Protein AF-A0A1V5X4X7-F1 (afdb_monomer_lite)

Foldseek 3Di:
DDQAAKEFFKAWLAVQGWTKIFGSHQAKDFQQQKKKKKDFVPPDIDMDGDHGDTAGHGGMAIATEDDDDADVRYHHRNHDDDLPHKMKIFIGGNVQATGYIATEDPDPDAYGHNDHADDDHAHRHHNVQQKMKGAPSVDDCPNYNVRIDIDSHDDPDPDLPQADQAPNDGHNLQWHQCAALHHRDHADLQFTRHHRDTHGPLPFKEWFKADQEPWGWTKIWAQHQAKDWQQQKWKWKADPDIDIDRDDGAIAHHGGMAIETEDDDDDDNRYDYDYDDDRRDQWIKMWIAGNVRATSAIATGDNHPDDDPDNDDADDDHAYGADHPAQKMWGAPPSDDCPNYNVRIDIDPHDDDHDDAPPQWDQAVLWTFNLQWDQCAQLHHRPHADQLFTRHGSDTHQLPAWEFFKFDAEPKTKIKIAASGRAKDFQQQKKKWKDAPFDTDMAGDHGPQIAGHGAMAMEIDPDDDDDSRYHDRVHHDDHDAWMKMFIDDVPDTRAIAIEGPDDDDDDQADDDHAHDAPYQKMKGFPSNDRCNNYNVRIDIGRHDDPDDPEDDPQWHQAPNDIDRLQWDCCAPLHHNRHARPQFTRHGSDTHHQLGKFADDADPAPRLQKHQIWGDHPRDTASAEPFCDLLNLLQRCVSSVFPGWPDKDQAGAFDPPDPRNDFYWYWAGPNPDNGSVVTDTDGDDDGDTTMMIGGDDD

Sequence (697 aa):
MGVGSLVLSEVRAQAPSFFEIYNGGATSLNLGGYQVQWSTDGFGTGSFELPSYDLGPGEFVTLVEGTGASEPGQLRLGTSVAWISHLAVRLTNAGGYGLDFVRTGSSSVTPPTGTTWSGSNAPNPSAWTNQSLVRNITKSDTNSAEDWSLVSESSPGSFCPRASQCGGECLDVTNAQHSCGACGFTCSSSQVCLDGSCSQGYTGLWISEYRRSQRAGVEIHNPTPETITLTGYRLDVLGPTTLSYVFPTMTIEPGAFLFLYLGTGVEDNNSLFVGPSAAFGADVAVALYDDAAIPLDFVRFGNSTAAPPSGASWFGANVPTPDNGFNQSAKRKLDKFDTDGASDWVVNSPATPGYGCVDGLTSCSGSCVDISQNPAHCGGCGNGCGPHETCRGGVCRTVGAVVISELRNASYEYFELFNGTASTVDLSAWEVHWNADGGNGAFVVPSGIKLDPGKFLRLHESSGTSTSEQLMMGTAINWTDWIAVRVLKGTSEIDLVRTGSSPVYGQHWNGVPVDNPPEGQSIVRNIYAADTDSAADWTVQASDSPSRYCKTANESVCAGQCDDLSKSATNCGACGNACPFGNICNNGVCVEQGAIRMNKYGSFNGTSSGRPEMFFNGRWHVSYNSITTPVATVICRQLGFPNALSGSSSAGSCGSSSTCGYLLSITCSGNEALLEDCSFSNYTGDYTGYSVRCEVP

Secondary structure (DSSP, 8-state):
--S-SEEEEEEE-SSSPEEEEEE-SSS-EE-TT-EEEEEETTTEEEEEEPPS-EE-TT-EEEEE-SSS--BTTEEE-SS---TTS-EEEEEE-TTS-EEEEEEBTT--PPPPBTB---SSPBPPP-TTTT-EEEE-TTS---SSGGGEEEES---SS--BTTBEEETTEEE-TTT-TTSSSSTT-PPPTTEEEETTEEEEP-SS-EEEEEE-SSS-EEEEE--SSSPEE-TT-EEEEESSS-EEEEPPS-EE-TT-EEEEEES----BTTEEEE-SSSSS-SS-EEEEE-TT--EEEEEEBTT--PPPPTT---BSSPBPPPPTTTT-EEEE-TTS---SBGGGEEEESSPP------TT-EEETTEEE-TTT-TTSTTSTT-PPPTTEEEETTEEEE--SEEEEEEEESSS-EEEEEE-SSS-EE-TT-EEEEEETT--EEEEPPTT-EE-TT-EEEEESS-S---SSEEE--S----SS-EEEEEEETTEEEEEEEBTT----SS---SSPBPPPPTTEEEEE-TTSPP-SSGGGEEEESS--SS-SSSSTTEEEETTEEEETTT-TTSSSSTTEEPPTTEEEETTEEEETT-EEEEP-TT--SSSEEEEEEEETTEEE---S---HHHHHHHHHHTT-S-EEEEEEEEPPPPS-TT---EEEEE--S--SSGGGSEEEEE-----EEEEEEPP-

pLDDT: mean 73.41, std 15.08, range [30.61, 96.38]

Structure (mmCIF, N/CA/C/O backbone):
data_AF-A0A1V5X4X7-F1
#
_entry.id   AF-A0A1V5X4X7-F1
#
loop_
_atom_site.group_PDB
_atom_site.id
_atom_site.type_symbol
_atom_site.label_atom_id
_atom_site.label_alt_id
_atom_site.label_comp_id
_atom_site.label_asym_id
_atom_site.label_entity_id
_atom_site.label_seq_id
_atom_site.pdbx_PDB_ins_code
_atom_site.Cartn_x
_atom_site.Cartn_y
_atom_site.Cartn_z
_atom_site.occupancy
_atom_site.B_iso_or_equiv
_atom_site.auth_seq_id
_atom_site.auth_comp_id
_atom_site.auth_asym_id
_atom_site.auth_atom_id
_atom_site.pdbx_PDB_model_num
ATOM 1 N N . MET A 1 1 ? -6.592 14.501 -40.236 1.00 30.61 1 MET A N 1
ATOM 2 C CA . MET A 1 1 ? -6.156 13.233 -40.857 1.00 30.61 1 MET A CA 1
ATOM 3 C C . MET A 1 1 ? -5.497 12.440 -39.746 1.00 30.61 1 MET A C 1
ATOM 5 O O . MET A 1 1 ? -4.709 13.029 -39.023 1.00 30.61 1 MET A O 1
ATOM 9 N N . GLY A 1 2 ? -5.996 11.235 -39.471 1.00 33.34 2 GLY A N 1
ATOM 10 C CA . GLY A 1 2 ? -5.752 10.524 -38.211 1.00 33.34 2 GLY A CA 1
ATOM 11 C C . GLY A 1 2 ? -4.392 9.833 -38.134 1.00 33.34 2 GLY A C 1
ATOM 12 O O . GLY A 1 2 ? -3.815 9.490 -39.161 1.00 33.34 2 GLY A O 1
ATOM 13 N N . VAL A 1 3 ? -3.937 9.613 -36.898 1.00 37.59 3 VAL A N 1
ATOM 14 C CA . VAL A 1 3 ? -2.938 8.608 -36.495 1.00 37.59 3 VAL A CA 1
ATOM 15 C C . VAL A 1 3 ? -3.218 7.297 -37.239 1.00 37.59 3 VAL A C 1
ATOM 17 O O . VAL A 1 3 ? -4.257 6.675 -37.022 1.00 37.59 3 VAL A O 1
ATOM 20 N N . GLY A 1 4 ? -2.356 6.941 -38.193 1.00 45.44 4 GLY A N 1
ATOM 21 C CA . GLY A 1 4 ? -2.591 5.789 -39.065 1.00 45.44 4 GLY A CA 1
ATOM 22 C C . GLY A 1 4 ? -1.474 5.448 -40.052 1.00 45.44 4 GLY A C 1
ATOM 23 O O . GLY A 1 4 ? -1.741 4.727 -41.009 1.00 45.44 4 GLY A O 1
ATOM 24 N N . SER A 1 5 ? -0.246 5.940 -39.874 1.00 72.12 5 SER A N 1
ATOM 25 C CA . SER A 1 5 ? 0.839 5.672 -40.825 1.00 72.12 5 SER A CA 1
ATOM 26 C C . SER A 1 5 ? 2.178 5.395 -40.154 1.00 72.12 5 SER A C 1
ATOM 28 O O . SER A 1 5 ? 2.443 5.821 -39.031 1.00 72.12 5 SER A O 1
ATOM 30 N N . LEU A 1 6 ? 3.005 4.654 -40.890 1.00 87.81 6 LEU A N 1
ATOM 31 C CA . LEU A 1 6 ? 4.423 4.446 -40.633 1.00 87.81 6 LEU A CA 1
ATOM 32 C C . LEU A 1 6 ? 5.157 5.793 -40.733 1.00 87.81 6 LEU A C 1
ATOM 34 O O . LEU A 1 6 ? 4.998 6.487 -41.739 1.00 87.81 6 LEU A O 1
ATOM 38 N N . VAL A 1 7 ? 5.938 6.155 -39.717 1.00 91.25 7 VAL A N 1
ATOM 39 C CA . VAL A 1 7 ? 6.619 7.457 -39.625 1.00 91.25 7 VAL A CA 1
ATOM 40 C C . VAL A 1 7 ? 8.064 7.314 -39.161 1.00 91.25 7 VAL A C 1
ATOM 42 O O . VAL A 1 7 ? 8.419 6.331 -38.521 1.00 91.25 7 VAL A O 1
ATOM 45 N N . LEU A 1 8 ? 8.894 8.308 -39.455 1.00 92.75 8 LEU A N 1
ATOM 46 C CA . LEU A 1 8 ? 10.197 8.516 -38.838 1.00 92.75 8 LEU A CA 1
ATOM 47 C C . LEU A 1 8 ? 9.970 9.076 -37.430 1.00 92.75 8 LEU A C 1
ATOM 49 O O . LEU A 1 8 ? 9.334 10.117 -37.272 1.00 92.75 8 LEU A O 1
ATOM 53 N N . SER A 1 9 ? 10.472 8.394 -36.406 1.00 90.00 9 SER A N 1
ATOM 54 C CA . SER A 1 9 ? 10.326 8.815 -35.006 1.00 90.00 9 SER A CA 1
ATOM 55 C C . SER A 1 9 ? 11.588 9.460 -34.447 1.00 90.00 9 SER A C 1
ATOM 57 O O . SER A 1 9 ? 11.493 10.341 -33.595 1.00 90.00 9 SER A O 1
ATOM 59 N N . GLU A 1 10 ? 12.764 9.075 -34.944 1.00 90.00 10 GLU A N 1
ATOM 60 C CA . GLU A 1 10 ? 14.029 9.586 -34.427 1.00 90.00 10 GLU A CA 1
ATOM 61 C C . GLU A 1 10 ? 15.145 9.594 -35.477 1.00 90.00 10 GLU A C 1
ATOM 63 O O . GLU A 1 10 ? 15.252 8.711 -36.331 1.00 90.00 10 GLU A O 1
ATOM 68 N N . VAL A 1 11 ? 16.011 10.604 -35.387 1.00 90.44 11 VAL A N 1
ATOM 69 C CA . VAL A 1 11 ? 17.251 10.706 -36.153 1.00 90.44 11 VAL A CA 1
ATOM 70 C C . VAL A 1 11 ? 18.409 11.035 -35.212 1.00 90.44 11 VAL A C 1
ATOM 72 O O . VAL A 1 11 ? 18.478 12.136 -34.655 1.00 90.44 11 VAL A O 1
ATOM 75 N N . ARG A 1 12 ? 19.351 10.096 -35.069 1.00 85.75 12 ARG A N 1
ATOM 76 C CA . ARG A 1 12 ? 20.512 10.222 -34.183 1.00 85.75 12 ARG A CA 1
ATOM 77 C C . ARG A 1 12 ? 21.821 10.296 -34.957 1.00 85.75 12 ARG A C 1
ATOM 79 O O . ARG A 1 12 ? 22.189 9.365 -35.667 1.00 85.75 12 ARG A O 1
ATOM 86 N N . ALA A 1 13 ? 22.570 11.370 -34.712 1.00 80.69 13 ALA A N 1
ATOM 87 C CA . ALA A 1 13 ? 23.835 11.662 -35.387 1.00 80.69 13 ALA A CA 1
ATOM 88 C C . ALA A 1 13 ? 25.101 11.201 -34.635 1.00 80.69 13 ALA A C 1
ATOM 90 O O . ALA A 1 13 ? 26.200 11.324 -35.172 1.00 80.69 13 ALA A O 1
ATOM 91 N N . GLN A 1 14 ? 24.979 10.697 -33.400 1.00 75.94 14 GLN A N 1
ATOM 92 C CA . GLN A 1 14 ? 26.110 10.232 -32.583 1.00 75.94 14 GLN A CA 1
ATOM 93 C C . GLN A 1 14 ? 26.044 8.724 -32.323 1.00 75.94 14 GLN A C 1
ATOM 95 O O . GLN A 1 14 ? 24.975 8.203 -32.027 1.00 75.94 14 GLN A O 1
ATOM 100 N N . ALA A 1 15 ? 27.201 8.055 -32.367 1.00 67.94 15 ALA A N 1
ATOM 101 C CA . ALA A 1 15 ? 27.337 6.607 -32.232 1.00 67.94 15 ALA A CA 1
ATOM 102 C C . ALA A 1 15 ? 26.645 6.019 -30.968 1.00 67.94 15 ALA A C 1
ATOM 104 O O . ALA A 1 15 ? 26.936 6.487 -29.864 1.00 67.94 15 ALA A O 1
ATOM 105 N N . PRO A 1 16 ? 25.809 4.964 -31.110 1.00 70.81 16 PRO A N 1
ATOM 106 C CA . PRO A 1 16 ? 25.382 4.389 -32.386 1.00 70.81 16 PRO A CA 1
ATOM 107 C C . PRO A 1 16 ? 24.416 5.337 -33.115 1.00 70.81 16 PRO A C 1
ATOM 109 O O . PRO A 1 16 ? 23.374 5.699 -32.583 1.00 70.81 16 PRO A O 1
ATOM 112 N N . SER A 1 17 ? 24.774 5.735 -34.333 1.00 82.88 17 SER A N 1
ATOM 113 C CA . SER A 1 17 ? 23.999 6.618 -35.210 1.00 82.88 17 SER A CA 1
ATOM 114 C C . SER A 1 17 ? 22.921 5.813 -35.926 1.00 82.88 17 SER A C 1
ATOM 116 O O . SER A 1 17 ? 23.191 4.701 -36.395 1.00 82.88 17 SER A O 1
ATOM 118 N N . PHE A 1 18 ? 21.707 6.361 -36.012 1.00 88.62 18 PHE A N 1
ATOM 119 C CA . PHE A 1 18 ? 20.571 5.643 -36.584 1.00 88.62 18 PHE A CA 1
ATOM 120 C C . PHE A 1 18 ? 19.430 6.536 -37.071 1.00 88.62 18 PHE A C 1
ATOM 122 O O . PHE A 1 18 ? 19.316 7.707 -36.704 1.00 88.62 18 PHE A O 1
ATOM 129 N N . PHE A 1 19 ? 18.554 5.923 -37.865 1.00 91.50 19 PHE A N 1
ATOM 130 C CA . PHE A 1 19 ? 17.190 6.386 -38.125 1.00 91.50 19 PHE A CA 1
ATOM 131 C C . PHE A 1 19 ? 16.205 5.438 -37.444 1.00 91.50 19 PHE A C 1
ATOM 133 O O . PHE A 1 19 ? 16.432 4.232 -37.456 1.00 91.50 19 PHE A O 1
ATOM 140 N N . GLU A 1 20 ? 15.118 5.940 -36.877 1.00 91.25 20 GLU A N 1
ATOM 141 C CA . GLU A 1 20 ? 14.079 5.111 -36.265 1.00 91.25 20 GLU A CA 1
ATOM 142 C C . GLU A 1 20 ? 12.747 5.279 -36.992 1.00 91.25 20 GLU A C 1
ATOM 144 O O . GLU A 1 20 ? 12.365 6.390 -37.372 1.00 91.25 20 GLU A O 1
ATOM 149 N N . ILE A 1 21 ? 12.058 4.158 -37.192 1.00 92.69 21 ILE A N 1
ATOM 150 C CA . ILE A 1 21 ? 10.726 4.093 -37.786 1.00 92.69 21 ILE A CA 1
ATOM 151 C C . ILE A 1 21 ? 9.743 3.591 -36.732 1.00 92.69 21 ILE A C 1
ATOM 153 O O . ILE A 1 21 ? 10.013 2.587 -36.078 1.00 92.69 21 ILE A O 1
ATOM 157 N N . TYR A 1 22 ? 8.583 4.237 -36.639 1.00 87.44 22 TYR A N 1
ATOM 158 C CA . TYR A 1 22 ? 7.469 3.882 -35.765 1.00 87.44 22 TYR A CA 1
ATOM 159 C C . TYR A 1 22 ? 6.227 3.496 -36.572 1.00 87.44 22 TYR A C 1
ATOM 161 O O . TYR A 1 22 ? 5.846 4.192 -37.520 1.00 87.44 22 TYR A O 1
ATOM 169 N N . ASN A 1 23 ? 5.552 2.418 -36.169 1.00 87.62 23 ASN A N 1
ATOM 170 C CA . ASN A 1 23 ? 4.237 2.065 -36.697 1.00 87.62 23 ASN A CA 1
ATOM 171 C C . ASN A 1 23 ? 3.116 2.580 -35.779 1.00 87.62 23 ASN A C 1
ATOM 173 O O . ASN A 1 23 ? 2.686 1.892 -34.858 1.00 87.62 23 ASN A O 1
ATOM 177 N N . GLY A 1 24 ? 2.582 3.767 -36.078 1.00 74.75 24 GLY A N 1
ATOM 178 C CA . GLY A 1 24 ? 1.405 4.316 -35.388 1.00 74.75 24 GLY A CA 1
ATOM 179 C C . GLY A 1 24 ? 0.059 3.765 -35.878 1.00 74.75 24 GLY A C 1
ATOM 180 O O . GLY A 1 24 ? -0.992 4.268 -35.482 1.00 74.75 24 GLY A O 1
ATOM 181 N N . GLY A 1 25 ? 0.069 2.793 -36.794 1.00 74.75 25 GLY A N 1
ATOM 182 C CA . GLY A 1 25 ? -1.129 2.148 -37.322 1.00 74.75 25 GLY A CA 1
ATOM 183 C C . GLY A 1 25 ? -1.652 1.036 -36.412 1.00 74.75 25 GLY A C 1
ATOM 184 O O . GLY A 1 25 ? -0.932 0.483 -35.590 1.00 74.75 25 GLY A O 1
ATOM 185 N N . ALA A 1 26 ? -2.920 0.661 -36.594 1.00 73.50 26 ALA A N 1
ATOM 186 C CA . ALA A 1 26 ? -3.572 -0.390 -35.804 1.00 73.50 26 ALA A CA 1
ATOM 187 C C . ALA A 1 26 ? -3.223 -1.827 -36.250 1.00 73.50 26 ALA A C 1
ATOM 189 O O . ALA A 1 26 ? -3.709 -2.790 -35.661 1.00 73.50 26 ALA A O 1
ATOM 190 N N . THR A 1 27 ? -2.424 -1.992 -37.308 1.00 80.31 27 THR A N 1
ATOM 191 C CA . THR A 1 27 ? -2.088 -3.297 -37.898 1.00 80.31 27 THR A CA 1
ATOM 192 C C . THR A 1 27 ? -0.586 -3.453 -38.078 1.00 80.31 27 THR A C 1
ATOM 194 O O . THR A 1 27 ? 0.105 -2.480 -38.378 1.00 80.31 27 THR A O 1
ATOM 197 N N . SER A 1 28 ? -0.093 -4.687 -37.949 1.00 81.75 28 SER A N 1
ATOM 198 C CA . SER A 1 28 ? 1.291 -5.012 -38.301 1.00 81.75 28 SER A CA 1
ATOM 199 C C . SER A 1 28 ? 1.532 -4.783 -39.797 1.00 81.75 28 SER A C 1
ATOM 201 O O . SER A 1 28 ? 0.647 -5.040 -40.620 1.00 81.75 28 SER A O 1
ATOM 203 N N . LEU A 1 29 ? 2.710 -4.265 -40.138 1.00 88.19 29 LEU A N 1
ATOM 204 C CA . LEU A 1 29 ? 3.130 -3.965 -41.502 1.00 88.19 29 LEU A CA 1
ATOM 205 C C . LEU A 1 29 ? 4.417 -4.716 -41.823 1.00 88.19 29 LEU A C 1
ATOM 207 O O . LEU A 1 29 ? 5.422 -4.542 -41.139 1.00 88.19 29 LEU A O 1
ATOM 211 N N . ASN A 1 30 ? 4.409 -5.483 -42.911 1.00 92.50 30 ASN A N 1
ATOM 212 C CA . ASN A 1 30 ? 5.639 -6.018 -43.474 1.00 92.50 30 ASN A CA 1
ATOM 213 C C . ASN A 1 30 ? 6.347 -4.919 -44.274 1.00 92.50 30 ASN A C 1
ATOM 215 O O . ASN A 1 30 ? 5.804 -4.405 -45.254 1.00 92.50 30 ASN A O 1
ATOM 219 N N . LEU A 1 31 ? 7.557 -4.562 -43.856 1.00 92.75 31 LEU A N 1
ATOM 220 C CA . LEU A 1 31 ? 8.337 -3.473 -44.440 1.00 92.75 31 LEU A CA 1
ATOM 221 C C . LEU A 1 31 ? 9.180 -3.903 -45.651 1.00 92.75 31 LEU A C 1
ATOM 223 O O . LEU A 1 31 ? 9.975 -3.108 -46.148 1.00 92.75 31 LEU A O 1
ATOM 227 N N . GLY A 1 32 ? 9.009 -5.127 -46.158 1.00 95.12 32 GLY A N 1
ATOM 228 C CA . GLY A 1 32 ? 9.760 -5.628 -47.306 1.00 95.12 32 GLY A CA 1
ATOM 229 C C . GLY A 1 32 ? 9.641 -4.711 -48.526 1.00 95.12 32 GLY A C 1
ATOM 230 O O . GLY A 1 32 ? 8.544 -4.451 -49.024 1.00 95.12 32 GLY A O 1
ATOM 231 N N . GLY A 1 33 ? 10.780 -4.210 -49.004 1.00 91.94 33 GLY A N 1
ATOM 232 C CA . GLY A 1 33 ? 10.865 -3.320 -50.164 1.00 91.94 33 GLY A CA 1
ATOM 233 C C . GLY A 1 33 ? 10.601 -1.841 -49.865 1.00 91.94 33 GLY A C 1
ATOM 234 O O . GLY A 1 33 ? 10.779 -1.008 -50.750 1.00 91.94 33 GLY A O 1
ATOM 235 N N . TYR A 1 34 ? 10.206 -1.474 -48.640 1.00 96.00 34 TYR A N 1
ATOM 236 C CA . TYR A 1 34 ? 10.152 -0.069 -48.220 1.00 96.00 34 TYR A CA 1
ATOM 237 C C . TYR A 1 34 ? 11.568 0.506 -48.224 1.00 96.00 34 TYR A C 1
ATOM 239 O O . TYR A 1 34 ? 12.541 -0.236 -48.115 1.00 96.00 34 TYR A O 1
ATOM 247 N N . GLN A 1 35 ? 11.714 1.825 -48.333 1.00 95.44 35 GLN A N 1
ATOM 248 C CA . GLN A 1 35 ? 13.041 2.439 -48.353 1.00 95.44 35 GLN A CA 1
ATOM 249 C C . GLN A 1 35 ? 13.147 3.617 -47.398 1.00 95.44 35 GLN A C 1
ATOM 251 O O . GLN A 1 35 ? 12.297 4.512 -47.408 1.00 95.44 35 GLN A O 1
ATOM 256 N N . VAL A 1 36 ? 14.254 3.646 -46.653 1.00 95.62 36 VAL A N 1
ATOM 257 C CA . VAL A 1 36 ? 14.774 4.858 -46.014 1.00 95.62 36 VAL A CA 1
ATOM 258 C C . VAL A 1 36 ? 15.862 5.423 -46.912 1.00 95.62 36 VAL A C 1
ATOM 260 O O . VAL A 1 36 ? 16.829 4.742 -47.252 1.00 95.62 36 VAL A O 1
ATOM 263 N N . GLN A 1 37 ? 15.703 6.673 -47.322 1.00 93.31 37 GLN A N 1
ATOM 264 C CA . GLN A 1 37 ? 16.675 7.397 -48.133 1.00 93.31 37 GLN A CA 1
ATOM 265 C C . GLN A 1 37 ? 17.149 8.612 -47.355 1.00 93.31 37 GLN A C 1
ATOM 267 O O . GLN A 1 37 ? 16.340 9.298 -46.733 1.00 93.31 37 GLN A O 1
ATOM 272 N N . TRP A 1 38 ? 18.438 8.914 -47.420 1.00 92.44 38 TRP A N 1
ATOM 273 C CA . TRP A 1 38 ? 19.001 10.094 -46.781 1.00 92.44 38 TRP A CA 1
ATOM 274 C C . TRP A 1 38 ? 19.844 10.909 -47.757 1.00 92.44 38 TRP A C 1
ATOM 276 O O . TRP A 1 38 ? 20.491 10.382 -48.665 1.00 92.44 38 TRP A O 1
ATOM 286 N N . SER A 1 39 ? 19.841 12.220 -47.553 1.00 90.19 39 SER A N 1
ATOM 287 C CA . SER A 1 39 ? 20.668 13.177 -48.279 1.00 90.19 39 SER A CA 1
ATOM 288 C C . SER A 1 39 ? 21.335 14.106 -47.286 1.00 90.19 39 SER A C 1
ATOM 290 O O . SER A 1 39 ? 20.659 14.686 -46.436 1.00 90.19 39 SER A O 1
ATOM 292 N N . THR A 1 40 ? 22.648 14.259 -47.412 1.00 83.94 40 THR A N 1
ATOM 293 C CA . THR A 1 40 ? 23.419 15.266 -46.690 1.00 83.94 40 THR A CA 1
ATOM 294 C C . THR A 1 40 ? 23.949 16.259 -47.714 1.00 83.94 40 THR A C 1
ATOM 296 O O . THR A 1 40 ? 24.766 15.916 -48.576 1.00 83.94 40 THR A O 1
ATOM 299 N N . ASP A 1 41 ? 23.399 17.475 -47.698 1.00 76.44 41 ASP A N 1
ATOM 300 C CA . ASP A 1 41 ? 23.598 18.466 -48.761 1.00 76.44 41 ASP A CA 1
ATOM 301 C C . ASP A 1 41 ? 25.100 18.762 -48.933 1.00 76.44 41 ASP A C 1
ATOM 303 O O . ASP A 1 41 ? 25.734 19.377 -48.078 1.00 76.44 41 ASP A O 1
ATOM 307 N N . GLY A 1 42 ? 25.680 18.296 -50.046 1.00 66.25 42 GLY A N 1
ATOM 308 C CA . GLY A 1 42 ? 27.101 18.465 -50.379 1.00 66.25 42 GLY A CA 1
ATOM 309 C C . GLY A 1 42 ? 28.051 17.356 -49.905 1.00 66.25 42 GLY A C 1
ATOM 310 O O . GLY A 1 42 ? 29.229 17.412 -50.251 1.00 66.25 42 GLY A O 1
ATOM 311 N N . PHE A 1 43 ? 27.572 16.341 -49.174 1.00 67.31 43 PHE A N 1
ATOM 312 C CA . PHE A 1 43 ? 28.424 15.307 -48.559 1.00 67.31 43 PHE A CA 1
ATOM 313 C C . PHE A 1 43 ? 28.012 13.857 -48.854 1.00 67.31 43 PHE A C 1
ATOM 315 O O . PHE A 1 43 ? 28.789 12.945 -48.572 1.00 67.31 43 PHE A O 1
ATOM 322 N N . GLY A 1 44 ? 26.853 13.625 -49.478 1.00 74.38 44 GLY A N 1
ATOM 323 C CA . GLY A 1 44 ? 26.483 12.318 -50.025 1.00 74.38 44 GLY A CA 1
ATOM 324 C C . GLY A 1 44 ? 24.983 12.040 -49.992 1.00 74.38 44 GLY A C 1
ATOM 325 O O . GLY A 1 44 ? 24.214 12.712 -49.313 1.00 74.38 44 GLY A O 1
ATOM 326 N N . THR A 1 45 ? 24.560 11.015 -50.730 1.00 86.94 45 THR A N 1
ATOM 327 C CA . THR A 1 45 ? 23.198 10.465 -50.654 1.00 86.94 45 THR A CA 1
ATOM 328 C C . THR A 1 45 ? 23.288 8.962 -50.465 1.00 86.94 45 THR A C 1
ATOM 330 O O . THR A 1 45 ? 24.248 8.343 -50.929 1.00 86.94 45 THR A O 1
ATOM 333 N N . GLY A 1 46 ? 22.311 8.380 -49.782 1.00 89.00 46 GLY A N 1
ATOM 334 C CA . GLY A 1 46 ? 22.229 6.940 -49.600 1.00 89.00 46 GLY A CA 1
ATOM 335 C C . GLY A 1 46 ? 20.792 6.468 -49.469 1.00 89.00 46 GLY A C 1
ATOM 336 O O . GLY A 1 46 ? 19.862 7.254 -49.279 1.00 89.00 46 GLY A O 1
ATOM 337 N N . SER A 1 47 ? 20.613 5.167 -49.635 1.00 91.69 47 SER A N 1
ATOM 338 C CA . SER A 1 47 ? 19.325 4.507 -49.517 1.00 91.69 47 SER A CA 1
ATOM 339 C C . SER A 1 47 ? 19.530 3.115 -48.952 1.00 91.69 47 SER A C 1
ATOM 341 O O . SER A 1 47 ? 20.525 2.455 -49.251 1.00 91.69 47 SER A O 1
ATOM 343 N N . PHE A 1 48 ? 18.573 2.692 -48.140 1.00 93.94 48 PHE A N 1
ATOM 344 C CA . PHE A 1 48 ? 18.476 1.351 -47.613 1.00 93.94 48 PHE A CA 1
ATOM 345 C C . PHE A 1 48 ? 17.077 0.816 -47.896 1.00 93.94 48 PHE A C 1
ATOM 347 O O . PHE A 1 48 ? 16.081 1.407 -47.469 1.00 93.94 48 PHE A O 1
ATOM 354 N N . GLU A 1 49 ? 17.019 -0.282 -48.642 1.00 95.12 49 GLU A N 1
ATOM 355 C CA . GLU A 1 49 ? 15.796 -1.046 -48.848 1.00 95.12 49 GLU A CA 1
ATOM 356 C C . GLU A 1 49 ? 15.610 -1.996 -47.668 1.00 95.12 49 GLU A C 1
ATOM 358 O O . GLU A 1 49 ? 16.498 -2.789 -47.348 1.00 95.12 49 GLU A O 1
ATOM 363 N N . LEU A 1 50 ? 14.472 -1.877 -46.991 1.00 93.81 50 LEU A N 1
ATOM 364 C CA . LEU A 1 50 ? 14.167 -2.673 -45.821 1.00 93.81 50 LEU A CA 1
ATOM 365 C C . LEU A 1 50 ? 13.921 -4.132 -46.239 1.00 93.81 50 LEU A C 1
ATOM 367 O O . LEU A 1 50 ? 13.164 -4.390 -47.185 1.00 93.81 50 LEU A O 1
ATOM 371 N N . PRO A 1 51 ? 14.535 -5.102 -45.534 1.00 91.56 51 PRO A N 1
ATOM 372 C CA . PRO A 1 51 ? 14.210 -6.506 -45.717 1.00 91.56 51 PRO A CA 1
ATOM 373 C C . PRO A 1 51 ? 12.764 -6.771 -45.279 1.00 91.56 51 PRO A C 1
ATOM 375 O O . PRO A 1 51 ? 12.120 -5.928 -44.654 1.00 91.56 51 PRO A O 1
ATOM 378 N N . SER A 1 52 ? 12.256 -7.971 -45.570 1.00 92.31 52 SER A N 1
ATOM 379 C CA . SER A 1 52 ? 10.995 -8.430 -44.980 1.00 92.31 52 SER A CA 1
ATOM 380 C C . SER A 1 52 ? 11.109 -8.387 -43.457 1.00 92.31 52 SER A C 1
ATOM 382 O O . SER A 1 52 ? 11.810 -9.206 -42.864 1.00 92.31 52 SER A O 1
ATOM 384 N N . TYR A 1 53 ? 10.431 -7.421 -42.852 1.00 89.12 53 TYR A N 1
ATOM 385 C CA . TYR A 1 53 ? 10.438 -7.163 -41.422 1.00 89.12 53 TYR A CA 1
ATOM 386 C C . TYR A 1 53 ? 9.021 -6.788 -41.010 1.00 89.12 53 TYR A C 1
ATOM 388 O O . TYR A 1 53 ? 8.489 -5.792 -41.499 1.00 89.12 53 TYR A O 1
ATOM 396 N N . ASP A 1 54 ? 8.404 -7.596 -40.155 1.00 88.94 54 ASP A N 1
ATOM 397 C CA . ASP A 1 54 ? 7.064 -7.323 -39.647 1.00 88.94 54 ASP A CA 1
ATOM 398 C C . ASP A 1 54 ? 7.173 -6.359 -38.467 1.00 88.94 54 ASP A C 1
ATOM 400 O O . ASP A 1 54 ? 7.755 -6.692 -37.439 1.00 88.94 54 ASP A O 1
ATOM 404 N N . LEU A 1 55 ? 6.636 -5.152 -38.637 1.00 84.88 55 LEU A N 1
ATOM 405 C CA . LEU A 1 55 ? 6.580 -4.135 -37.595 1.00 84.88 55 LEU A CA 1
ATOM 406 C C . LEU A 1 55 ? 5.145 -4.034 -37.076 1.00 84.88 55 LEU A C 1
ATOM 408 O O . LEU A 1 55 ? 4.243 -3.570 -37.780 1.00 84.88 55 LEU A O 1
ATOM 412 N N . GLY A 1 56 ? 4.917 -4.511 -35.858 1.00 78.50 56 GLY A N 1
ATOM 413 C CA . GLY A 1 56 ? 3.631 -4.513 -35.173 1.00 78.50 56 GLY A CA 1
ATOM 414 C C . GLY A 1 56 ? 3.089 -3.111 -34.852 1.00 78.50 56 GLY A C 1
ATOM 415 O O . GLY A 1 56 ? 3.818 -2.122 -34.936 1.00 78.50 56 GLY A O 1
ATOM 416 N N . PRO A 1 57 ? 1.795 -2.997 -34.500 1.00 78.50 57 PRO A N 1
ATOM 417 C CA . PRO A 1 57 ? 1.208 -1.752 -34.002 1.00 78.50 57 PRO A CA 1
ATOM 418 C C . PRO A 1 57 ? 1.957 -1.242 -32.768 1.00 78.50 57 PRO A C 1
ATOM 420 O O . PRO A 1 57 ? 2.133 -1.988 -31.808 1.00 78.50 57 PRO A O 1
ATOM 423 N N . GLY A 1 58 ? 2.363 0.025 -32.767 1.00 68.06 58 GLY A N 1
ATOM 424 C CA . GLY A 1 58 ? 3.075 0.633 -31.643 1.00 68.06 58 GLY A CA 1
ATOM 425 C C . GLY A 1 58 ? 4.555 0.247 -31.532 1.00 68.06 58 GLY A C 1
ATOM 426 O O . GLY A 1 58 ? 5.219 0.700 -30.603 1.00 68.06 58 GLY A O 1
ATOM 427 N N . GLU A 1 59 ? 5.076 -0.564 -32.455 1.00 80.31 59 GLU A N 1
ATOM 428 C CA . GLU A 1 59 ? 6.475 -0.986 -32.452 1.00 80.31 59 GLU A CA 1
ATOM 429 C C . GLU A 1 59 ? 7.388 -0.012 -33.206 1.00 80.31 59 GLU A C 1
ATOM 431 O O . GLU A 1 59 ? 6.952 0.785 -34.048 1.00 80.31 59 GLU A O 1
ATOM 436 N N . PHE A 1 60 ? 8.685 -0.137 -32.919 1.00 83.38 60 PHE A N 1
ATOM 437 C CA . PHE A 1 60 ? 9.759 0.644 -33.519 1.00 83.38 60 PHE A CA 1
ATOM 438 C C . PHE A 1 60 ? 10.822 -0.272 -34.119 1.00 83.38 60 PHE A C 1
ATOM 440 O O . PHE A 1 60 ? 11.049 -1.388 -33.648 1.00 83.38 60 PHE A O 1
ATOM 447 N N . VAL A 1 61 ? 11.519 0.222 -35.137 1.00 85.75 61 VAL A N 1
ATOM 448 C CA . VAL A 1 61 ? 12.738 -0.410 -35.644 1.00 85.75 61 VAL A CA 1
ATOM 449 C C . VAL A 1 61 ? 13.797 0.649 -35.905 1.00 85.75 61 VAL A C 1
ATOM 451 O O . VAL A 1 61 ? 13.529 1.680 -36.527 1.00 85.75 61 VAL A O 1
ATOM 454 N N . THR A 1 62 ? 15.015 0.387 -35.437 1.00 88.44 62 THR A N 1
ATOM 455 C CA . THR A 1 62 ? 16.168 1.258 -35.684 1.00 88.44 62 THR A CA 1
ATOM 456 C C . THR A 1 62 ? 16.992 0.770 -36.860 1.00 88.44 62 THR A C 1
ATOM 458 O O . THR A 1 62 ? 17.231 -0.420 -37.017 1.00 88.44 62 THR A O 1
ATOM 461 N N . LEU A 1 63 ? 17.456 1.699 -37.685 1.00 90.94 63 LEU A N 1
ATOM 462 C CA . LEU A 1 63 ? 18.370 1.470 -38.789 1.00 90.94 63 LEU A CA 1
ATOM 463 C C . LEU A 1 63 ? 19.729 2.040 -38.399 1.00 90.94 63 LEU A C 1
ATOM 465 O O . LEU A 1 63 ? 19.982 3.233 -38.566 1.00 90.94 63 LEU A O 1
ATOM 469 N N . VAL A 1 64 ? 20.573 1.188 -37.830 1.00 86.81 64 VAL A N 1
ATOM 470 C CA . VAL A 1 64 ? 21.861 1.564 -37.245 1.00 86.81 64 VAL A CA 1
ATOM 471 C C . VAL A 1 64 ? 22.975 1.427 -38.272 1.00 86.81 64 VAL A C 1
ATOM 473 O O . VAL A 1 64 ? 23.001 0.507 -39.095 1.00 86.81 64 VAL A O 1
ATOM 476 N N . GLU A 1 65 ? 23.932 2.343 -38.216 1.00 84.12 65 GLU A N 1
ATOM 477 C CA . GLU A 1 65 ? 25.126 2.280 -39.050 1.00 84.12 65 GLU A CA 1
ATOM 478 C C . GLU A 1 65 ? 26.022 1.070 -38.767 1.00 84.12 65 GLU A C 1
ATOM 480 O O . GLU A 1 65 ? 26.095 0.532 -37.659 1.00 84.12 65 GLU A O 1
ATOM 485 N N . GLY A 1 66 ? 26.794 0.698 -39.788 1.00 75.69 66 GLY A N 1
ATOM 486 C CA . GLY A 1 66 ? 27.856 -0.294 -39.675 1.00 75.69 66 GLY A CA 1
ATOM 487 C C . GLY A 1 66 ? 27.518 -1.646 -40.292 1.00 75.69 66 GLY A C 1
ATOM 488 O O . GLY A 1 66 ? 26.426 -1.887 -40.807 1.00 75.69 66 GLY A O 1
ATOM 489 N N . THR A 1 67 ? 28.516 -2.526 -40.272 1.00 72.12 67 THR A N 1
ATOM 490 C CA . THR A 1 67 ? 28.468 -3.872 -40.846 1.00 72.12 67 THR A CA 1
ATOM 491 C C . THR A 1 67 ? 28.213 -4.905 -39.744 1.00 72.12 67 THR A C 1
ATOM 493 O O . THR A 1 67 ? 28.710 -4.767 -38.629 1.00 72.12 67 THR A O 1
ATOM 496 N N . GLY A 1 68 ? 27.403 -5.930 -40.021 1.00 72.50 68 GLY A N 1
ATOM 497 C CA . GLY A 1 68 ? 27.058 -6.977 -39.049 1.00 72.50 68 GLY A CA 1
ATOM 498 C C . GLY A 1 68 ? 25.681 -7.593 -39.298 1.00 72.50 68 GLY A C 1
ATOM 499 O O . GLY A 1 68 ? 24.989 -7.197 -40.237 1.00 72.50 68 GLY A O 1
ATOM 500 N N . ALA A 1 69 ? 25.279 -8.540 -38.448 1.00 71.44 69 ALA A N 1
ATOM 501 C CA . ALA A 1 69 ? 23.922 -9.080 -38.461 1.00 71.44 69 ALA A CA 1
ATOM 502 C C . ALA A 1 69 ? 22.919 -8.041 -37.933 1.00 71.44 69 ALA A C 1
ATOM 504 O O . ALA A 1 69 ? 23.242 -7.249 -37.042 1.00 71.44 69 ALA A O 1
ATOM 505 N N . SER A 1 70 ? 21.727 -8.028 -38.529 1.00 76.00 70 SER A N 1
ATOM 506 C CA . SER A 1 70 ? 20.575 -7.314 -37.972 1.00 76.00 70 SER A CA 1
ATOM 507 C C . SER A 1 70 ? 19.965 -8.162 -36.857 1.00 76.00 70 SER A C 1
ATOM 509 O O . SER A 1 70 ? 19.929 -9.384 -36.979 1.00 76.00 70 SER A O 1
ATOM 511 N N . GLU A 1 71 ? 19.487 -7.510 -35.807 1.00 71.81 71 GLU A N 1
ATOM 512 C CA . GLU A 1 71 ? 18.869 -8.125 -34.629 1.00 71.81 71 GLU A CA 1
ATOM 513 C C . GLU A 1 71 ? 17.386 -7.706 -34.564 1.00 71.81 71 GLU A C 1
ATOM 515 O O . GLU A 1 71 ? 16.996 -6.722 -35.205 1.00 71.81 71 GLU A O 1
ATOM 520 N N . PRO A 1 72 ? 16.524 -8.405 -33.807 1.00 66.06 72 PRO A N 1
ATOM 521 C CA . PRO A 1 72 ? 15.158 -7.940 -33.565 1.00 66.06 72 PRO A CA 1
ATOM 522 C C . PRO A 1 72 ? 15.141 -6.485 -33.056 1.00 66.06 72 PRO A C 1
ATOM 524 O O . PRO A 1 72 ? 15.878 -6.136 -32.137 1.00 66.06 72 PRO A O 1
ATOM 527 N N . GLY A 1 73 ? 14.346 -5.612 -33.686 1.00 67.88 73 GLY A N 1
ATOM 528 C CA . GLY A 1 73 ? 14.281 -4.175 -33.370 1.00 67.88 73 GLY A CA 1
ATOM 529 C C . GLY A 1 73 ? 15.422 -3.312 -33.937 1.00 67.88 73 GLY A C 1
ATOM 530 O O . GLY A 1 73 ? 15.370 -2.082 -33.835 1.00 67.88 73 GLY A O 1
ATOM 531 N N . GLN A 1 74 ? 16.437 -3.913 -34.570 1.00 80.75 74 GLN A N 1
ATOM 532 C CA . GLN A 1 74 ? 17.606 -3.203 -35.095 1.00 80.75 74 GLN A CA 1
ATOM 533 C C . GLN A 1 74 ? 18.107 -3.778 -36.429 1.00 80.75 74 GLN A C 1
ATOM 535 O O . GLN A 1 74 ? 18.754 -4.823 -36.498 1.00 80.75 74 GLN A O 1
ATOM 540 N N . LEU A 1 75 ? 17.910 -3.024 -37.505 1.00 85.88 75 LEU A N 1
ATOM 541 C CA . LEU A 1 75 ? 18.441 -3.303 -38.833 1.00 85.88 75 LEU A CA 1
ATOM 542 C C . LEU A 1 75 ? 19.774 -2.585 -39.043 1.00 85.88 75 LEU A C 1
ATOM 544 O O . LEU A 1 75 ? 19.938 -1.428 -38.659 1.00 85.88 75 LEU A O 1
ATOM 548 N N . ARG A 1 76 ? 20.738 -3.252 -39.681 1.00 85.19 76 ARG A N 1
ATOM 549 C CA . ARG A 1 76 ? 22.035 -2.641 -40.007 1.00 85.19 76 ARG A CA 1
ATOM 550 C C . ARG A 1 76 ? 22.074 -2.143 -41.442 1.00 85.19 76 ARG A C 1
ATOM 552 O O . ARG A 1 76 ? 21.856 -2.911 -42.373 1.00 85.19 76 ARG A O 1
ATOM 559 N N . LEU A 1 77 ? 22.439 -0.873 -41.609 1.00 87.00 77 LEU A N 1
ATOM 560 C CA . LEU A 1 77 ? 22.521 -0.208 -42.913 1.00 87.00 77 LEU A CA 1
ATOM 561 C C . LEU A 1 77 ? 23.615 -0.791 -43.822 1.00 87.00 77 LEU A C 1
ATOM 563 O O . LEU A 1 77 ? 23.555 -0.624 -45.038 1.00 87.00 77 LEU A O 1
ATOM 567 N N . GLY A 1 78 ? 24.658 -1.412 -43.255 1.00 82.12 78 GLY A N 1
ATOM 568 C CA . GLY A 1 78 ? 25.815 -1.918 -44.008 1.00 82.12 78 GLY A CA 1
ATOM 569 C C . GLY A 1 78 ? 26.737 -0.825 -44.566 1.00 82.12 78 GLY A C 1
ATOM 570 O O . GLY A 1 78 ? 27.784 -1.132 -45.132 1.00 82.12 78 GLY A O 1
ATOM 571 N N . THR A 1 79 ? 26.376 0.445 -44.382 1.00 82.06 79 THR A N 1
ATOM 572 C CA . THR A 1 79 ? 27.123 1.636 -44.796 1.00 82.06 79 THR A CA 1
ATOM 573 C C . THR A 1 79 ? 27.123 2.676 -43.674 1.00 82.06 79 THR A C 1
ATOM 575 O O . THR A 1 79 ? 26.359 2.571 -42.711 1.00 82.06 79 THR A O 1
ATOM 578 N N . SER A 1 80 ? 27.982 3.682 -43.807 1.00 81.38 80 SER A N 1
ATOM 579 C CA . SER A 1 80 ? 27.979 4.886 -42.975 1.00 81.38 80 SER A CA 1
ATOM 580 C C . SER A 1 80 ? 27.245 6.035 -43.677 1.00 81.38 80 SER A C 1
ATOM 582 O O . SER A 1 80 ? 27.225 6.132 -44.906 1.00 81.38 80 SER A O 1
ATOM 584 N N . VAL A 1 81 ? 26.670 6.917 -42.875 1.00 82.44 81 VAL A N 1
ATOM 585 C CA . VAL A 1 81 ? 25.995 8.174 -43.189 1.00 82.44 81 VAL A CA 1
ATOM 586 C C . VAL A 1 81 ? 26.922 9.321 -42.777 1.00 82.44 81 VAL A C 1
ATOM 588 O O . VAL A 1 81 ? 27.594 9.295 -41.747 1.00 82.44 81 VAL A O 1
ATOM 591 N N . ALA A 1 82 ? 27.000 10.359 -43.607 1.00 78.50 82 ALA A N 1
ATOM 592 C CA . ALA A 1 82 ? 27.873 11.503 -43.359 1.00 78.50 82 ALA A CA 1
ATOM 593 C C . ALA A 1 82 ? 27.183 12.570 -42.483 1.00 78.50 82 ALA A C 1
ATOM 595 O O . ALA A 1 82 ? 26.638 13.540 -43.003 1.00 78.50 82 ALA A O 1
ATOM 596 N N . TRP A 1 83 ? 27.253 12.438 -41.155 1.00 77.31 83 TRP A N 1
ATOM 597 C CA . TRP A 1 83 ? 26.590 13.311 -40.157 1.00 77.31 83 TRP A CA 1
ATOM 598 C C . TRP A 1 83 ? 27.170 14.731 -39.985 1.00 77.31 83 TRP A C 1
ATOM 600 O O . TRP A 1 83 ? 26.984 15.377 -38.956 1.00 77.31 83 TRP A O 1
ATOM 610 N N . ILE A 1 84 ? 27.908 15.233 -40.972 1.00 62.97 84 ILE A N 1
ATOM 611 C CA . ILE A 1 84 ? 28.718 16.459 -40.869 1.00 62.97 84 ILE A CA 1
ATOM 612 C C . ILE A 1 84 ? 28.004 17.731 -41.370 1.00 62.97 84 ILE A C 1
ATOM 614 O O . ILE A 1 84 ? 28.624 18.792 -41.412 1.00 62.97 84 ILE A O 1
ATOM 618 N N . SER A 1 85 ? 26.722 17.653 -41.762 1.00 68.38 85 SER A N 1
ATOM 619 C CA . SER A 1 85 ? 25.954 18.786 -42.317 1.00 68.38 85 SER A CA 1
ATOM 620 C C . SER A 1 85 ? 24.426 18.638 -42.146 1.00 68.38 85 SER A C 1
ATOM 622 O O . SER A 1 85 ? 23.965 17.857 -41.316 1.00 68.38 85 SER A O 1
ATOM 624 N N . HIS A 1 86 ? 23.650 19.432 -42.894 1.00 85.38 86 HIS A N 1
ATOM 625 C CA . HIS A 1 86 ? 22.187 19.388 -42.970 1.00 85.38 86 HIS A CA 1
ATOM 626 C C . HIS A 1 86 ? 21.707 18.076 -43.587 1.00 85.38 86 HIS A C 1
ATOM 628 O O . HIS A 1 86 ? 22.299 17.594 -44.551 1.00 85.38 86 HIS A O 1
ATOM 634 N N . LEU A 1 87 ? 20.620 17.528 -43.059 1.00 89.38 87 LEU A N 1
ATOM 635 C CA . LEU A 1 87 ? 20.161 16.185 -43.376 1.00 89.38 87 LEU A CA 1
ATOM 636 C C . LEU A 1 87 ? 18.709 16.217 -43.845 1.00 89.38 87 LEU A C 1
ATOM 638 O O . LEU A 1 87 ? 17.889 16.959 -43.314 1.00 89.38 87 LEU A O 1
ATOM 642 N N . ALA A 1 88 ? 18.375 15.374 -44.811 1.00 93.06 88 ALA A N 1
ATOM 643 C CA . ALA A 1 88 ? 16.998 15.055 -45.147 1.00 93.06 88 ALA A CA 1
ATOM 644 C C . ALA A 1 88 ? 16.822 13.542 -45.205 1.00 93.06 88 ALA A C 1
ATOM 646 O O . ALA A 1 88 ? 17.610 12.864 -45.862 1.00 93.06 88 ALA A O 1
ATOM 647 N N . VAL A 1 89 ? 15.791 13.029 -44.537 1.00 94.81 89 VAL A N 1
ATOM 648 C CA . VAL A 1 89 ? 15.451 11.606 -44.475 1.00 94.81 89 VAL A CA 1
ATOM 649 C C . VAL A 1 89 ? 14.057 11.414 -45.057 1.00 94.81 89 VAL A C 1
ATOM 651 O O . VAL A 1 89 ? 13.122 12.140 -44.723 1.00 94.81 89 VAL A O 1
ATOM 654 N N . ARG A 1 90 ? 13.930 10.450 -45.965 1.00 94.56 90 ARG A N 1
ATOM 655 C CA . ARG A 1 90 ? 12.701 10.106 -46.678 1.00 94.56 90 ARG A CA 1
ATOM 656 C C . ARG A 1 90 ? 12.347 8.664 -46.370 1.00 94.56 90 ARG A C 1
ATOM 658 O O . ARG A 1 90 ? 13.189 7.787 -46.549 1.00 94.56 90 ARG A O 1
ATOM 665 N N . LEU A 1 91 ? 11.101 8.429 -45.987 1.00 95.44 91 LEU A N 1
ATOM 666 C CA . LEU A 1 91 ? 10.527 7.099 -45.866 1.00 95.44 91 LEU A CA 1
ATOM 667 C C . LEU A 1 91 ? 9.543 6.885 -47.016 1.00 95.44 91 LEU A C 1
ATOM 669 O O . LEU A 1 91 ? 8.641 7.696 -47.224 1.00 95.44 91 LEU A O 1
ATOM 673 N N . THR A 1 92 ? 9.719 5.811 -47.778 1.00 94.94 92 THR A N 1
ATOM 674 C CA . THR A 1 92 ? 8.872 5.475 -48.934 1.00 94.94 92 THR A CA 1
ATOM 675 C C . THR A 1 92 ? 8.412 4.025 -48.863 1.00 94.94 92 THR A C 1
ATOM 677 O O . THR A 1 92 ? 9.104 3.174 -48.303 1.00 94.94 92 THR A O 1
ATOM 680 N N . ASN A 1 93 ? 7.239 3.736 -49.425 1.00 92.75 93 ASN A N 1
ATOM 681 C CA . ASN A 1 93 ? 6.786 2.358 -49.610 1.00 92.75 93 ASN A CA 1
ATOM 682 C C . ASN A 1 93 ? 7.528 1.672 -50.773 1.00 92.75 93 ASN A C 1
ATOM 684 O O . ASN A 1 93 ? 8.257 2.318 -51.524 1.00 92.75 93 ASN A O 1
ATOM 688 N N . ALA A 1 94 ? 7.275 0.376 -50.979 1.00 89.31 94 ALA A N 1
ATOM 689 C CA . ALA A 1 94 ? 7.881 -0.400 -52.069 1.00 89.31 94 ALA A CA 1
ATOM 690 C C . ALA A 1 94 ? 7.581 0.120 -53.490 1.00 89.31 94 ALA A C 1
ATOM 692 O O . ALA A 1 94 ? 8.297 -0.197 -54.436 1.00 89.31 94 ALA A O 1
ATOM 693 N N . GLY A 1 95 ? 6.537 0.938 -53.660 1.00 87.69 95 GLY A N 1
ATOM 694 C CA . GLY A 1 95 ? 6.216 1.607 -54.924 1.00 87.69 95 GLY A CA 1
ATOM 695 C C . GLY A 1 95 ? 6.934 2.947 -55.127 1.00 87.69 95 GLY A C 1
ATOM 696 O O . GLY A 1 95 ? 6.688 3.609 -56.133 1.00 87.69 95 GLY A O 1
ATOM 697 N N . GLY A 1 96 ? 7.773 3.377 -54.178 1.00 85.94 96 GLY A N 1
ATOM 698 C CA . GLY A 1 96 ? 8.464 4.668 -54.204 1.00 85.94 96 GLY A CA 1
ATOM 699 C C . GLY A 1 96 ? 7.586 5.869 -53.832 1.00 85.94 96 GLY A C 1
ATOM 700 O O . GLY A 1 96 ? 8.000 7.010 -54.032 1.00 85.94 96 GLY A O 1
ATOM 701 N N . TYR A 1 97 ? 6.381 5.640 -53.299 1.00 91.62 97 TYR A N 1
ATOM 702 C CA . TYR A 1 97 ? 5.513 6.705 -52.795 1.00 91.62 97 TYR A CA 1
ATOM 703 C C . TYR A 1 97 ? 5.939 7.096 -51.375 1.00 91.62 97 TYR A C 1
ATOM 705 O O . TYR A 1 97 ? 6.146 6.230 -50.522 1.00 91.62 97 TYR A O 1
ATOM 713 N N . GLY A 1 98 ? 6.078 8.397 -51.126 1.00 91.31 98 GLY A N 1
ATOM 714 C CA . GLY A 1 98 ? 6.468 8.963 -49.838 1.00 91.31 98 GLY A CA 1
ATOM 715 C C . GLY A 1 98 ? 5.438 8.692 -48.746 1.00 91.31 98 GLY A C 1
ATOM 716 O O . GLY A 1 98 ? 4.244 8.894 -48.953 1.00 91.31 98 GLY A O 1
ATOM 717 N N . LEU A 1 99 ? 5.925 8.253 -47.588 1.00 92.25 99 LEU A N 1
ATOM 718 C CA . LEU A 1 99 ? 5.143 7.997 -46.378 1.00 92.25 99 LEU A CA 1
ATOM 719 C C . LEU A 1 99 ? 5.426 9.036 -45.303 1.00 92.25 99 LEU A C 1
ATOM 721 O O . LEU A 1 99 ? 4.497 9.532 -44.679 1.00 92.25 99 LEU A O 1
ATOM 725 N N . ASP A 1 100 ? 6.700 9.376 -45.121 1.00 93.81 100 ASP A N 1
ATOM 726 C CA . ASP A 1 100 ? 7.120 10.399 -44.175 1.00 93.81 100 ASP A CA 1
ATOM 727 C C . ASP A 1 100 ? 8.434 11.057 -44.617 1.00 93.81 100 ASP A C 1
ATOM 729 O O . ASP A 1 100 ? 9.183 10.530 -45.452 1.00 93.81 100 ASP A O 1
ATOM 733 N N . PHE A 1 101 ? 8.692 12.249 -44.097 1.00 94.81 101 PHE A N 1
ATOM 734 C CA . PHE A 1 101 ? 9.838 13.062 -44.443 1.00 94.81 101 PHE A CA 1
ATOM 735 C C . PHE A 1 101 ? 10.239 13.975 -43.289 1.00 94.81 101 PHE A C 1
ATOM 737 O O . PHE A 1 101 ? 9.402 14.664 -42.720 1.00 94.81 101 PHE A O 1
ATOM 744 N N . VAL A 1 102 ? 11.541 14.062 -43.024 1.00 94.50 102 VAL A N 1
ATOM 745 C CA . VAL A 1 102 ? 12.118 15.100 -42.165 1.00 94.50 102 VAL A CA 1
ATOM 746 C C . VAL A 1 102 ? 13.321 15.721 -42.849 1.00 94.50 102 VAL A C 1
ATOM 748 O O . VAL A 1 102 ? 14.138 15.025 -43.452 1.00 94.50 102 VAL A O 1
ATOM 751 N N . ARG A 1 103 ? 13.451 17.044 -42.750 1.00 93.62 103 ARG A N 1
ATOM 752 C CA . ARG A 1 103 ? 14.661 17.764 -43.157 1.00 93.62 103 ARG A CA 1
ATOM 753 C C . ARG A 1 103 ? 15.108 18.734 -42.082 1.00 93.62 103 ARG A C 1
ATOM 755 O O . ARG A 1 103 ? 14.287 19.384 -41.435 1.00 93.62 103 ARG A O 1
ATOM 762 N N . THR A 1 104 ? 16.415 18.847 -41.922 1.00 92.62 104 THR A N 1
ATOM 763 C CA . THR A 1 104 ? 17.046 19.529 -40.800 1.00 92.62 104 THR A CA 1
ATOM 764 C C . THR A 1 104 ? 17.971 20.655 -41.255 1.00 92.62 104 THR A C 1
ATOM 766 O O . THR A 1 104 ? 18.424 20.711 -42.404 1.00 92.62 104 THR A O 1
ATOM 769 N N . GLY A 1 105 ? 18.282 21.575 -40.341 1.00 88.75 105 GLY A N 1
ATOM 770 C CA . GLY A 1 105 ? 19.255 22.642 -40.579 1.00 88.75 105 GLY A CA 1
ATOM 771 C C . GLY A 1 105 ? 18.863 23.527 -41.766 1.00 88.75 105 GLY A C 1
ATOM 772 O O . GLY A 1 105 ? 17.756 24.043 -41.808 1.00 88.75 105 GLY A O 1
ATOM 773 N N . SER A 1 106 ? 19.739 23.711 -42.755 1.00 88.94 106 SER A N 1
ATOM 774 C CA . SER A 1 106 ? 19.439 24.479 -43.974 1.00 88.94 106 SER A CA 1
ATOM 775 C C . SER A 1 106 ? 19.252 23.601 -45.219 1.00 88.94 106 SER A C 1
ATOM 777 O O . SER A 1 106 ? 19.327 24.115 -46.334 1.00 88.94 106 SER A O 1
ATOM 779 N N . SER A 1 107 ? 18.978 22.296 -45.048 1.00 90.62 107 SER A N 1
ATOM 780 C CA . SER A 1 107 ? 18.795 21.389 -46.187 1.00 90.62 107 SER A CA 1
ATOM 781 C C . SER A 1 107 ? 17.718 21.909 -47.143 1.00 90.62 107 SER A C 1
ATOM 783 O O . SER A 1 107 ? 16.629 22.322 -46.730 1.00 90.62 107 SER A O 1
ATOM 785 N N . SER A 1 108 ? 18.047 21.882 -48.432 1.00 89.88 108 SER A N 1
ATOM 786 C CA . SER A 1 108 ? 17.193 22.329 -49.538 1.00 89.88 108 SER A CA 1
ATOM 787 C C . SER A 1 108 ? 16.427 21.184 -50.207 1.00 89.88 108 SER A C 1
ATOM 789 O O . SER A 1 108 ? 15.664 21.404 -51.151 1.00 89.88 108 SER A O 1
ATOM 791 N N . VAL A 1 109 ? 16.604 19.957 -49.708 1.00 91.44 109 VAL A N 1
ATOM 792 C CA . VAL A 1 109 ? 16.001 18.745 -50.261 1.00 91.44 109 VAL A CA 1
ATOM 793 C C . VAL A 1 109 ? 14.480 18.839 -50.202 1.00 91.44 109 VAL A C 1
ATOM 795 O O . VAL A 1 109 ? 13.875 19.178 -49.178 1.00 91.44 109 VAL A O 1
ATOM 798 N N . THR A 1 110 ? 13.849 18.536 -51.334 1.00 90.94 110 THR A N 1
ATOM 799 C CA . THR A 1 110 ? 12.393 18.496 -51.452 1.00 90.94 110 THR A CA 1
ATOM 800 C C . THR A 1 110 ? 11.834 17.172 -50.913 1.00 90.94 110 THR A C 1
ATOM 802 O O . THR A 1 110 ? 12.499 16.135 -51.043 1.00 90.94 110 THR A O 1
ATOM 805 N N . PRO A 1 111 ? 10.625 17.169 -50.323 1.00 92.06 111 PRO A N 1
ATOM 806 C CA . PRO A 1 111 ? 9.942 15.935 -49.937 1.00 92.06 111 PRO A CA 1
ATOM 807 C C . PRO A 1 111 ? 9.676 15.033 -51.160 1.00 92.06 111 PRO A C 1
ATOM 809 O O . PRO A 1 111 ? 9.495 15.555 -52.267 1.00 92.06 111 PRO A O 1
ATOM 812 N N . PRO A 1 112 ? 9.675 13.696 -51.008 1.00 89.88 112 PRO A N 1
ATOM 813 C CA . PRO A 1 112 ? 9.301 12.771 -52.077 1.00 89.88 112 PRO A CA 1
ATOM 814 C C . PRO A 1 112 ? 7.825 12.922 -52.475 1.00 89.88 112 PRO A C 1
ATOM 816 O O . PRO A 1 112 ? 6.991 13.382 -51.697 1.00 89.88 112 PRO A O 1
ATOM 819 N N . THR A 1 113 ? 7.483 12.479 -53.687 1.00 89.06 113 THR A N 1
ATOM 820 C CA . THR A 1 113 ? 6.088 12.416 -54.146 1.00 89.06 113 THR A CA 1
ATOM 821 C C . THR A 1 113 ? 5.253 11.604 -53.160 1.00 89.06 113 THR A C 1
ATOM 823 O O . THR A 1 113 ? 5.510 10.418 -52.980 1.00 89.06 113 THR A O 1
ATOM 826 N N . GLY A 1 114 ? 4.255 12.234 -52.543 1.00 83.81 114 GLY A N 1
ATOM 827 C CA . GLY A 1 114 ? 3.375 11.602 -51.557 1.00 83.81 114 GLY A CA 1
ATOM 828 C C . GLY A 1 114 ? 3.460 12.200 -50.158 1.00 83.81 114 GLY A C 1
ATOM 829 O O . GLY A 1 114 ? 2.513 12.046 -49.393 1.00 83.81 114 GLY A O 1
ATOM 830 N N . THR A 1 115 ? 4.513 12.967 -49.865 1.00 89.19 115 THR A N 1
ATOM 831 C CA . THR A 1 115 ? 4.611 13.786 -48.652 1.00 89.19 115 THR A CA 1
ATOM 832 C C . THR A 1 115 ? 4.687 15.270 -48.997 1.00 89.19 115 THR A C 1
ATOM 834 O O . THR A 1 115 ? 4.897 15.675 -50.144 1.00 89.19 115 THR A O 1
ATOM 837 N N . THR A 1 116 ? 4.491 16.108 -47.987 1.00 90.94 116 THR A N 1
ATOM 838 C CA . THR A 1 116 ? 4.695 17.557 -48.066 1.00 90.94 116 THR A CA 1
ATOM 839 C C . THR A 1 116 ? 5.595 17.985 -46.918 1.00 90.94 116 THR A C 1
ATOM 841 O O . THR A 1 116 ? 5.780 17.221 -45.985 1.00 90.94 116 THR A O 1
ATOM 844 N N . TRP A 1 117 ? 6.160 19.188 -46.963 1.00 93.69 117 TRP A N 1
ATOM 845 C CA . TRP A 1 117 ? 6.817 19.785 -45.800 1.00 93.69 117 TRP A CA 1
ATOM 846 C C . TRP A 1 117 ? 6.452 21.256 -45.738 1.00 93.69 117 TRP A C 1
ATOM 848 O O . TRP A 1 117 ? 6.548 21.958 -46.751 1.00 93.69 117 TRP A O 1
ATOM 858 N N . SER A 1 118 ? 6.024 21.715 -44.570 1.00 90.81 118 SER A N 1
ATOM 859 C CA . SER A 1 118 ? 5.599 23.092 -44.347 1.00 90.81 118 SER A CA 1
ATOM 860 C C . SER A 1 118 ? 6.518 23.797 -43.352 1.00 90.81 118 SER A C 1
ATOM 862 O O . SER A 1 118 ? 7.117 23.175 -42.481 1.00 90.81 118 SER A O 1
ATOM 864 N N . GLY A 1 119 ? 6.664 25.113 -43.514 1.00 89.69 119 GLY A N 1
ATOM 865 C CA . GLY A 1 119 ? 7.446 25.931 -42.590 1.00 89.69 119 GLY A CA 1
ATOM 866 C C . GLY A 1 119 ? 8.963 25.732 -42.680 1.00 89.69 119 GLY A C 1
ATOM 867 O O . GLY A 1 119 ? 9.520 25.387 -43.731 1.00 89.69 119 GLY A O 1
ATOM 868 N N . SER A 1 120 ? 9.637 26.044 -41.572 1.00 93.56 120 SER A N 1
ATOM 869 C CA . SER A 1 120 ? 11.089 25.930 -41.429 1.00 93.56 120 SER A CA 1
ATOM 870 C C . SER A 1 120 ? 11.551 24.473 -41.367 1.00 93.56 120 SER A C 1
ATOM 872 O O . SER A 1 120 ? 10.761 23.546 -41.217 1.00 93.56 120 SER A O 1
ATOM 874 N N . ASN A 1 121 ? 12.856 24.260 -41.501 1.00 94.75 121 ASN A N 1
ATOM 875 C CA . ASN A 1 121 ? 13.461 22.950 -41.282 1.00 94.75 121 ASN A CA 1
ATOM 876 C C . ASN A 1 121 ? 13.544 22.644 -39.782 1.00 94.75 121 ASN A C 1
ATOM 878 O O . ASN A 1 121 ? 13.672 23.561 -38.967 1.00 94.75 121 ASN A O 1
ATOM 882 N N . ALA A 1 122 ? 13.525 21.358 -39.434 1.00 93.94 122 ALA A N 1
ATOM 883 C CA . ALA A 1 122 ? 13.752 20.918 -38.067 1.00 93.94 122 ALA A CA 1
ATOM 884 C C . ALA A 1 122 ? 15.191 21.253 -37.611 1.00 93.94 122 ALA A C 1
ATOM 886 O O . ALA A 1 122 ? 16.095 21.442 -38.440 1.00 93.94 122 ALA A O 1
ATOM 887 N N . PRO A 1 123 ? 15.454 21.333 -36.299 1.00 90.94 123 PRO A N 1
ATOM 888 C CA . PRO A 1 123 ? 16.818 21.481 -35.804 1.00 90.94 123 PRO A CA 1
ATOM 889 C C . PRO A 1 123 ? 17.744 20.350 -36.296 1.00 90.94 123 PRO A C 1
ATOM 891 O O . PRO A 1 123 ? 17.302 19.225 -36.512 1.00 90.94 123 PRO A O 1
ATOM 894 N N . ASN A 1 124 ? 19.038 20.631 -36.482 1.00 88.44 124 ASN A N 1
ATOM 895 C CA . ASN A 1 124 ? 19.993 19.609 -36.926 1.00 88.44 124 ASN A CA 1
ATOM 896 C C . ASN A 1 124 ? 20.572 18.836 -35.730 1.00 88.44 124 ASN A C 1
ATOM 898 O O . ASN A 1 124 ? 21.208 19.480 -34.890 1.00 88.44 124 ASN A O 1
ATOM 902 N N . PRO A 1 125 ? 20.405 17.501 -35.641 1.00 84.88 125 PRO A N 1
ATOM 903 C CA . PRO A 1 125 ? 21.094 16.712 -34.627 1.00 84.88 125 PRO A CA 1
ATOM 904 C C . PRO A 1 125 ? 22.605 16.767 -34.875 1.00 84.88 125 PRO A C 1
ATOM 906 O O . PRO A 1 125 ? 23.066 16.732 -36.017 1.00 84.88 125 PRO A O 1
ATOM 909 N N . SER A 1 126 ? 23.384 16.902 -33.803 1.00 76.06 126 SER A N 1
ATOM 910 C CA . SER A 1 126 ? 24.832 17.101 -33.873 1.00 76.06 126 SER A CA 1
ATOM 911 C C . SER A 1 126 ? 25.569 15.904 -33.283 1.00 76.06 126 SER A C 1
ATOM 913 O O . SER A 1 126 ? 25.350 15.524 -32.133 1.00 76.06 126 SER A O 1
ATOM 915 N N . ALA A 1 127 ? 26.506 15.365 -34.067 1.00 65.88 127 ALA A N 1
ATOM 916 C CA . ALA A 1 127 ? 27.394 14.276 -33.664 1.00 65.88 127 ALA A CA 1
ATOM 917 C C . ALA A 1 127 ? 28.355 14.653 -32.514 1.00 65.88 127 ALA A C 1
ATOM 919 O O . ALA A 1 127 ? 28.962 13.773 -31.911 1.00 65.88 127 ALA A O 1
ATOM 920 N N . TRP A 1 128 ? 28.513 15.951 -32.220 1.00 67.44 128 TRP A N 1
ATOM 921 C CA . TRP A 1 128 ? 29.463 16.470 -31.225 1.00 67.44 128 TRP A CA 1
ATOM 922 C C . TRP A 1 128 ? 28.847 16.731 -29.848 1.00 67.44 128 TRP A C 1
ATOM 924 O O . TRP A 1 128 ? 29.576 16.892 -28.873 1.00 67.44 128 TRP A O 1
ATOM 934 N N . THR A 1 129 ? 27.520 16.825 -29.765 1.00 64.88 129 THR A N 1
ATOM 935 C CA . THR A 1 129 ? 26.787 17.282 -28.569 1.00 64.88 129 THR A CA 1
ATOM 936 C C . THR A 1 129 ? 25.824 16.228 -28.018 1.00 64.88 129 THR A C 1
ATOM 938 O O . THR A 1 129 ? 25.006 16.559 -27.166 1.00 64.88 129 THR A O 1
ATOM 941 N N . ASN A 1 130 ? 25.918 14.974 -28.477 1.00 68.19 130 ASN A N 1
ATOM 942 C CA . ASN A 1 130 ? 25.054 13.847 -28.092 1.00 68.19 130 ASN A CA 1
ATOM 943 C C . ASN A 1 130 ? 23.569 14.098 -28.295 1.00 68.19 130 ASN A C 1
ATOM 945 O O . ASN A 1 130 ? 22.737 13.675 -27.504 1.00 68.19 130 ASN A O 1
ATOM 949 N N . GLN A 1 131 ? 23.242 14.787 -29.387 1.00 74.12 131 GLN A N 1
ATOM 950 C CA . GLN A 1 131 ? 21.876 15.192 -29.657 1.00 74.12 131 GLN A CA 1
ATOM 951 C C . GLN A 1 131 ? 21.184 14.295 -30.676 1.00 74.12 131 GLN A C 1
ATOM 953 O O . GLN A 1 131 ? 21.738 14.001 -31.740 1.00 74.12 131 GLN A O 1
ATOM 958 N N . SER A 1 132 ? 19.930 13.972 -30.378 1.00 84.12 132 SER A N 1
ATOM 959 C CA . SER A 1 132 ? 19.011 13.301 -31.297 1.00 84.12 132 SER A CA 1
ATOM 960 C C . SER A 1 132 ? 17.814 14.182 -31.578 1.00 84.12 132 SER A C 1
ATOM 962 O O . SER A 1 132 ? 17.386 14.966 -30.729 1.00 84.12 132 SER A O 1
ATOM 964 N N . LEU A 1 133 ? 17.299 14.065 -32.795 1.00 89.06 133 LEU A N 1
ATOM 965 C CA . LEU A 1 133 ? 16.089 14.738 -33.222 1.00 89.06 133 LEU A CA 1
ATOM 966 C C . LEU A 1 133 ? 14.930 13.752 -33.092 1.00 89.06 133 LEU A C 1
ATOM 968 O O . LEU A 1 133 ? 14.895 12.762 -33.818 1.00 89.06 133 LEU A O 1
ATOM 972 N N . VAL A 1 134 ? 14.011 14.018 -32.167 1.00 87.00 134 VAL A N 1
ATOM 973 C CA . VAL A 1 134 ? 12.920 13.107 -31.795 1.00 87.00 134 VAL A CA 1
ATOM 974 C C . VAL A 1 134 ? 11.581 13.717 -32.178 1.00 87.00 134 VAL A C 1
ATOM 976 O O . VAL A 1 134 ? 11.353 14.909 -31.965 1.00 87.00 134 VAL A O 1
ATOM 979 N N . ARG A 1 135 ? 10.692 12.898 -32.739 1.00 85.31 135 ARG A N 1
ATOM 980 C CA . ARG A 1 135 ? 9.323 13.269 -33.091 1.00 85.31 135 ARG A CA 1
ATOM 981 C C . ARG A 1 135 ? 8.379 13.025 -31.917 1.00 85.31 135 ARG A C 1
ATOM 983 O O . ARG A 1 135 ? 8.411 11.969 -31.291 1.00 85.31 135 ARG A O 1
ATOM 990 N N . ASN A 1 136 ? 7.450 13.946 -31.666 1.00 74.94 136 ASN A N 1
ATOM 991 C CA . ASN A 1 136 ? 6.354 13.690 -30.731 1.00 74.94 136 ASN A CA 1
ATOM 992 C C . ASN A 1 136 ? 5.258 12.827 -31.383 1.00 74.94 136 ASN A C 1
ATOM 994 O O . ASN A 1 136 ? 4.283 13.343 -31.925 1.00 74.94 136 ASN A O 1
ATOM 998 N N . ILE A 1 137 ? 5.400 11.506 -31.280 1.00 71.06 137 ILE A N 1
ATOM 999 C CA . ILE A 1 137 ? 4.487 10.528 -31.897 1.00 71.06 137 ILE A CA 1
ATOM 1000 C C . ILE A 1 137 ? 3.060 10.520 -31.318 1.00 71.06 137 ILE A C 1
ATOM 1002 O O . ILE A 1 137 ? 2.159 9.938 -31.915 1.00 71.06 137 ILE A O 1
ATOM 1006 N N . THR A 1 138 ? 2.825 11.174 -30.173 1.00 66.69 138 THR A N 1
ATOM 1007 C CA . THR A 1 138 ? 1.476 11.297 -29.580 1.00 66.69 138 THR A CA 1
ATOM 1008 C C . THR A 1 138 ? 0.650 12.414 -30.219 1.00 66.69 138 THR A C 1
ATOM 1010 O O . THR A 1 138 ? -0.562 12.500 -30.010 1.00 66.69 138 THR A O 1
ATOM 1013 N N . LYS A 1 139 ? 1.293 13.283 -31.007 1.00 68.81 139 LYS A N 1
ATOM 1014 C CA . LYS A 1 139 ? 0.643 14.363 -31.747 1.00 68.81 139 LYS A CA 1
ATOM 1015 C C . LYS A 1 139 ? 0.462 13.967 -33.208 1.00 68.81 139 LYS A C 1
ATOM 1017 O O . LYS A 1 139 ? 1.169 13.121 -33.742 1.00 68.81 139 LYS A O 1
ATOM 1022 N N . SER A 1 140 ? -0.527 14.578 -33.857 1.00 77.88 140 SER A N 1
ATOM 1023 C CA . SER A 1 140 ? -0.709 14.403 -35.299 1.00 77.88 140 SER A CA 1
ATOM 1024 C C . SER A 1 140 ? 0.486 14.988 -36.042 1.00 77.88 140 SER A C 1
ATOM 1026 O O . SER A 1 140 ? 0.840 16.132 -35.783 1.00 77.88 140 SER A O 1
ATOM 1028 N N . ASP A 1 141 ? 1.049 14.221 -36.971 1.00 83.81 141 ASP A N 1
ATOM 1029 C CA . ASP A 1 141 ? 2.153 14.650 -37.829 1.00 83.81 141 ASP A CA 1
ATOM 1030 C C . ASP A 1 141 ? 1.721 15.820 -38.722 1.00 83.81 141 ASP A C 1
ATOM 1032 O O . ASP A 1 141 ? 0.873 15.677 -39.613 1.00 83.81 141 ASP A O 1
ATOM 1036 N N . THR A 1 142 ? 2.278 16.998 -38.457 1.00 88.62 142 THR A N 1
ATOM 1037 C CA . THR A 1 142 ? 1.985 18.220 -39.210 1.00 88.62 142 THR A CA 1
ATOM 1038 C C . THR A 1 142 ? 2.908 18.410 -40.414 1.00 88.62 142 THR A C 1
ATOM 1040 O O . THR A 1 142 ? 2.724 19.367 -41.171 1.00 88.62 142 THR A O 1
ATOM 1043 N N . ASN A 1 143 ? 3.835 17.474 -40.654 1.00 89.31 143 ASN A N 1
ATOM 1044 C CA . ASN A 1 143 ? 4.875 17.556 -41.674 1.00 89.31 143 ASN A CA 1
ATOM 1045 C C . ASN A 1 143 ? 5.652 18.884 -41.588 1.00 89.31 143 ASN A C 1
ATOM 1047 O O . ASN A 1 143 ? 5.810 19.605 -42.586 1.00 89.31 143 ASN A O 1
ATOM 1051 N N . SER A 1 144 ? 6.063 19.257 -40.378 1.00 91.94 144 SER A N 1
ATOM 1052 C CA . SER A 1 144 ? 6.729 20.529 -40.098 1.00 91.94 144 SER A CA 1
ATOM 1053 C C . SER A 1 144 ? 7.799 20.390 -39.010 1.00 91.94 144 SER A C 1
ATOM 1055 O O . SER A 1 144 ? 8.009 19.315 -38.447 1.00 91.94 144 SER A O 1
ATOM 1057 N N . ALA A 1 145 ? 8.529 21.470 -38.721 1.00 92.00 145 ALA A N 1
ATOM 1058 C CA . ALA A 1 145 ? 9.568 21.456 -37.688 1.00 92.00 145 ALA A CA 1
ATOM 1059 C C . ALA A 1 145 ? 8.988 21.279 -36.275 1.00 92.00 145 ALA A C 1
ATOM 1061 O O . ALA A 1 145 ? 9.682 20.807 -35.380 1.00 92.00 145 ALA A O 1
ATOM 1062 N N . GLU A 1 146 ? 7.725 21.647 -36.085 1.00 89.00 146 GLU A N 1
ATOM 1063 C CA . GLU A 1 146 ? 6.985 21.628 -34.830 1.00 89.00 146 GLU A CA 1
ATOM 1064 C C . GLU A 1 146 ? 6.757 20.210 -34.290 1.00 89.00 146 GLU A C 1
ATOM 1066 O O . GLU A 1 146 ? 6.542 20.034 -33.089 1.00 89.00 146 GLU A O 1
ATOM 1071 N N . ASP A 1 147 ? 6.842 19.201 -35.159 1.00 85.50 147 ASP A N 1
ATOM 1072 C CA . ASP A 1 147 ? 6.721 17.794 -34.780 1.00 85.50 147 ASP A CA 1
ATOM 1073 C C . ASP A 1 147 ? 7.988 17.266 -34.081 1.00 85.50 147 ASP A C 1
ATOM 1075 O O . ASP A 1 147 ? 7.941 16.198 -33.468 1.00 85.50 147 ASP A O 1
ATOM 1079 N N . TRP A 1 148 ? 9.105 18.006 -34.149 1.00 90.38 148 TRP A N 1
ATOM 1080 C CA . TRP A 1 148 ? 10.444 17.531 -33.802 1.00 90.38 148 TRP A CA 1
ATOM 1081 C C . TRP A 1 148 ? 11.140 18.382 -32.732 1.00 90.38 148 TRP A C 1
ATOM 1083 O O . TRP A 1 148 ? 11.089 19.612 -32.746 1.00 90.38 148 TRP A O 1
ATOM 1093 N N . SER A 1 149 ? 11.880 17.735 -31.832 1.00 88.56 149 SER A N 1
ATOM 1094 C CA . SER A 1 149 ? 12.685 18.392 -30.797 1.00 88.56 149 SER A CA 1
ATOM 1095 C C . SER A 1 149 ? 14.086 17.785 -30.682 1.00 88.56 149 SER A C 1
ATOM 1097 O O . SER A 1 149 ? 14.286 16.596 -30.922 1.00 88.56 149 SER A O 1
ATOM 1099 N N . LEU A 1 150 ? 15.081 18.610 -30.326 1.00 85.44 150 LEU A N 1
ATOM 1100 C CA . LEU A 1 150 ? 16.415 18.113 -29.970 1.00 85.44 150 LEU A CA 1
ATOM 1101 C C . LEU A 1 150 ? 16.448 17.708 -28.504 1.00 85.44 150 LEU A C 1
ATOM 1103 O O . LEU A 1 150 ? 16.102 18.507 -27.633 1.00 85.44 150 LEU A O 1
ATOM 1107 N N . VAL A 1 151 ? 16.962 16.515 -28.246 1.00 75.62 151 VAL A N 1
ATOM 1108 C CA . VAL A 1 151 ? 17.218 15.994 -26.900 1.00 75.62 151 VAL A CA 1
ATOM 1109 C C . VAL A 1 151 ? 18.702 15.673 -26.747 1.00 75.62 151 VAL A C 1
ATOM 1111 O O . VAL A 1 151 ? 19.339 15.271 -27.715 1.00 75.62 151 VAL A O 1
ATOM 1114 N N . SER A 1 152 ? 19.274 15.915 -25.563 1.00 61.81 152 SER A N 1
ATOM 1115 C CA . SER A 1 152 ? 20.716 15.782 -25.260 1.00 61.81 152 SER A CA 1
ATOM 1116 C C . SER A 1 152 ? 21.173 14.364 -24.914 1.00 61.81 152 SER A C 1
ATOM 1118 O O . SER A 1 152 ? 22.365 14.130 -24.736 1.00 61.81 152 SER A O 1
ATOM 1120 N N . GLU A 1 153 ? 20.227 13.437 -24.808 1.00 55.03 153 GLU A N 1
ATOM 1121 C CA . GLU A 1 153 ? 20.450 12.002 -24.823 1.00 55.03 153 GLU A CA 1
ATOM 1122 C C . GLU A 1 153 ? 19.259 11.377 -25.535 1.00 55.03 153 GLU A C 1
ATOM 1124 O O . GLU A 1 153 ? 18.110 11.744 -25.281 1.00 55.03 153 GLU A O 1
ATOM 1129 N N . SER A 1 154 ? 19.532 10.428 -26.417 1.00 45.28 154 SER A N 1
ATOM 1130 C CA . SER A 1 154 ? 18.526 9.449 -2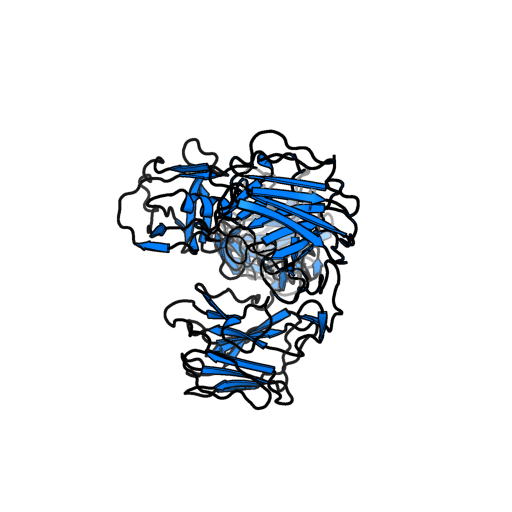6.786 1.00 45.28 154 SER A CA 1
ATOM 1131 C C . SER A 1 154 ? 19.059 8.048 -26.572 1.00 45.28 154 SER A C 1
ATOM 1133 O O . SER A 1 154 ? 20.269 7.811 -26.502 1.00 45.28 154 SER A O 1
ATOM 1135 N N . SER A 1 155 ? 18.139 7.110 -26.502 1.00 42.00 155 SER A N 1
ATOM 1136 C CA . SER A 1 155 ? 18.345 5.704 -26.797 1.00 42.00 155 SER A CA 1
ATOM 1137 C C . SER A 1 155 ? 17.160 5.269 -27.663 1.00 42.00 155 SER A C 1
ATOM 1139 O O . SER A 1 155 ? 16.085 5.847 -27.501 1.00 42.00 155 SER A O 1
ATOM 1141 N N . PRO A 1 156 ? 17.352 4.288 -28.563 1.00 40.16 156 PRO A N 1
ATOM 1142 C CA . PRO A 1 156 ? 16.280 3.673 -29.345 1.00 40.16 156 PRO A CA 1
ATOM 1143 C C . PRO A 1 156 ? 15.031 3.412 -28.504 1.00 40.16 156 PRO A C 1
ATOM 1145 O O . PRO A 1 156 ? 15.144 2.817 -27.431 1.00 40.16 156 PRO A O 1
ATOM 1148 N N . GLY A 1 157 ? 13.872 3.840 -28.994 1.00 46.28 157 GLY A N 1
ATOM 1149 C CA . GLY A 1 157 ? 12.594 3.731 -28.308 1.00 46.28 157 GLY A CA 1
ATOM 1150 C C . GLY A 1 157 ? 12.493 4.691 -27.128 1.00 46.28 157 GLY A C 1
ATOM 1151 O O . GLY A 1 157 ? 12.846 4.353 -26.003 1.00 46.28 157 GLY A O 1
ATOM 1152 N N . SER A 1 158 ? 11.946 5.883 -27.357 1.00 43.66 158 SER A N 1
ATOM 1153 C CA . SER A 1 158 ? 11.591 6.791 -26.269 1.00 43.66 158 SER A CA 1
ATOM 1154 C C . SER A 1 158 ? 10.140 6.596 -25.804 1.00 43.66 158 SER A C 1
ATOM 1156 O O . SER A 1 158 ? 9.204 6.881 -26.542 1.00 43.66 158 SER A O 1
ATOM 1158 N N . PHE A 1 159 ? 9.859 6.214 -24.557 1.00 48.88 159 PHE A N 1
ATOM 1159 C CA . PHE A 1 159 ? 10.416 5.096 -23.784 1.00 48.88 159 PHE A CA 1
ATOM 1160 C C . PHE A 1 159 ? 9.396 4.767 -22.688 1.00 48.88 159 PHE A C 1
ATOM 1162 O O . PHE A 1 159 ? 8.996 5.647 -21.924 1.00 48.88 159 PHE A O 1
ATOM 1169 N N . CYS A 1 160 ? 9.062 3.491 -22.553 1.00 41.72 160 CYS A N 1
ATOM 1170 C CA . CYS A 1 160 ? 8.812 2.880 -21.261 1.00 41.72 160 CYS A CA 1
ATOM 1171 C C . CYS A 1 160 ? 10.144 2.202 -20.885 1.00 41.72 160 CYS A C 1
ATOM 1173 O O . CYS A 1 160 ? 10.528 1.254 -21.565 1.00 41.72 160 CYS A O 1
ATOM 1175 N N . PRO A 1 161 ? 10.914 2.696 -19.891 1.00 35.62 161 PRO A N 1
ATOM 1176 C CA . PRO A 1 161 ? 12.363 2.481 -19.872 1.00 35.62 161 PRO A CA 1
ATOM 1177 C C . PRO A 1 161 ? 12.930 1.084 -19.707 1.00 35.62 161 PRO A C 1
ATOM 1179 O O . PRO A 1 161 ? 14.123 0.838 -19.878 1.00 35.62 161 PRO A O 1
ATOM 1182 N N . ARG A 1 162 ? 12.065 0.159 -19.346 1.00 37.62 162 ARG A N 1
ATOM 1183 C CA . ARG A 1 162 ? 12.343 -1.265 -19.309 1.00 37.62 162 ARG A CA 1
ATOM 1184 C C . ARG A 1 162 ? 11.072 -1.995 -19.708 1.00 37.62 162 ARG A C 1
ATOM 1186 O O . ARG A 1 162 ? 10.761 -2.997 -19.122 1.00 37.62 162 ARG A O 1
ATOM 1193 N N . ALA A 1 163 ? 10.251 -1.424 -20.586 1.00 44.88 163 ALA A N 1
ATOM 1194 C CA . ALA A 1 163 ? 8.851 -1.796 -20.670 1.00 44.88 163 ALA A CA 1
ATOM 1195 C C . ALA A 1 163 ? 8.200 -1.544 -22.026 1.00 44.88 163 ALA A C 1
ATOM 1197 O O . ALA A 1 163 ? 8.682 -0.741 -22.814 1.00 44.88 163 ALA A O 1
ATOM 1198 N N . SER A 1 164 ? 7.102 -2.243 -22.307 1.00 49.88 164 SER A N 1
ATOM 1199 C CA . SER A 1 164 ? 6.231 -1.979 -23.450 1.00 49.88 164 SER A CA 1
ATOM 1200 C C . SER A 1 164 ? 5.056 -1.102 -23.045 1.00 49.88 164 SER A C 1
ATOM 1202 O O . SER A 1 164 ? 4.580 -1.121 -21.910 1.00 49.88 164 SER A O 1
ATOM 1204 N N . GLN A 1 165 ? 4.576 -0.319 -24.003 1.00 56.88 165 GLN A N 1
ATOM 1205 C CA . GLN A 1 165 ? 3.443 0.570 -23.815 1.00 56.88 165 GLN A CA 1
ATOM 1206 C C . GLN A 1 165 ? 2.132 -0.210 -23.977 1.00 56.88 165 GLN A C 1
ATOM 1208 O O . GLN A 1 165 ? 1.714 -0.527 -25.089 1.00 56.88 165 GLN A O 1
ATOM 1213 N N . CYS A 1 166 ? 1.471 -0.512 -22.864 1.00 52.25 166 CYS A N 1
ATOM 1214 C CA . CYS A 1 166 ? 0.249 -1.305 -22.816 1.00 52.25 166 CYS A CA 1
ATOM 1215 C C . CYS A 1 166 ? -0.927 -0.422 -22.393 1.00 52.25 166 CYS A C 1
ATOM 1217 O O . CYS A 1 166 ? -1.009 0.020 -21.253 1.00 52.25 166 CYS A O 1
ATOM 1219 N N . GLY A 1 167 ? -1.838 -0.121 -23.326 1.00 48.66 167 GLY A N 1
ATOM 1220 C CA . GLY A 1 167 ? -3.056 0.645 -23.023 1.00 48.66 167 GLY A CA 1
ATOM 1221 C C . GLY A 1 167 ? -2.826 2.092 -22.559 1.00 48.66 167 GLY A C 1
ATOM 1222 O O . GLY A 1 167 ? -3.716 2.672 -21.949 1.00 48.66 167 GLY A O 1
ATOM 1223 N N . GLY A 1 168 ? -1.659 2.676 -22.851 1.00 49.25 168 GLY A N 1
ATOM 1224 C CA . GLY A 1 168 ? -1.278 4.021 -22.399 1.00 49.25 168 GLY A CA 1
ATOM 1225 C C . GLY A 1 168 ? -0.391 4.045 -21.150 1.00 49.25 168 GLY A C 1
ATOM 1226 O O . GLY A 1 168 ? 0.074 5.120 -20.783 1.00 49.25 168 GLY A O 1
ATOM 1227 N N . GLU A 1 169 ? -0.100 2.887 -20.553 1.00 43.47 169 GLU A N 1
ATOM 1228 C CA . GLU A 1 169 ? 0.808 2.737 -19.411 1.00 43.47 169 GLU A CA 1
ATOM 1229 C C . GLU A 1 169 ? 2.084 1.976 -19.794 1.00 43.47 169 GLU A C 1
ATOM 1231 O O . GLU A 1 169 ? 2.123 1.239 -20.780 1.00 43.47 169 GLU A O 1
ATOM 1236 N N . CYS A 1 170 ? 3.143 2.158 -19.008 1.00 46.03 170 CYS A N 1
ATOM 1237 C CA . CYS A 1 170 ? 4.429 1.503 -19.211 1.00 46.03 170 CYS A CA 1
ATOM 1238 C C . CYS A 1 170 ? 4.537 0.221 -18.383 1.00 46.03 170 CYS A C 1
ATOM 1240 O O . CYS A 1 170 ? 4.709 0.294 -17.170 1.00 46.03 170 CYS A O 1
ATOM 1242 N N . LEU A 1 171 ? 4.483 -0.940 -19.040 1.00 48.25 171 LEU A N 1
ATOM 1243 C CA . LEU A 1 171 ? 4.532 -2.265 -18.413 1.00 48.25 171 LEU A CA 1
ATOM 1244 C C . LEU A 1 171 ? 5.726 -3.077 -18.920 1.00 48.25 171 LEU A C 1
ATOM 1246 O O . LEU A 1 171 ? 5.877 -3.273 -20.120 1.00 48.25 171 LEU A O 1
ATOM 1250 N N . ASP A 1 172 ? 6.594 -3.542 -18.020 1.00 53.22 172 ASP A N 1
ATOM 1251 C CA . ASP A 1 172 ? 7.795 -4.318 -18.360 1.00 53.22 172 ASP A CA 1
ATOM 1252 C C . ASP A 1 172 ? 7.426 -5.696 -18.898 1.00 53.22 172 ASP A C 1
ATOM 1254 O O . ASP A 1 172 ? 7.340 -6.641 -18.134 1.00 53.22 172 ASP A O 1
ATOM 1258 N N . VAL A 1 173 ? 7.182 -5.847 -20.207 1.00 59.81 173 VAL A N 1
ATOM 1259 C CA . VAL A 1 173 ? 6.703 -7.132 -20.757 1.00 59.81 173 VAL A CA 1
ATOM 1260 C C . VAL A 1 173 ? 7.720 -8.254 -20.642 1.00 59.81 173 VAL A C 1
ATOM 1262 O O . VAL A 1 173 ? 7.388 -9.393 -20.951 1.00 59.81 173 VAL A O 1
ATOM 1265 N N . THR A 1 174 ? 8.944 -7.967 -20.198 1.00 54.66 174 THR A N 1
ATOM 1266 C CA . THR A 1 174 ? 9.910 -9.014 -19.890 1.00 54.66 174 THR A CA 1
ATOM 1267 C C . THR A 1 174 ? 9.646 -9.671 -18.537 1.00 54.66 174 THR A C 1
ATOM 1269 O O . THR A 1 174 ? 10.056 -10.813 -18.348 1.00 54.66 174 THR A O 1
ATOM 1272 N N . ASN A 1 175 ? 8.907 -9.009 -17.634 1.00 52.41 175 ASN A N 1
ATOM 1273 C CA . ASN A 1 175 ? 8.581 -9.514 -16.293 1.00 52.41 175 ASN A CA 1
ATOM 1274 C C . ASN A 1 175 ? 7.154 -9.201 -15.778 1.00 52.41 175 ASN A C 1
ATOM 1276 O O . ASN A 1 175 ? 6.777 -9.630 -14.688 1.00 52.41 175 ASN A O 1
ATOM 1280 N N . ALA A 1 176 ? 6.307 -8.540 -16.566 1.00 52.84 176 ALA A N 1
ATOM 1281 C CA . ALA A 1 176 ? 4.945 -8.185 -16.194 1.00 52.84 176 ALA A CA 1
ATOM 1282 C C . ALA A 1 176 ? 4.019 -9.405 -16.263 1.00 52.84 176 ALA A C 1
ATOM 1284 O O . ALA A 1 176 ? 3.676 -9.895 -17.340 1.00 52.84 176 ALA A O 1
ATOM 1285 N N . GLN A 1 177 ? 3.532 -9.847 -15.102 1.00 56.59 177 GLN A N 1
ATOM 1286 C CA . GLN A 1 177 ? 2.686 -11.038 -14.958 1.00 56.59 177 GLN A CA 1
ATOM 1287 C C . GLN A 1 177 ? 1.419 -11.019 -15.828 1.00 56.59 177 GLN A C 1
ATOM 1289 O O . GLN A 1 177 ? 0.979 -12.057 -16.324 1.00 56.59 177 GLN A O 1
ATOM 1294 N N . HIS A 1 178 ? 0.843 -9.833 -16.029 1.00 56.47 178 HIS A N 1
ATOM 1295 C CA . HIS A 1 178 ? -0.385 -9.620 -16.799 1.00 56.47 178 HIS A CA 1
ATOM 1296 C C . HIS A 1 178 ? -0.137 -9.085 -18.217 1.00 56.47 178 HIS A C 1
ATOM 1298 O O . HIS A 1 178 ? -1.073 -8.669 -18.902 1.00 56.47 178 HIS A O 1
ATOM 1304 N N . SER A 1 179 ? 1.121 -9.031 -18.658 1.00 57.53 179 SER A N 1
ATOM 1305 C CA . SER A 1 179 ? 1.528 -8.539 -19.979 1.00 57.53 179 SER A CA 1
ATOM 1306 C C . SER A 1 179 ? 2.891 -9.120 -20.376 1.00 57.53 179 SER A C 1
ATOM 1308 O O . SER A 1 179 ? 3.815 -8.380 -20.672 1.00 57.53 179 SER A O 1
ATOM 1310 N N . CYS A 1 180 ? 3.039 -10.442 -20.337 1.00 67.75 180 CYS A N 1
ATOM 1311 C CA . CYS A 1 180 ? 4.291 -11.144 -20.570 1.00 67.75 180 CYS A CA 1
ATOM 1312 C C . CYS A 1 180 ? 4.567 -11.412 -22.049 1.00 67.75 180 CYS A C 1
ATOM 1314 O O . CYS A 1 180 ? 3.776 -12.065 -22.725 1.00 67.75 180 CYS A O 1
ATOM 1316 N N . GLY A 1 181 ? 5.686 -10.914 -22.567 1.00 66.62 181 GLY A N 1
ATOM 1317 C CA . GLY A 1 181 ? 6.065 -11.001 -23.982 1.00 66.62 181 GLY A CA 1
ATOM 1318 C C . GLY A 1 181 ? 5.256 -10.093 -24.902 1.00 66.62 181 GLY A C 1
ATOM 1319 O O . GLY A 1 181 ? 5.764 -9.646 -25.924 1.00 66.62 181 GLY A O 1
ATOM 1320 N N . ALA A 1 182 ? 4.014 -9.783 -24.526 1.00 72.75 182 ALA A N 1
ATOM 1321 C CA . ALA A 1 182 ? 3.140 -8.837 -25.199 1.00 72.75 182 ALA A CA 1
ATOM 1322 C C . ALA A 1 182 ? 2.103 -8.249 -24.227 1.00 72.75 182 ALA A C 1
ATOM 1324 O O . ALA A 1 182 ? 1.706 -8.874 -23.239 1.00 72.75 182 ALA A O 1
ATOM 1325 N N . CYS A 1 183 ? 1.602 -7.056 -24.542 1.00 65.62 183 CYS A N 1
ATOM 1326 C CA . CYS A 1 183 ? 0.555 -6.396 -23.766 1.00 65.62 183 CYS A CA 1
ATOM 1327 C C . CYS A 1 183 ? -0.718 -7.249 -23.644 1.00 65.62 183 CYS A C 1
ATOM 1329 O O . CYS A 1 183 ? -1.233 -7.765 -24.635 1.00 65.62 183 CYS A O 1
ATOM 1331 N N . GLY A 1 184 ? -1.242 -7.376 -22.421 1.00 66.19 184 GLY A N 1
ATOM 1332 C CA . GLY A 1 184 ? -2.449 -8.152 -22.111 1.00 66.19 184 GLY A CA 1
ATOM 1333 C C . GLY A 1 184 ? -2.262 -9.675 -22.085 1.00 66.19 184 GLY A C 1
ATOM 1334 O O . GLY A 1 184 ? -3.217 -10.400 -21.803 1.00 66.19 184 GLY A O 1
ATOM 1335 N N . PHE A 1 185 ? -1.056 -10.183 -22.351 1.00 70.56 185 PHE A N 1
ATOM 1336 C CA . PHE A 1 185 ? -0.756 -11.609 -22.274 1.00 70.56 185 PHE A CA 1
ATOM 1337 C C . PHE A 1 185 ? -0.433 -12.006 -20.826 1.00 70.56 185 PHE A C 1
ATOM 1339 O O . PHE A 1 185 ? 0.607 -11.650 -20.291 1.00 70.56 185 PHE A O 1
ATOM 1346 N N . THR A 1 186 ? -1.339 -12.709 -20.147 1.00 73.50 186 THR A N 1
ATOM 1347 C CA . THR A 1 186 ? -1.181 -13.056 -18.722 1.00 73.50 186 THR A CA 1
ATOM 1348 C C . THR A 1 186 ? -0.624 -14.470 -18.552 1.00 73.50 186 THR A C 1
ATOM 1350 O O . THR A 1 186 ? -1.163 -15.411 -19.138 1.00 73.50 186 THR A O 1
ATOM 1353 N N . CYS A 1 187 ? 0.419 -14.638 -17.734 1.00 61.72 187 CYS A N 1
ATOM 1354 C CA . CYS A 1 187 ? 0.933 -15.962 -17.374 1.00 61.72 187 CYS A CA 1
ATOM 1355 C C . CYS A 1 187 ? -0.044 -16.715 -16.454 1.00 61.72 187 CYS A C 1
ATOM 1357 O O . CYS A 1 187 ? -0.811 -16.102 -15.709 1.00 61.72 187 CYS A O 1
ATOM 1359 N N . SER A 1 188 ? -0.038 -18.055 -16.502 1.00 63.78 188 SER A N 1
ATOM 1360 C CA . SER A 1 188 ? -0.840 -18.860 -15.565 1.00 63.78 188 SER A CA 1
ATOM 1361 C C . SER A 1 188 ? -0.407 -18.603 -14.117 1.00 63.78 188 SER A C 1
ATOM 1363 O O . SER A 1 188 ? 0.713 -18.148 -13.886 1.00 63.78 188 SER A O 1
ATOM 1365 N N . SER A 1 189 ? -1.269 -18.902 -13.137 1.00 51.47 189 SER A N 1
ATOM 1366 C CA . SER A 1 189 ? -0.976 -18.617 -11.724 1.00 51.47 189 SER A CA 1
ATOM 1367 C C . SER A 1 189 ? 0.381 -19.173 -11.281 1.00 51.47 189 SER A C 1
ATOM 1369 O O . SER A 1 189 ? 1.074 -18.493 -10.548 1.00 51.47 189 SER A O 1
ATOM 1371 N N . SER A 1 190 ? 0.806 -20.331 -11.798 1.00 52.44 190 SER A N 1
ATOM 1372 C CA . SER A 1 190 ? 2.075 -21.015 -11.488 1.00 52.44 190 SER A CA 1
ATOM 1373 C C . SER A 1 190 ? 3.306 -20.583 -12.315 1.00 52.44 190 SER A C 1
ATOM 1375 O O . SER A 1 190 ? 4.321 -21.281 -12.321 1.00 52.44 190 SER A O 1
ATOM 1377 N N . GLN A 1 191 ? 3.235 -19.498 -13.087 1.00 63.53 191 GLN A N 1
ATOM 1378 C CA . GLN A 1 191 ? 4.314 -19.031 -13.970 1.00 63.53 191 GLN A CA 1
ATOM 1379 C C . GLN A 1 191 ? 4.641 -17.567 -13.690 1.00 63.53 191 GLN A C 1
ATOM 1381 O O . GLN A 1 191 ? 3.745 -16.812 -13.337 1.00 63.53 191 GLN A O 1
ATOM 1386 N N . VAL A 1 192 ? 5.892 -17.160 -13.899 1.00 59.25 192 VAL A N 1
ATOM 1387 C CA . VAL A 1 192 ? 6.283 -15.743 -13.935 1.00 59.25 192 VAL A CA 1
ATOM 1388 C C . VAL A 1 192 ? 6.735 -15.371 -15.331 1.00 59.25 192 VAL A C 1
ATOM 1390 O O . VAL A 1 192 ? 7.208 -16.211 -16.105 1.00 59.25 192 VAL A O 1
ATOM 1393 N N . CYS A 1 193 ? 6.598 -14.096 -15.653 1.00 56.47 193 CYS A N 1
ATOM 1394 C CA . CYS A 1 193 ? 7.164 -13.590 -16.878 1.00 56.47 193 CYS A CA 1
ATOM 1395 C C . CYS A 1 193 ? 8.684 -13.435 -16.758 1.00 56.47 193 CYS A C 1
ATOM 1397 O O . CYS A 1 193 ? 9.171 -12.814 -15.816 1.00 56.47 193 CYS A O 1
ATOM 1399 N N . LEU A 1 194 ? 9.415 -14.025 -17.701 1.00 54.34 194 LEU A N 1
ATOM 1400 C CA . LEU A 1 194 ? 10.873 -14.034 -17.762 1.00 54.34 194 LEU A CA 1
ATOM 1401 C C . LEU A 1 194 ? 11.314 -13.798 -19.201 1.00 54.34 194 LEU A C 1
ATOM 1403 O O . LEU A 1 194 ? 10.975 -14.588 -20.081 1.00 54.34 194 LEU A O 1
ATOM 1407 N N . ASP A 1 195 ? 12.022 -12.695 -19.441 1.00 60.44 195 ASP A N 1
ATOM 1408 C CA . ASP A 1 195 ? 12.479 -12.256 -20.766 1.00 60.44 195 ASP A CA 1
ATOM 1409 C C . ASP A 1 195 ? 11.381 -12.316 -21.844 1.00 60.44 195 ASP A C 1
ATOM 1411 O O . ASP A 1 195 ? 11.614 -12.633 -23.010 1.00 60.44 195 ASP A O 1
ATOM 1415 N N . GLY A 1 196 ? 10.142 -12.023 -21.443 1.00 61.22 196 GLY A N 1
ATOM 1416 C CA . GLY A 1 196 ? 8.989 -11.996 -22.340 1.00 61.22 196 GLY A CA 1
ATOM 1417 C C . GLY A 1 196 ? 8.377 -13.367 -22.613 1.00 61.22 196 GLY A C 1
ATOM 1418 O O . GLY A 1 196 ? 7.605 -13.527 -23.553 1.00 61.22 196 GLY A O 1
ATOM 1419 N N . SER A 1 197 ? 8.706 -14.371 -21.804 1.00 74.25 197 SER A N 1
ATOM 1420 C CA . SER A 1 197 ? 8.131 -15.711 -21.875 1.00 74.25 197 SER A CA 1
ATOM 1421 C C . SER A 1 197 ? 7.626 -16.155 -20.508 1.00 74.25 197 SER A C 1
ATOM 1423 O O . SER A 1 197 ? 8.311 -16.007 -19.497 1.00 74.25 197 SER A O 1
ATOM 1425 N N . CYS A 1 198 ? 6.433 -16.750 -20.467 1.00 69.00 198 CYS A N 1
ATOM 1426 C CA . CYS A 1 198 ? 5.918 -17.354 -19.242 1.00 69.00 198 CYS A CA 1
ATOM 1427 C C . CYS A 1 198 ? 6.742 -18.596 -18.899 1.00 69.00 198 CYS A C 1
ATOM 1429 O O . CYS A 1 198 ? 6.555 -19.672 -19.474 1.00 69.00 198 CYS A O 1
ATOM 1431 N N . SER A 1 199 ? 7.650 -18.428 -17.950 1.00 63.66 199 SER A N 1
ATOM 1432 C CA . SER A 1 199 ? 8.499 -19.482 -17.406 1.00 63.66 199 SER A CA 1
ATOM 1433 C C . SER A 1 199 ? 7.934 -19.916 -16.056 1.00 63.66 199 SER A C 1
ATOM 1435 O O . SER A 1 199 ? 7.120 -19.204 -15.469 1.00 63.66 199 SER A O 1
ATOM 1437 N N . GLN A 1 200 ? 8.294 -21.096 -15.546 1.00 55.81 200 GLN A N 1
ATOM 1438 C CA . GLN A 1 200 ? 7.919 -21.406 -14.163 1.00 55.81 200 GLN A CA 1
ATOM 1439 C C . GLN A 1 200 ? 8.515 -20.342 -13.235 1.00 55.81 200 GLN A C 1
ATOM 1441 O O . GLN A 1 200 ? 9.690 -20.002 -13.359 1.00 55.81 200 GLN A O 1
ATOM 1446 N N . GLY A 1 201 ? 7.668 -19.782 -12.368 1.00 54.19 201 GLY A N 1
ATOM 1447 C CA . GLY A 1 201 ? 8.074 -18.825 -11.345 1.00 54.19 201 GLY A CA 1
ATOM 1448 C C . GLY A 1 201 ? 9.136 -19.379 -10.422 1.00 54.19 201 GLY A C 1
ATOM 1449 O O . GLY A 1 201 ? 9.275 -20.600 -10.333 1.00 54.19 201 GLY A O 1
ATOM 1450 N N . TYR A 1 202 ? 9.849 -18.486 -9.721 1.00 54.56 202 TYR A N 1
ATOM 1451 C CA . TYR A 1 202 ? 10.658 -18.864 -8.563 1.00 54.56 202 TYR A CA 1
ATOM 1452 C C . TYR A 1 202 ? 9.890 -19.909 -7.761 1.00 54.56 202 TYR A C 1
ATOM 1454 O O . TYR A 1 202 ? 8.750 -19.680 -7.358 1.00 54.56 202 TYR A O 1
ATOM 1462 N N . THR A 1 203 ? 10.482 -21.081 -7.581 1.00 52.62 203 THR A N 1
ATOM 1463 C CA . THR A 1 203 ? 9.798 -22.222 -6.969 1.00 52.62 203 THR A CA 1
ATOM 1464 C C . THR A 1 203 ? 9.769 -22.113 -5.440 1.00 52.62 203 THR A C 1
ATOM 1466 O O . THR A 1 203 ? 9.648 -23.129 -4.763 1.00 52.62 203 THR A O 1
ATOM 1469 N N . GLY A 1 204 ? 9.927 -20.907 -4.874 1.00 68.25 204 GLY A N 1
ATOM 1470 C CA . GLY A 1 204 ? 10.071 -20.708 -3.436 1.00 68.25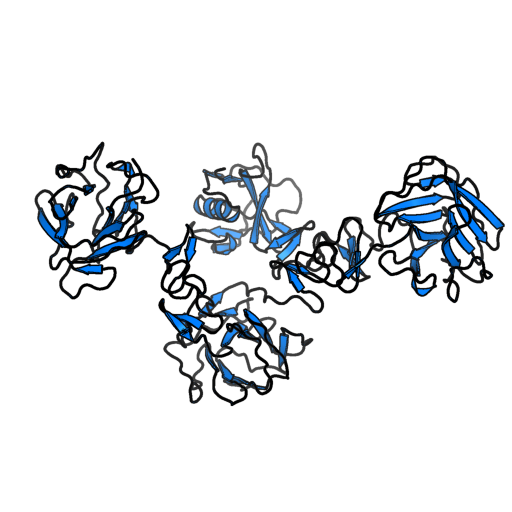 204 GLY A CA 1
ATOM 1471 C C . GLY A 1 204 ? 10.369 -19.270 -3.001 1.00 68.25 204 GLY A C 1
ATOM 1472 O O . GLY A 1 204 ? 10.137 -18.306 -3.726 1.00 68.25 204 GLY A O 1
ATOM 1473 N N . LEU A 1 205 ? 10.853 -19.156 -1.766 1.00 83.00 205 LEU A N 1
ATOM 1474 C CA . LEU A 1 205 ? 11.135 -17.907 -1.054 1.00 83.00 205 LEU A CA 1
ATOM 1475 C C . LEU A 1 205 ? 12.516 -17.340 -1.396 1.00 83.00 205 LEU A C 1
ATOM 1477 O O . LEU A 1 205 ? 13.423 -18.087 -1.750 1.00 83.00 205 LEU A O 1
ATOM 1481 N N . TRP A 1 206 ? 12.700 -16.040 -1.178 1.00 83.75 206 TRP A N 1
ATOM 1482 C CA . TRP A 1 206 ? 13.968 -15.331 -1.392 1.00 83.75 206 TRP A CA 1
ATOM 1483 C C . TRP A 1 206 ? 14.137 -14.167 -0.407 1.00 83.75 206 TRP A C 1
ATOM 1485 O O . TRP A 1 206 ? 13.175 -13.696 0.202 1.00 83.75 206 TRP A O 1
ATOM 1495 N N . ILE A 1 207 ? 15.376 -13.728 -0.222 1.00 89.31 207 ILE A N 1
ATOM 1496 C CA . ILE A 1 207 ? 15.826 -12.698 0.715 1.00 89.31 207 ILE A CA 1
ATOM 1497 C C . ILE A 1 207 ? 15.625 -11.325 0.064 1.00 89.31 207 ILE A C 1
ATOM 1499 O O . ILE A 1 207 ? 16.230 -11.033 -0.966 1.00 89.31 207 ILE A O 1
ATOM 1503 N N . SER A 1 208 ? 14.815 -10.453 0.664 1.00 84.00 208 SER A N 1
ATOM 1504 C CA . SER A 1 208 ? 14.418 -9.168 0.065 1.00 84.00 208 SER A CA 1
ATOM 1505 C C . SER A 1 208 ? 15.049 -7.938 0.720 1.00 84.00 208 SER A C 1
ATOM 1507 O O . SER A 1 208 ? 15.212 -6.911 0.057 1.00 84.00 208 SER A O 1
ATOM 1509 N N . GLU A 1 209 ? 15.470 -8.018 1.984 1.00 84.56 209 GLU A N 1
ATOM 1510 C CA . GLU A 1 209 ? 16.076 -6.882 2.686 1.00 84.56 209 GLU A CA 1
ATOM 1511 C C . GLU A 1 209 ? 17.086 -7.318 3.753 1.00 84.56 209 GLU A C 1
ATOM 1513 O O . GLU A 1 209 ? 16.918 -8.338 4.419 1.00 84.56 209 GLU A O 1
ATOM 1518 N N . TYR A 1 210 ? 18.126 -6.504 3.950 1.00 86.81 210 TYR A N 1
ATOM 1519 C CA . TYR A 1 210 ? 19.105 -6.640 5.023 1.00 86.81 210 TYR A CA 1
ATOM 1520 C C . TYR A 1 210 ? 19.319 -5.319 5.777 1.00 86.81 210 TYR A C 1
ATOM 1522 O O . TYR A 1 210 ? 19.577 -4.271 5.172 1.00 86.81 210 TYR A O 1
ATOM 1530 N N . ARG A 1 211 ? 19.247 -5.369 7.117 1.00 78.25 211 ARG A N 1
ATOM 1531 C CA . ARG A 1 211 ? 19.351 -4.202 8.016 1.00 78.25 211 ARG A CA 1
ATOM 1532 C C . ARG A 1 211 ? 20.406 -4.378 9.100 1.00 78.25 211 ARG A C 1
ATOM 1534 O O . ARG A 1 211 ? 20.569 -5.467 9.650 1.00 78.25 211 ARG A O 1
ATOM 1541 N N . ARG A 1 212 ? 21.055 -3.265 9.478 1.00 75.44 212 ARG A N 1
ATOM 1542 C CA . ARG A 1 212 ? 22.114 -3.232 10.509 1.00 75.44 212 ARG A CA 1
ATOM 1543 C C . ARG A 1 212 ? 21.884 -2.269 11.682 1.00 75.44 212 ARG A C 1
ATOM 1545 O O . ARG A 1 212 ? 22.594 -2.377 12.678 1.00 75.44 212 ARG A O 1
ATOM 1552 N N . SER A 1 213 ? 20.907 -1.361 11.614 1.00 60.66 213 SER A N 1
ATOM 1553 C CA . SER A 1 213 ? 20.653 -0.346 12.653 1.00 60.66 213 SER A CA 1
ATOM 1554 C C . SER A 1 213 ? 19.231 -0.427 13.232 1.00 60.66 213 SER A C 1
ATOM 1556 O O . SER A 1 213 ? 18.310 -0.856 12.544 1.00 60.66 213 SER A O 1
ATOM 1558 N N . GLN A 1 214 ? 19.083 -0.052 14.518 1.00 51.69 214 GLN A N 1
ATOM 1559 C CA . GLN A 1 214 ? 17.884 -0.041 15.399 1.00 51.69 214 GLN A CA 1
ATOM 1560 C C . GLN A 1 214 ? 17.059 -1.345 15.530 1.00 51.69 214 GLN A C 1
ATOM 1562 O O . GLN A 1 214 ? 16.557 -1.620 16.619 1.00 51.69 214 GLN A O 1
ATOM 1567 N N . ARG A 1 215 ? 16.965 -2.165 14.479 1.00 61.28 215 ARG A N 1
ATOM 1568 C CA . ARG A 1 215 ? 16.402 -3.521 14.405 1.00 61.28 215 ARG A CA 1
ATOM 1569 C C . ARG A 1 215 ? 17.114 -4.294 13.283 1.00 61.28 215 ARG A C 1
ATOM 1571 O O . ARG A 1 215 ? 16.607 -4.394 12.169 1.00 61.28 215 ARG A O 1
ATOM 1578 N N . ALA A 1 216 ? 18.332 -4.766 13.553 1.00 72.69 216 ALA A N 1
ATOM 1579 C CA . ALA A 1 216 ? 19.109 -5.538 12.580 1.00 72.69 216 ALA A CA 1
ATOM 1580 C C . ALA A 1 216 ? 18.395 -6.855 12.248 1.00 72.69 216 ALA A C 1
ATOM 1582 O O . ALA A 1 216 ? 17.838 -7.480 13.147 1.00 72.69 216 ALA A O 1
ATOM 1583 N N . GLY A 1 217 ? 18.398 -7.268 10.986 1.00 81.94 217 GLY A N 1
ATOM 1584 C CA . GLY A 1 217 ? 17.609 -8.417 10.557 1.00 81.94 217 GLY A CA 1
ATOM 1585 C C . GLY A 1 217 ? 17.586 -8.620 9.050 1.00 81.94 217 GLY A C 1
ATOM 1586 O O . GLY A 1 217 ? 18.214 -7.863 8.303 1.00 81.94 217 GLY A O 1
ATOM 1587 N N . VAL A 1 218 ? 16.853 -9.648 8.634 1.00 87.94 218 VAL A N 1
ATOM 1588 C CA . VAL A 1 218 ? 16.639 -10.027 7.234 1.00 87.94 218 VAL A CA 1
ATOM 1589 C C . VAL A 1 218 ? 15.146 -10.132 6.946 1.00 87.94 218 VAL A C 1
ATOM 1591 O O . VAL A 1 218 ? 14.405 -10.670 7.761 1.00 87.94 218 VAL A O 1
ATOM 1594 N N . GLU A 1 219 ? 14.717 -9.634 5.793 1.00 86.44 219 GLU A N 1
ATOM 1595 C CA . GLU A 1 219 ? 13.371 -9.850 5.252 1.00 86.44 219 GLU A CA 1
ATOM 1596 C C . GLU A 1 219 ? 13.390 -10.972 4.210 1.00 86.44 219 GLU A C 1
ATOM 1598 O O . GLU A 1 219 ? 14.331 -11.083 3.419 1.00 86.44 219 GLU A O 1
ATOM 1603 N N . ILE A 1 220 ? 12.340 -11.786 4.213 1.00 87.19 220 ILE A N 1
ATOM 1604 C CA . ILE A 1 220 ? 12.074 -12.848 3.246 1.00 87.19 220 ILE A CA 1
ATOM 1605 C C . ILE A 1 220 ? 10.754 -12.532 2.556 1.00 87.19 220 ILE A C 1
ATOM 1607 O O . ILE A 1 220 ? 9.775 -12.209 3.223 1.00 87.19 220 ILE A O 1
ATOM 1611 N N . HIS A 1 221 ? 10.707 -12.681 1.240 1.00 75.31 221 HIS A N 1
ATOM 1612 C CA . HIS A 1 221 ? 9.516 -12.463 0.428 1.00 75.31 221 HIS A CA 1
ATOM 1613 C C . HIS A 1 221 ? 9.010 -13.793 -0.142 1.00 75.31 221 HIS A C 1
ATOM 1615 O O . HIS A 1 221 ? 9.804 -14.642 -0.555 1.00 75.31 221 HIS A O 1
ATOM 1621 N N . ASN A 1 222 ? 7.689 -13.969 -0.193 1.00 78.50 222 ASN A N 1
ATOM 1622 C CA . ASN A 1 222 ? 7.039 -15.011 -0.979 1.00 78.50 222 ASN A CA 1
ATOM 1623 C C . ASN A 1 222 ? 6.530 -14.434 -2.311 1.00 78.50 222 ASN A C 1
ATOM 1625 O O . ASN A 1 222 ? 5.421 -13.913 -2.355 1.00 78.50 222 ASN A O 1
ATOM 1629 N N . PRO A 1 223 ? 7.288 -14.545 -3.415 1.00 61.25 223 PRO A N 1
ATOM 1630 C CA . PRO A 1 223 ? 6.852 -14.055 -4.720 1.00 61.25 223 PRO A CA 1
ATOM 1631 C C . PRO A 1 223 ? 5.885 -15.023 -5.423 1.00 61.25 223 PRO A C 1
ATOM 1633 O O . PRO A 1 223 ? 5.443 -14.747 -6.538 1.00 61.25 223 PRO A O 1
ATOM 1636 N N . THR A 1 224 ? 5.609 -16.186 -4.828 1.00 62.00 224 THR A N 1
ATOM 1637 C CA . THR A 1 224 ? 4.830 -17.250 -5.462 1.00 62.00 224 THR A CA 1
ATOM 1638 C C . THR A 1 224 ? 3.324 -16.987 -5.313 1.00 62.00 224 THR A C 1
ATOM 1640 O O . THR A 1 224 ? 2.904 -16.299 -4.381 1.00 62.00 224 THR A O 1
ATOM 1643 N N . PRO A 1 225 ? 2.479 -17.530 -6.207 1.00 53.97 225 PRO A N 1
ATOM 1644 C CA . PRO A 1 225 ? 1.014 -17.471 -6.088 1.00 53.97 225 PRO A CA 1
ATOM 1645 C C . PRO A 1 225 ? 0.446 -18.329 -4.944 1.00 53.97 225 PRO A C 1
ATOM 1647 O O . PRO A 1 225 ? -0.767 -18.335 -4.737 1.00 53.97 225 PRO A O 1
ATOM 1650 N N . GLU A 1 226 ? 1.284 -19.116 -4.266 1.00 70.44 226 GLU A N 1
ATOM 1651 C CA . GLU A 1 226 ? 0.879 -20.115 -3.283 1.00 70.44 226 GLU A CA 1
ATOM 1652 C C . GLU A 1 226 ? 1.339 -19.713 -1.881 1.00 70.44 226 GLU A C 1
ATOM 1654 O O . GLU A 1 226 ? 2.396 -19.115 -1.685 1.00 70.44 226 GLU A O 1
ATOM 1659 N N . THR A 1 227 ? 0.531 -20.044 -0.879 1.00 78.56 227 THR A N 1
ATOM 1660 C CA . THR A 1 227 ? 0.919 -19.909 0.525 1.00 78.56 227 THR A CA 1
ATOM 1661 C C . THR A 1 227 ? 2.015 -20.928 0.839 1.00 78.56 227 THR A C 1
ATOM 1663 O O . THR A 1 227 ? 1.806 -22.132 0.687 1.00 78.56 227 THR A O 1
ATOM 1666 N N . ILE A 1 228 ? 3.172 -20.470 1.321 1.00 82.31 228 ILE A N 1
ATOM 1667 C CA . ILE A 1 228 ? 4.301 -21.347 1.662 1.00 82.31 228 ILE A CA 1
ATOM 1668 C C . ILE A 1 228 ? 4.318 -21.591 3.169 1.00 82.31 228 ILE A C 1
ATOM 1670 O O . ILE A 1 228 ? 4.316 -20.645 3.953 1.00 82.31 228 ILE A O 1
ATOM 1674 N N . THR A 1 229 ? 4.358 -22.860 3.582 1.00 91.44 229 THR A N 1
ATOM 1675 C CA . THR A 1 229 ? 4.513 -23.248 4.994 1.00 91.44 229 THR A CA 1
ATOM 1676 C C . THR A 1 229 ? 5.989 -23.463 5.315 1.00 91.44 229 THR A C 1
ATOM 1678 O O . THR A 1 229 ? 6.633 -24.300 4.695 1.00 91.44 229 THR A O 1
ATOM 1681 N N . LEU A 1 230 ? 6.521 -22.752 6.308 1.00 89.00 230 LEU A N 1
ATOM 1682 C CA . LEU A 1 230 ? 7.955 -22.725 6.627 1.00 89.00 230 LEU A CA 1
ATOM 1683 C C . LEU A 1 230 ? 8.440 -23.876 7.514 1.00 89.00 230 LEU A C 1
ATOM 1685 O O . LEU A 1 230 ? 9.573 -23.854 7.991 1.00 89.00 230 LEU A O 1
ATOM 1689 N N . THR A 1 231 ? 7.610 -24.882 7.784 1.00 90.75 231 THR A N 1
ATOM 1690 C CA . THR A 1 231 ? 8.007 -26.004 8.639 1.00 90.75 231 THR A CA 1
ATOM 1691 C C . THR A 1 231 ? 9.247 -26.692 8.071 1.00 90.75 231 THR A C 1
ATOM 1693 O O . THR A 1 231 ? 9.190 -27.296 7.009 1.00 90.75 231 THR A O 1
ATOM 1696 N N . GLY A 1 232 ? 10.365 -26.627 8.799 1.00 85.94 232 GLY A N 1
ATOM 1697 C CA . GLY A 1 232 ? 11.628 -27.247 8.387 1.00 85.94 232 GLY A CA 1
ATOM 1698 C C . GLY A 1 232 ? 12.522 -26.374 7.502 1.00 85.94 232 GLY A C 1
ATOM 1699 O O . GLY A 1 232 ? 13.679 -26.740 7.300 1.00 85.94 232 GLY A O 1
ATOM 1700 N N . TYR A 1 233 ? 12.046 -25.208 7.053 1.00 94.75 233 TYR A N 1
ATOM 1701 C CA . TYR A 1 233 ? 12.870 -24.225 6.348 1.00 94.75 233 TYR A CA 1
ATOM 1702 C C . TYR A 1 233 ? 13.968 -23.701 7.278 1.00 94.75 233 TYR A C 1
ATOM 1704 O O . TYR A 1 233 ? 13.824 -23.691 8.509 1.00 94.75 233 TYR A O 1
ATOM 1712 N N . ARG A 1 234 ? 15.072 -23.219 6.700 1.00 93.62 234 ARG A N 1
ATOM 1713 C CA . ARG A 1 234 ? 16.222 -22.719 7.466 1.00 93.62 234 ARG A CA 1
ATOM 1714 C C . ARG A 1 234 ? 16.824 -21.463 6.848 1.00 93.62 234 ARG A C 1
ATOM 1716 O O . ARG A 1 234 ? 16.976 -21.389 5.635 1.00 93.62 234 ARG A O 1
ATOM 1723 N N . LEU A 1 235 ? 17.239 -20.518 7.688 1.00 93.25 235 LEU A N 1
ATOM 1724 C CA . LEU A 1 235 ? 18.054 -19.364 7.314 1.00 93.25 235 LEU A CA 1
ATOM 1725 C C . LEU A 1 235 ? 19.411 -19.423 8.021 1.00 93.25 235 LEU A C 1
ATOM 1727 O O . LEU A 1 235 ? 19.476 -19.495 9.248 1.00 93.25 235 LEU A O 1
ATOM 1731 N N . ASP A 1 236 ? 20.489 -19.358 7.245 1.00 92.25 236 ASP A N 1
ATOM 1732 C CA . ASP A 1 236 ? 21.861 -19.312 7.741 1.00 92.25 236 ASP A CA 1
ATOM 1733 C C . ASP A 1 236 ? 22.471 -17.927 7.483 1.00 92.25 236 ASP A C 1
ATOM 1735 O O . ASP A 1 236 ? 22.470 -17.435 6.358 1.00 92.25 236 ASP A O 1
ATOM 1739 N N . VAL A 1 237 ? 23.040 -17.305 8.515 1.00 91.19 237 VAL A N 1
ATOM 1740 C CA . VAL A 1 237 ? 23.850 -16.086 8.414 1.00 91.19 237 VAL A CA 1
ATOM 1741 C C . VAL A 1 237 ? 25.304 -16.470 8.633 1.00 91.19 237 VAL A C 1
ATOM 1743 O O . VAL A 1 237 ? 25.700 -16.857 9.732 1.00 91.19 237 VAL A O 1
ATOM 1746 N N . LEU A 1 238 ? 26.099 -16.383 7.575 1.00 90.94 238 LEU A N 1
ATOM 1747 C CA . LEU A 1 238 ? 27.491 -16.800 7.515 1.00 90.94 238 LEU A CA 1
ATOM 1748 C C . LEU A 1 238 ? 28.398 -15.582 7.691 1.00 90.94 238 LEU A C 1
ATOM 1750 O O . LEU A 1 238 ? 28.434 -14.680 6.857 1.00 90.94 238 LEU A O 1
ATOM 1754 N N . GLY A 1 239 ? 29.170 -15.560 8.767 1.00 85.12 239 GLY A N 1
ATOM 1755 C CA . GLY A 1 239 ? 30.073 -14.459 9.080 1.00 85.12 239 GLY A CA 1
ATOM 1756 C C . GLY A 1 239 ? 30.979 -14.806 10.258 1.00 85.12 239 GLY A C 1
ATOM 1757 O O . GLY A 1 239 ? 31.056 -15.974 10.649 1.00 85.12 239 GLY A O 1
ATOM 1758 N N . PRO A 1 240 ? 31.643 -13.808 10.872 1.00 81.19 240 PRO A N 1
ATOM 1759 C CA . PRO A 1 240 ? 32.499 -14.022 12.042 1.00 81.19 240 PRO A CA 1
ATOM 1760 C C . PRO A 1 240 ? 31.777 -14.733 13.194 1.00 81.19 240 PRO A C 1
ATOM 1762 O O . PRO A 1 240 ? 32.383 -15.491 13.944 1.00 81.19 240 PRO A O 1
ATOM 1765 N N . THR A 1 241 ? 30.470 -14.494 13.322 1.00 82.50 241 THR A N 1
ATOM 1766 C CA . THR A 1 241 ? 29.555 -15.284 14.147 1.00 82.50 241 THR A CA 1
ATOM 1767 C C . THR A 1 241 ? 28.498 -15.866 13.223 1.00 82.50 241 THR A C 1
ATOM 1769 O O . THR A 1 241 ? 27.774 -15.112 12.581 1.00 82.50 241 THR A O 1
ATOM 1772 N N . THR A 1 242 ? 28.435 -17.194 13.129 1.00 85.38 242 THR A N 1
ATOM 1773 C CA . THR A 1 242 ? 27.435 -17.873 12.296 1.00 85.38 242 THR A CA 1
ATOM 1774 C C . THR A 1 242 ? 26.148 -18.084 13.087 1.00 85.38 242 THR A C 1
ATOM 1776 O O . THR A 1 242 ? 26.199 -18.477 14.253 1.00 85.38 242 THR A O 1
ATOM 1779 N N . LEU A 1 243 ? 25.006 -17.833 12.452 1.00 87.06 243 LEU A N 1
ATOM 1780 C CA . LEU A 1 243 ? 23.672 -18.135 12.968 1.00 87.06 243 LEU A CA 1
ATOM 1781 C C . LEU A 1 243 ? 22.988 -19.102 12.006 1.00 87.06 243 LEU A C 1
ATOM 1783 O O . LEU A 1 243 ? 22.990 -18.855 10.809 1.00 87.06 243 LEU A O 1
ATOM 1787 N N . SER A 1 244 ? 22.366 -20.146 12.541 1.00 90.50 244 SER A N 1
ATOM 1788 C CA . SER A 1 244 ? 21.452 -21.015 11.800 1.00 90.50 244 SER A CA 1
ATOM 1789 C C . SER A 1 244 ? 20.113 -21.013 12.514 1.00 90.50 244 SER A C 1
ATOM 1791 O O . SER A 1 244 ? 20.038 -21.383 13.687 1.00 90.50 244 SER A O 1
ATOM 1793 N N . TYR A 1 245 ? 19.071 -20.574 11.820 1.00 90.31 245 TYR A N 1
ATOM 1794 C CA . TYR A 1 245 ? 17.719 -20.479 12.346 1.00 90.31 245 TYR A CA 1
ATOM 1795 C C . TYR A 1 245 ? 16.784 -21.390 11.563 1.00 90.31 245 TYR A C 1
ATOM 1797 O O . TYR A 1 245 ? 16.681 -21.271 10.346 1.00 90.31 245 TYR A O 1
ATOM 1805 N N . VAL A 1 246 ? 16.111 -22.300 12.262 1.00 92.44 246 VAL A N 1
ATOM 1806 C CA . VAL A 1 246 ? 15.066 -23.154 11.686 1.00 92.44 246 VAL A CA 1
ATOM 1807 C C . VAL A 1 246 ? 13.725 -22.506 11.993 1.00 92.44 246 VAL A C 1
ATOM 1809 O O . VAL A 1 246 ? 13.445 -22.216 13.157 1.00 92.44 246 VAL A O 1
ATOM 1812 N N . PHE A 1 247 ? 12.917 -22.271 10.962 1.00 90.25 247 PHE A N 1
ATOM 1813 C CA . PHE A 1 247 ? 11.637 -21.589 11.117 1.00 90.25 247 PHE A CA 1
ATOM 1814 C C . PHE A 1 247 ? 10.634 -22.454 11.897 1.00 90.25 247 PHE A C 1
ATOM 1816 O O . PHE A 1 247 ? 10.601 -23.681 11.721 1.00 90.25 247 PHE A O 1
ATOM 1823 N N . PRO A 1 248 ? 9.796 -21.842 12.755 1.00 85.50 248 PRO A N 1
ATOM 1824 C CA . PRO A 1 248 ? 8.644 -22.528 13.319 1.00 85.50 248 PRO A CA 1
ATOM 1825 C C . PRO A 1 248 ? 7.621 -22.845 12.219 1.00 85.50 248 PRO A C 1
ATOM 1827 O O . PRO A 1 248 ? 7.681 -22.323 11.106 1.00 85.50 248 PRO A O 1
ATOM 1830 N N . THR A 1 249 ? 6.641 -23.691 12.536 1.00 86.56 249 THR A N 1
ATOM 1831 C CA . THR A 1 249 ? 5.491 -23.889 11.647 1.00 86.56 249 THR A CA 1
ATOM 1832 C C . THR A 1 249 ? 4.699 -22.591 11.548 1.00 86.56 249 THR A C 1
ATOM 1834 O O . THR A 1 249 ? 3.984 -22.224 12.477 1.00 86.56 249 THR A O 1
ATOM 1837 N N . MET A 1 250 ? 4.831 -21.922 10.410 1.00 85.75 250 MET A N 1
ATOM 1838 C CA . MET A 1 250 ? 4.101 -20.714 10.049 1.00 85.75 250 MET A CA 1
ATOM 1839 C C . MET A 1 250 ? 3.943 -20.640 8.533 1.00 85.75 250 MET A C 1
ATOM 1841 O O . MET A 1 250 ? 4.578 -21.410 7.810 1.00 85.75 250 MET A O 1
ATOM 1845 N N . THR A 1 251 ? 3.120 -19.715 8.056 1.00 82.56 251 THR A N 1
ATOM 1846 C CA . THR A 1 251 ? 2.881 -19.510 6.629 1.00 82.56 251 THR A CA 1
ATOM 1847 C C . THR A 1 251 ? 3.308 -18.119 6.188 1.00 82.56 251 THR A C 1
ATOM 1849 O O . THR A 1 251 ? 3.197 -17.159 6.944 1.00 82.56 251 THR A O 1
ATOM 1852 N N . ILE A 1 252 ? 3.774 -18.011 4.947 1.00 72.75 252 ILE A N 1
ATOM 1853 C CA . ILE A 1 252 ? 3.899 -16.736 4.242 1.00 72.75 252 ILE A CA 1
ATOM 1854 C C . ILE A 1 252 ? 2.920 -16.779 3.071 1.00 72.75 252 ILE A C 1
ATOM 1856 O O . ILE A 1 252 ? 3.030 -17.639 2.196 1.00 72.75 252 ILE A O 1
ATOM 1860 N N . GLU A 1 253 ? 1.946 -15.873 3.066 1.00 75.44 253 GLU A N 1
ATOM 1861 C CA . GLU A 1 253 ? 0.952 -15.759 1.992 1.00 75.44 253 GLU A CA 1
ATOM 1862 C C . GLU A 1 253 ? 1.579 -15.290 0.664 1.00 75.44 253 GLU A C 1
ATOM 1864 O O . GLU A 1 253 ? 2.677 -14.724 0.672 1.00 75.44 253 GLU A O 1
ATOM 1869 N N . PRO A 1 254 ? 0.907 -15.498 -0.482 1.00 63.56 254 PRO A N 1
ATOM 1870 C CA . PRO A 1 254 ? 1.354 -14.974 -1.771 1.00 63.56 254 PRO A CA 1
ATOM 1871 C C . PRO A 1 254 ? 1.625 -13.465 -1.723 1.00 63.56 254 PRO A C 1
ATOM 1873 O O . PRO A 1 254 ? 0.772 -12.687 -1.295 1.00 63.56 254 PRO A O 1
ATOM 1876 N N . GLY A 1 255 ? 2.810 -13.041 -2.162 1.00 54.59 255 GLY A N 1
ATOM 1877 C CA . GLY A 1 255 ? 3.257 -11.643 -2.150 1.00 54.59 255 GLY A CA 1
ATOM 1878 C C . GLY A 1 255 ? 3.577 -11.073 -0.763 1.00 54.59 255 GLY A C 1
ATOM 1879 O O . GLY A 1 255 ? 3.831 -9.874 -0.648 1.00 54.59 255 GLY A O 1
ATOM 1880 N N . ALA A 1 256 ? 3.531 -11.887 0.297 1.00 59.09 256 ALA A N 1
ATOM 1881 C CA . ALA A 1 256 ? 3.777 -11.436 1.662 1.00 59.09 256 ALA A CA 1
ATOM 1882 C C . ALA A 1 256 ? 5.257 -11.535 2.057 1.00 59.09 256 ALA A C 1
ATOM 1884 O O . ALA A 1 256 ? 6.052 -12.258 1.451 1.00 59.09 256 ALA A O 1
ATOM 1885 N N . PHE A 1 257 ? 5.608 -10.807 3.117 1.00 72.69 257 PHE A N 1
ATOM 1886 C CA . PHE A 1 257 ? 6.966 -10.690 3.635 1.00 72.69 257 PHE A CA 1
ATOM 1887 C C . PHE A 1 257 ? 7.033 -11.141 5.095 1.00 72.69 257 PHE A C 1
ATOM 1889 O O . PHE A 1 257 ? 6.086 -10.942 5.862 1.00 72.69 257 PHE A O 1
ATOM 1896 N N . LEU A 1 258 ? 8.174 -11.710 5.474 1.00 78.75 258 LEU A N 1
ATOM 1897 C CA . LEU A 1 258 ? 8.507 -12.122 6.830 1.00 78.75 258 LEU A CA 1
ATOM 1898 C C . LEU A 1 258 ? 9.847 -11.515 7.243 1.00 78.75 258 LEU A C 1
ATOM 1900 O O . LEU A 1 258 ? 10.869 -11.767 6.607 1.00 78.75 258 LEU A O 1
ATOM 1904 N N . PHE A 1 259 ? 9.863 -10.768 8.344 1.00 80.44 259 PHE A N 1
ATOM 1905 C CA . PHE A 1 259 ? 11.087 -10.242 8.935 1.00 80.44 259 PHE A CA 1
ATOM 1906 C C . PHE A 1 259 ? 11.625 -11.141 10.041 1.00 80.44 259 PHE A C 1
ATOM 1908 O O . PHE A 1 259 ? 10.910 -11.537 10.956 1.00 80.44 259 PHE A O 1
ATOM 1915 N N . LEU A 1 260 ? 12.931 -11.376 10.007 1.00 84.81 260 LEU A N 1
ATOM 1916 C CA . LEU A 1 260 ? 13.698 -12.013 11.064 1.00 84.81 260 LEU A CA 1
ATOM 1917 C C . LEU A 1 260 ? 14.598 -10.968 11.734 1.00 84.81 260 LEU A C 1
ATOM 1919 O O . LEU A 1 260 ? 15.604 -10.546 11.160 1.00 84.81 260 LEU A O 1
ATOM 1923 N N . TYR A 1 261 ? 14.250 -10.541 12.945 1.00 78.00 261 TYR A N 1
ATOM 1924 C CA . TYR A 1 261 ? 14.986 -9.534 13.709 1.00 78.00 261 TYR A CA 1
ATOM 1925 C C . TYR A 1 261 ? 15.969 -10.153 14.699 1.00 78.00 261 TYR A C 1
ATOM 1927 O O . TYR A 1 261 ? 15.672 -11.147 15.353 1.00 78.00 261 TYR A O 1
ATOM 1935 N N . LEU A 1 262 ? 17.114 -9.505 14.910 1.00 74.00 262 LEU A N 1
ATOM 1936 C CA . LEU A 1 262 ? 17.967 -9.773 16.063 1.00 74.00 262 LEU A CA 1
ATOM 1937 C C . LEU A 1 262 ? 17.375 -9.228 17.357 1.00 74.00 262 LEU A C 1
ATOM 1939 O O . LEU A 1 262 ? 16.925 -8.084 17.431 1.00 74.00 262 LEU A O 1
ATOM 1943 N N . GLY A 1 263 ? 17.564 -10.002 18.419 1.00 67.88 263 GLY A N 1
ATOM 1944 C CA . GLY A 1 263 ? 17.308 -9.602 19.791 1.00 67.88 263 GLY A CA 1
ATOM 1945 C C . GLY A 1 263 ? 16.045 -10.239 20.344 1.00 67.88 263 GLY A C 1
ATOM 1946 O O . GLY A 1 263 ? 15.706 -11.373 20.028 1.00 67.88 263 GLY A O 1
ATOM 1947 N N . THR A 1 264 ? 15.384 -9.512 21.235 1.00 59.28 264 THR A N 1
ATOM 1948 C CA . THR A 1 264 ? 14.152 -9.944 21.893 1.00 59.28 264 THR A CA 1
ATOM 1949 C C . THR A 1 264 ? 13.016 -9.024 21.481 1.00 59.28 264 THR A C 1
ATOM 1951 O O . THR A 1 264 ? 13.160 -7.802 21.562 1.00 59.28 264 THR A O 1
ATOM 1954 N N . GLY A 1 265 ? 11.883 -9.598 21.104 1.00 60.91 265 GLY A N 1
ATOM 1955 C CA . GLY A 1 265 ? 10.665 -8.874 20.767 1.00 60.91 265 GLY A CA 1
ATOM 1956 C C . GLY A 1 265 ? 9.455 -9.797 20.820 1.00 60.91 265 GLY A C 1
ATOM 1957 O O . GLY A 1 265 ? 9.562 -10.927 21.293 1.00 60.91 265 GLY A O 1
ATOM 1958 N N . VAL A 1 266 ? 8.305 -9.285 20.391 1.00 52.22 266 VAL A N 1
ATOM 1959 C CA . VAL A 1 266 ? 7.063 -10.058 20.294 1.00 52.22 266 VAL A CA 1
ATOM 1960 C C . VAL A 1 266 ? 6.987 -10.613 18.880 1.00 52.22 266 VAL A C 1
ATOM 1962 O O . VAL A 1 266 ? 7.033 -9.834 17.934 1.00 52.22 266 VAL A O 1
ATOM 1965 N N . GLU A 1 267 ? 6.948 -11.936 18.751 1.00 59.06 267 GLU A N 1
ATOM 1966 C CA . GLU A 1 267 ? 6.757 -12.601 17.461 1.00 59.06 267 GLU A CA 1
ATOM 1967 C C . GLU A 1 267 ? 5.300 -12.448 17.004 1.00 59.06 267 GLU A C 1
ATOM 1969 O O . GLU A 1 267 ? 4.386 -12.589 17.818 1.00 59.06 267 GLU A O 1
ATOM 1974 N N . ASP A 1 268 ? 5.102 -12.178 15.716 1.00 58.91 268 ASP A N 1
ATOM 1975 C CA . ASP A 1 268 ? 3.802 -12.099 15.044 1.00 58.91 268 ASP A CA 1
ATOM 1976 C C . ASP A 1 268 ? 3.854 -12.841 13.691 1.00 58.91 268 ASP A C 1
ATOM 1978 O O . ASP A 1 268 ? 4.854 -13.482 13.355 1.00 58.91 268 ASP A O 1
ATOM 1982 N N . ASN A 1 269 ? 2.779 -12.785 12.898 1.00 55.12 269 ASN A N 1
ATOM 1983 C CA . ASN A 1 269 ? 2.706 -13.492 11.608 1.00 55.12 269 ASN A CA 1
ATOM 1984 C C . ASN A 1 269 ? 3.732 -13.000 10.567 1.00 55.12 269 ASN A C 1
ATOM 1986 O O . ASN A 1 269 ? 3.983 -13.688 9.578 1.00 55.12 269 ASN A O 1
ATOM 1990 N N . ASN A 1 270 ? 4.324 -11.825 10.775 1.00 55.53 270 ASN A N 1
ATOM 1991 C CA . ASN A 1 270 ? 5.209 -11.141 9.840 1.00 55.53 270 ASN A CA 1
ATOM 1992 C C . ASN A 1 270 ? 6.580 -10.801 10.454 1.00 55.53 270 ASN A C 1
ATOM 1994 O O . ASN A 1 270 ? 7.444 -10.280 9.745 1.00 55.53 270 ASN A O 1
ATOM 1998 N N . SER A 1 271 ? 6.807 -11.111 11.732 1.00 65.25 271 SER A N 1
ATOM 1999 C CA . SER A 1 271 ? 8.021 -10.777 12.476 1.00 65.25 271 SER A CA 1
ATOM 2000 C C . SER A 1 271 ? 8.419 -11.896 13.435 1.00 65.25 271 SER A C 1
ATOM 2002 O O . SER A 1 271 ? 7.676 -12.250 14.345 1.00 65.25 271 SER A O 1
ATOM 2004 N N . LEU A 1 272 ? 9.649 -12.384 13.309 1.00 77.38 272 LEU A N 1
ATOM 2005 C CA . LEU A 1 272 ? 10.271 -13.327 14.238 1.00 77.38 272 LEU A CA 1
ATOM 2006 C C . LEU A 1 272 ? 11.513 -12.710 14.882 1.00 77.38 272 LEU A C 1
ATOM 2008 O O . LEU A 1 272 ? 12.143 -11.816 14.309 1.00 77.38 272 LEU A O 1
ATOM 2012 N N . PHE A 1 273 ? 11.898 -13.216 16.055 1.00 77.00 273 PHE A N 1
ATOM 2013 C CA . PHE A 1 273 ? 13.066 -12.733 16.790 1.00 77.00 273 PHE A CA 1
ATOM 2014 C C . PHE A 1 273 ? 14.083 -13.851 17.036 1.00 77.00 273 PHE A C 1
ATOM 2016 O O . PHE A 1 273 ? 13.773 -14.915 17.564 1.00 77.00 273 PHE A O 1
ATOM 2023 N N . VAL A 1 274 ? 15.340 -13.588 16.686 1.00 74.62 274 VAL A N 1
ATOM 2024 C CA . VAL A 1 274 ? 16.478 -14.494 16.861 1.00 74.62 274 VAL A CA 1
ATOM 2025 C C . VAL A 1 274 ? 17.482 -13.915 17.858 1.00 74.62 274 VAL A C 1
ATOM 2027 O O . VAL A 1 274 ? 17.825 -12.740 17.776 1.00 74.62 274 VAL A O 1
ATOM 2030 N N . GLY A 1 275 ? 17.931 -14.743 18.815 1.00 62.66 275 GLY A N 1
ATOM 2031 C CA . GLY A 1 275 ? 18.690 -14.369 20.028 1.00 62.66 275 GLY A CA 1
ATOM 2032 C C . GLY A 1 275 ? 19.984 -13.531 19.852 1.00 62.66 275 GLY A C 1
ATOM 2033 O O . GLY A 1 275 ? 20.351 -13.137 18.748 1.00 62.66 275 GLY A O 1
ATOM 2034 N N . PRO A 1 276 ? 20.711 -13.201 20.944 1.00 55.97 276 PRO A N 1
ATOM 2035 C CA . PRO A 1 276 ? 21.749 -12.157 20.929 1.00 55.97 276 PRO A CA 1
ATOM 2036 C C . PRO A 1 276 ? 23.048 -12.634 20.239 1.00 55.97 276 PRO A C 1
ATOM 2038 O O . PRO A 1 276 ? 23.377 -13.811 20.313 1.00 55.97 276 PRO A O 1
ATOM 2041 N N . SER A 1 277 ? 23.921 -11.819 19.625 1.00 55.41 277 SER A N 1
ATOM 2042 C CA . SER A 1 277 ? 23.916 -10.384 19.271 1.00 55.41 277 SER A CA 1
ATOM 2043 C C . SER A 1 277 ? 25.152 -10.033 18.401 1.00 55.41 277 SER A C 1
ATOM 2045 O O . SER A 1 277 ? 25.889 -9.099 18.718 1.00 55.41 277 SER A O 1
ATOM 2047 N N . ALA A 1 278 ? 25.454 -10.803 17.346 1.00 56.81 278 ALA A N 1
ATOM 2048 C CA . ALA A 1 278 ? 26.577 -10.479 16.439 1.00 56.81 278 ALA A CA 1
ATOM 2049 C C . ALA A 1 278 ? 26.465 -11.037 15.006 1.00 56.81 278 ALA A C 1
ATOM 2051 O O . ALA A 1 278 ? 27.355 -10.789 14.194 1.00 56.81 278 ALA A O 1
ATOM 2052 N N . ALA A 1 279 ? 25.407 -11.789 14.683 1.00 65.44 279 ALA A N 1
ATOM 2053 C CA . ALA A 1 279 ? 25.330 -12.505 13.409 1.00 65.44 279 ALA A CA 1
ATOM 2054 C C . ALA A 1 279 ? 25.155 -11.574 12.200 1.00 65.44 279 ALA A C 1
ATOM 2056 O O . ALA A 1 279 ? 25.728 -11.830 11.152 1.00 65.44 279 ALA A O 1
ATOM 2057 N N . PHE A 1 280 ? 24.430 -10.462 12.350 1.00 75.81 280 PHE A N 1
ATOM 2058 C CA . PHE A 1 280 ? 24.140 -9.523 11.262 1.00 75.81 280 PHE A CA 1
ATOM 2059 C C . PHE A 1 280 ? 25.131 -8.342 11.284 1.00 75.81 280 PHE A C 1
ATOM 2061 O O . PHE A 1 280 ? 24.837 -7.220 11.703 1.00 75.81 280 PHE A O 1
ATOM 2068 N N . GLY A 1 281 ? 26.374 -8.654 10.903 1.00 76.12 281 GLY A N 1
ATOM 2069 C CA . GLY A 1 281 ? 27.526 -7.749 10.868 1.00 76.12 281 GLY A CA 1
ATOM 2070 C C . GLY A 1 281 ? 27.727 -7.002 9.541 1.00 76.12 281 GLY A C 1
ATOM 2071 O O . GLY A 1 281 ? 26.880 -7.008 8.654 1.00 76.12 281 GLY A O 1
ATOM 2072 N N . ALA A 1 282 ? 28.863 -6.309 9.402 1.00 80.19 282 ALA A N 1
ATOM 2073 C CA . ALA A 1 282 ? 29.174 -5.570 8.171 1.00 80.19 282 ALA A CA 1
ATOM 2074 C C . ALA A 1 282 ? 29.459 -6.489 6.977 1.00 80.19 282 ALA A C 1
ATOM 2076 O O . ALA A 1 282 ? 29.109 -6.163 5.845 1.00 80.19 282 ALA A O 1
ATOM 2077 N N . ASP A 1 283 ? 30.083 -7.629 7.267 1.00 89.94 283 ASP A N 1
ATOM 2078 C CA . ASP A 1 283 ? 30.646 -8.551 6.293 1.00 89.94 283 ASP A CA 1
ATOM 2079 C C . ASP A 1 283 ? 30.054 -9.943 6.547 1.00 89.94 283 ASP A C 1
ATOM 2081 O O . ASP A 1 283 ? 30.600 -10.743 7.312 1.00 89.94 283 ASP A O 1
ATOM 2085 N N . VAL A 1 284 ? 28.882 -10.203 5.967 1.00 90.88 284 VAL A N 1
ATOM 2086 C CA . VAL A 1 284 ? 28.122 -11.448 6.161 1.00 90.88 284 VAL A CA 1
ATOM 2087 C C . VAL A 1 284 ? 27.567 -11.958 4.839 1.00 90.88 284 VAL A C 1
ATOM 2089 O O . VAL A 1 284 ? 27.407 -11.192 3.893 1.00 90.88 284 VAL A O 1
ATOM 2092 N N . ALA A 1 285 ? 27.283 -13.251 4.756 1.00 93.38 285 ALA A N 1
ATOM 2093 C CA . ALA A 1 285 ? 26.419 -13.816 3.729 1.00 93.38 285 ALA A CA 1
ATOM 2094 C C . ALA A 1 285 ? 25.161 -14.404 4.370 1.00 93.38 285 ALA A C 1
ATOM 2096 O O . ALA A 1 285 ? 25.204 -14.823 5.523 1.00 93.38 285 ALA A O 1
ATOM 2097 N N . VAL A 1 286 ? 24.053 -14.434 3.642 1.00 93.25 286 VAL A N 1
ATOM 2098 C CA . VAL A 1 286 ? 22.781 -14.994 4.107 1.00 93.25 286 VAL A CA 1
ATOM 2099 C C . VAL A 1 286 ? 22.343 -16.058 3.109 1.00 93.25 286 VAL A C 1
ATOM 2101 O O . VAL A 1 286 ? 22.403 -15.815 1.909 1.00 93.25 286 VAL A O 1
ATOM 2104 N N . ALA A 1 287 ? 21.950 -17.230 3.598 1.00 93.19 287 ALA A N 1
ATOM 2105 C CA . ALA A 1 287 ? 21.497 -18.358 2.794 1.00 93.19 287 ALA A CA 1
ATOM 2106 C C . ALA A 1 287 ? 20.134 -18.844 3.296 1.00 93.19 287 ALA A C 1
ATOM 2108 O O . ALA A 1 287 ? 19.970 -19.071 4.496 1.00 93.19 287 ALA A O 1
ATOM 2109 N N . LEU A 1 288 ? 19.180 -19.028 2.390 1.00 92.56 288 LEU A N 1
ATOM 2110 C CA . LEU A 1 288 ? 17.841 -19.536 2.682 1.00 92.56 288 LEU A CA 1
ATOM 2111 C C . LEU A 1 288 ? 17.681 -20.937 2.090 1.00 92.56 288 LEU A C 1
ATOM 2113 O O . LEU A 1 288 ? 18.121 -21.184 0.970 1.00 92.56 288 LEU A O 1
ATOM 2117 N N . TYR A 1 289 ? 17.056 -21.846 2.832 1.00 90.88 289 TYR A N 1
ATOM 2118 C CA . TYR A 1 289 ? 16.842 -23.237 2.434 1.00 90.88 289 TYR A CA 1
ATOM 2119 C C . TYR A 1 289 ? 15.389 -23.648 2.651 1.00 90.88 289 TYR A C 1
ATOM 2121 O O . TYR A 1 289 ? 14.759 -23.202 3.617 1.00 90.88 289 TYR A O 1
ATOM 2129 N N . ASP A 1 290 ? 14.903 -24.541 1.793 1.00 88.81 290 ASP A N 1
ATOM 2130 C CA . ASP A 1 290 ? 13.627 -25.229 1.986 1.00 88.81 290 ASP A CA 1
ATOM 2131 C C . ASP A 1 290 ? 13.709 -26.336 3.056 1.00 88.81 290 ASP A C 1
ATOM 2133 O O . ASP A 1 290 ? 14.743 -26.559 3.699 1.00 88.81 290 ASP A O 1
ATOM 2137 N N . ASP A 1 291 ? 12.593 -27.035 3.253 1.00 87.50 291 ASP A N 1
ATOM 2138 C CA . ASP A 1 291 ? 12.445 -28.155 4.183 1.00 87.50 291 ASP A CA 1
ATOM 2139 C C . ASP A 1 291 ? 13.250 -29.407 3.783 1.00 87.50 291 ASP A C 1
ATOM 2141 O O . ASP A 1 291 ? 13.572 -30.240 4.637 1.00 87.50 291 ASP A O 1
ATOM 2145 N N . ALA A 1 292 ? 13.647 -29.516 2.513 1.00 85.00 292 ALA A N 1
ATOM 2146 C CA . ALA A 1 292 ? 14.555 -30.537 1.996 1.00 85.00 292 ALA A CA 1
ATOM 2147 C C . ALA A 1 292 ? 16.043 -30.135 2.095 1.00 85.00 292 ALA A C 1
ATOM 2149 O O . ALA A 1 292 ? 16.918 -30.889 1.657 1.00 85.00 292 ALA A O 1
ATOM 2150 N N . ALA A 1 293 ? 16.341 -28.982 2.707 1.00 84.56 293 ALA A N 1
ATOM 2151 C CA . ALA A 1 293 ? 17.669 -28.379 2.801 1.00 84.56 293 ALA A CA 1
ATOM 2152 C C . ALA A 1 293 ? 18.310 -28.041 1.440 1.00 84.56 293 ALA A C 1
ATOM 2154 O O . ALA A 1 293 ? 19.538 -27.942 1.341 1.00 84.56 293 ALA A O 1
ATOM 2155 N N . ILE A 1 294 ? 17.494 -27.833 0.407 1.00 79.94 294 ILE A N 1
ATOM 2156 C CA . ILE A 1 294 ? 17.914 -27.309 -0.891 1.00 79.94 294 ILE A CA 1
ATOM 2157 C C . ILE A 1 294 ? 18.016 -25.782 -0.763 1.00 79.94 294 ILE A C 1
ATOM 2159 O O . ILE A 1 294 ? 17.112 -25.154 -0.205 1.00 79.94 294 ILE A O 1
ATOM 2163 N N . PRO A 1 295 ? 19.120 -25.158 -1.212 1.00 81.75 295 PRO A N 1
ATOM 2164 C CA . PRO A 1 295 ? 19.241 -23.710 -1.150 1.00 81.75 295 PRO A CA 1
ATOM 2165 C C . PRO A 1 295 ? 18.250 -23.047 -2.113 1.00 81.75 295 PRO A C 1
ATOM 2167 O O . PRO A 1 295 ? 18.190 -23.402 -3.288 1.00 81.75 295 PRO A O 1
ATOM 2170 N N . LEU A 1 296 ? 17.501 -22.079 -1.591 1.00 82.81 296 LEU A N 1
ATOM 2171 C CA . LEU A 1 296 ? 16.530 -21.268 -2.322 1.00 82.81 296 LEU A CA 1
ATOM 2172 C C . LEU A 1 296 ? 17.116 -19.924 -2.761 1.00 82.81 296 LEU A C 1
ATOM 2174 O O . LEU A 1 296 ? 16.836 -19.478 -3.866 1.00 82.81 296 LEU A O 1
ATOM 2178 N N . ASP A 1 297 ? 17.925 -19.292 -1.905 1.00 86.94 297 ASP A N 1
ATOM 2179 C CA . ASP A 1 297 ? 18.550 -17.993 -2.181 1.00 86.94 297 ASP A CA 1
ATOM 2180 C C . ASP A 1 297 ? 19.856 -17.830 -1.379 1.00 86.94 297 ASP A C 1
ATOM 2182 O O . ASP A 1 297 ? 20.024 -18.419 -0.302 1.00 86.94 297 ASP A O 1
ATOM 2186 N N . PHE A 1 298 ? 20.792 -17.035 -1.899 1.00 89.75 298 PHE A N 1
ATOM 2187 C CA . PHE A 1 298 ? 22.071 -16.722 -1.276 1.00 89.75 298 PHE A CA 1
ATOM 2188 C C . PHE A 1 298 ? 22.550 -15.303 -1.616 1.00 89.75 298 PHE A C 1
ATOM 2190 O O . PHE A 1 298 ? 22.641 -14.928 -2.777 1.00 89.75 298 PHE A O 1
ATOM 2197 N N . VAL A 1 299 ? 22.963 -14.531 -0.603 1.00 91.56 299 VAL A N 1
ATOM 2198 C CA . VAL A 1 299 ? 23.392 -13.130 -0.773 1.00 91.56 299 VAL A CA 1
ATOM 2199 C C . VAL A 1 299 ? 24.658 -12.829 0.019 1.00 91.56 299 VAL A C 1
ATOM 2201 O O . VAL A 1 299 ? 24.779 -13.247 1.170 1.00 91.56 299 VAL A O 1
ATOM 2204 N N . ARG A 1 300 ? 25.593 -12.048 -0.548 1.00 92.88 300 ARG A N 1
ATOM 2205 C CA . ARG A 1 300 ? 26.790 -11.547 0.160 1.00 92.88 300 ARG A CA 1
ATOM 2206 C C . ARG A 1 300 ? 26.759 -10.039 0.380 1.00 92.88 300 ARG A C 1
ATOM 2208 O O . ARG A 1 300 ? 26.595 -9.281 -0.569 1.00 92.88 300 ARG A O 1
ATOM 2215 N N . PHE A 1 301 ? 27.072 -9.613 1.601 1.00 91.38 301 PHE A N 1
ATOM 2216 C CA . PHE A 1 301 ? 27.199 -8.213 2.003 1.00 91.38 301 PHE A CA 1
ATOM 2217 C C . PHE A 1 301 ? 28.638 -7.860 2.407 1.00 91.38 301 PHE A C 1
ATOM 2219 O O . PHE A 1 301 ? 29.373 -8.681 2.969 1.00 91.38 301 PHE A O 1
ATOM 2226 N N . GLY A 1 302 ? 29.034 -6.616 2.134 1.00 90.31 302 GLY A N 1
ATOM 2227 C CA . GLY A 1 302 ? 30.331 -6.060 2.519 1.00 90.31 302 GLY A CA 1
ATOM 2228 C C . GLY A 1 302 ? 31.502 -6.835 1.933 1.00 90.31 302 GLY A C 1
ATOM 2229 O O . GLY A 1 302 ? 31.555 -7.110 0.740 1.00 90.31 302 GLY A O 1
ATOM 2230 N N . ASN A 1 303 ? 32.449 -7.229 2.776 1.00 92.25 303 ASN A N 1
ATOM 2231 C CA . ASN A 1 303 ? 33.639 -7.988 2.390 1.00 92.25 303 ASN A CA 1
ATOM 2232 C C . ASN A 1 303 ? 33.517 -9.492 2.683 1.00 92.25 303 ASN A C 1
ATOM 2234 O O . ASN A 1 303 ? 34.534 -10.171 2.830 1.00 92.25 303 ASN A O 1
ATOM 2238 N N . SER A 1 304 ? 32.295 -10.027 2.795 1.00 92.06 304 SER A N 1
ATOM 2239 C CA . SER A 1 304 ? 32.089 -11.457 3.047 1.00 92.06 304 SER A CA 1
ATOM 2240 C C . SER A 1 304 ? 32.783 -12.335 1.999 1.00 92.06 304 SER A C 1
ATOM 2242 O O . SER A 1 304 ? 32.677 -12.101 0.793 1.00 92.06 304 SER A O 1
ATOM 2244 N N . THR A 1 305 ? 33.472 -13.377 2.469 1.00 91.94 305 THR A N 1
ATOM 2245 C CA . THR A 1 305 ? 34.156 -14.387 1.644 1.00 91.94 305 THR A CA 1
ATOM 2246 C C . THR A 1 305 ? 33.474 -15.759 1.694 1.00 91.94 305 THR A C 1
ATOM 2248 O O . THR A 1 305 ? 33.986 -16.721 1.122 1.00 91.94 305 THR A O 1
ATOM 2251 N N . ALA A 1 306 ? 32.322 -15.870 2.367 1.00 92.25 306 ALA A N 1
ATOM 2252 C CA . ALA A 1 306 ? 31.611 -17.133 2.558 1.00 92.25 306 ALA A CA 1
ATOM 2253 C C . ALA A 1 306 ? 31.174 -17.744 1.216 1.00 92.25 306 ALA A C 1
ATOM 2255 O O . ALA A 1 306 ? 30.522 -17.078 0.414 1.00 92.25 306 ALA A O 1
ATOM 2256 N N . ALA A 1 307 ? 31.531 -19.003 0.948 1.00 87.19 307 ALA A N 1
ATOM 2257 C CA . ALA A 1 307 ? 31.151 -19.700 -0.283 1.00 87.19 307 ALA A CA 1
ATOM 2258 C C . ALA A 1 307 ? 29.624 -19.926 -0.360 1.00 87.19 307 ALA A C 1
ATOM 2260 O O . ALA A 1 307 ? 29.032 -20.227 0.679 1.00 87.19 307 ALA A O 1
ATOM 2261 N N . PRO A 1 308 ? 28.994 -19.803 -1.548 1.00 82.00 308 PRO A N 1
ATOM 2262 C CA . PRO A 1 308 ? 27.603 -20.210 -1.712 1.00 82.00 308 PRO A CA 1
ATOM 2263 C C . PRO A 1 308 ? 27.453 -21.715 -1.414 1.00 82.00 308 PRO A C 1
ATOM 2265 O O . PRO A 1 308 ? 28.377 -22.490 -1.700 1.00 82.00 308 PRO A O 1
ATOM 2268 N N . PRO A 1 309 ? 26.329 -22.146 -0.816 1.00 82.38 309 PRO A N 1
ATOM 2269 C CA . PRO A 1 309 ? 26.059 -23.556 -0.558 1.00 82.38 309 PRO A CA 1
ATOM 2270 C C . PRO A 1 309 ? 25.931 -24.362 -1.857 1.00 82.38 309 PRO A C 1
ATOM 2272 O O . PRO A 1 309 ? 25.666 -23.825 -2.930 1.00 82.38 309 PRO A O 1
ATOM 2275 N N . SER A 1 310 ? 26.111 -25.682 -1.760 1.00 77.19 310 SER A N 1
ATOM 2276 C CA . SER A 1 310 ? 26.008 -26.586 -2.911 1.00 77.19 310 SER A CA 1
ATOM 2277 C C . SER A 1 310 ? 24.612 -26.510 -3.536 1.00 77.19 310 SER A C 1
ATOM 2279 O O . SER A 1 310 ? 23.648 -26.954 -2.920 1.00 77.19 310 SER A O 1
ATOM 2281 N N . GLY A 1 311 ? 24.524 -25.990 -4.761 1.00 61.47 311 GLY A N 1
ATOM 2282 C CA . GLY A 1 311 ? 23.261 -25.774 -5.477 1.00 61.47 311 GLY A CA 1
ATOM 2283 C C . GLY A 1 311 ? 22.873 -24.302 -5.644 1.00 61.47 311 GLY A C 1
ATOM 2284 O O . GLY A 1 311 ? 22.013 -24.024 -6.468 1.00 61.47 311 GLY A O 1
ATOM 2285 N N . ALA A 1 312 ? 23.538 -23.376 -4.945 1.00 69.25 312 ALA A N 1
ATOM 2286 C CA . ALA A 1 312 ? 23.395 -21.932 -5.141 1.00 69.25 312 ALA A CA 1
ATOM 2287 C C . ALA A 1 312 ? 24.607 -21.337 -5.872 1.00 69.25 312 ALA A C 1
ATOM 2289 O O . ALA A 1 312 ? 25.707 -21.900 -5.844 1.00 69.25 312 ALA A O 1
ATOM 2290 N N . SER A 1 313 ? 24.416 -20.170 -6.487 1.00 69.31 313 SER A N 1
ATOM 2291 C CA . SER A 1 313 ? 25.475 -19.392 -7.138 1.00 69.31 313 SER A CA 1
ATOM 2292 C C . SER A 1 313 ? 25.548 -17.975 -6.561 1.00 69.31 313 SER A C 1
ATOM 2294 O O . SER A 1 313 ? 24.637 -17.528 -5.880 1.00 69.31 313 SER A O 1
ATOM 2296 N N . TRP A 1 314 ? 26.678 -17.292 -6.762 1.00 77.81 314 TRP A N 1
ATOM 2297 C CA . TRP A 1 314 ? 26.815 -15.850 -6.516 1.00 77.81 314 TRP A CA 1
ATOM 2298 C C . TRP A 1 314 ? 27.833 -15.272 -7.490 1.00 77.81 314 TRP A C 1
ATOM 2300 O O . TRP A 1 314 ? 28.978 -15.741 -7.541 1.00 77.81 314 TRP A O 1
ATOM 2310 N N . PHE A 1 315 ? 27.439 -14.253 -8.247 1.00 65.06 315 PHE A N 1
ATOM 2311 C CA . PHE A 1 315 ? 28.231 -13.674 -9.321 1.00 65.06 315 PHE A CA 1
ATOM 2312 C C . PHE A 1 315 ? 28.637 -12.229 -9.013 1.00 65.06 315 PHE A C 1
ATOM 2314 O O . PHE A 1 315 ? 27.843 -11.375 -8.628 1.00 65.06 315 PHE A O 1
ATOM 2321 N N . GLY A 1 316 ? 29.913 -11.926 -9.254 1.00 73.69 316 GLY A N 1
ATOM 2322 C CA . GLY A 1 316 ? 30.426 -10.559 -9.189 1.00 73.69 316 GLY A CA 1
ATOM 2323 C C . GLY A 1 316 ? 30.683 -10.040 -7.770 1.00 73.69 316 GLY A C 1
ATOM 2324 O O . GLY A 1 316 ? 31.145 -10.770 -6.892 1.00 73.69 316 GLY A O 1
ATOM 2325 N N . ALA A 1 317 ? 30.496 -8.729 -7.595 1.00 82.62 317 ALA A N 1
ATOM 2326 C CA . ALA A 1 317 ? 30.792 -8.024 -6.350 1.00 82.62 317 ALA A CA 1
ATOM 2327 C C . ALA A 1 317 ? 29.764 -8.336 -5.249 1.00 82.62 317 ALA A C 1
ATOM 2329 O O . ALA A 1 317 ? 28.651 -8.779 -5.523 1.00 82.62 317 ALA A O 1
ATOM 2330 N N . ASN A 1 318 ? 30.135 -8.078 -3.997 1.00 91.00 318 ASN A N 1
ATOM 2331 C CA . ASN A 1 318 ? 29.221 -8.162 -2.861 1.00 91.00 318 ASN A CA 1
ATOM 2332 C C . ASN A 1 318 ? 28.338 -6.906 -2.778 1.00 91.00 318 ASN A C 1
ATOM 2334 O O . ASN A 1 318 ? 28.742 -5.820 -3.204 1.00 91.00 318 ASN A O 1
ATOM 2338 N N . VAL A 1 319 ? 27.157 -7.043 -2.178 1.00 90.69 319 VAL A N 1
ATOM 2339 C CA . VAL A 1 319 ? 26.251 -5.926 -1.893 1.00 90.69 319 VAL A CA 1
ATOM 2340 C C . VAL A 1 319 ? 26.922 -4.969 -0.896 1.00 90.69 319 VAL A C 1
ATOM 2342 O O . VAL A 1 319 ? 27.416 -5.428 0.140 1.00 90.69 319 VAL A O 1
ATOM 2345 N N . PRO A 1 320 ? 26.951 -3.647 -1.154 1.00 87.31 320 PRO A N 1
ATOM 2346 C CA . PRO A 1 320 ? 27.489 -2.686 -0.199 1.00 87.31 320 PRO A CA 1
ATOM 2347 C C . PRO A 1 320 ? 26.780 -2.770 1.156 1.00 87.31 320 PRO A C 1
ATOM 2349 O O . PRO A 1 320 ? 25.561 -2.911 1.238 1.00 87.31 320 PRO A O 1
ATOM 2352 N N . THR A 1 321 ? 27.550 -2.682 2.235 1.00 80.06 321 THR A N 1
ATOM 2353 C CA . THR A 1 321 ? 27.012 -2.775 3.591 1.00 80.06 321 THR A CA 1
ATOM 2354 C C . THR A 1 321 ? 26.202 -1.521 3.958 1.00 80.06 321 THR A C 1
ATOM 2356 O O . THR A 1 321 ? 26.741 -0.419 3.843 1.00 80.06 321 THR A O 1
ATOM 2359 N N . PRO A 1 322 ? 24.970 -1.654 4.485 1.00 71.12 322 PRO A N 1
ATOM 2360 C CA . PRO A 1 322 ? 24.226 -0.525 5.054 1.00 71.12 322 PRO A CA 1
ATOM 2361 C C . PRO A 1 322 ? 24.961 0.119 6.246 1.00 71.12 322 PRO A C 1
ATOM 2363 O O . PRO A 1 322 ? 25.573 -0.595 7.055 1.00 71.12 322 PRO A O 1
ATOM 2366 N N . ASP A 1 323 ? 24.906 1.453 6.375 1.00 64.69 323 ASP A N 1
ATOM 2367 C CA . ASP A 1 323 ? 25.525 2.175 7.499 1.00 64.69 323 ASP A CA 1
ATOM 2368 C C . ASP A 1 323 ? 24.868 1.803 8.847 1.00 64.69 323 ASP A C 1
ATOM 2370 O O . ASP A 1 323 ? 23.661 1.592 8.953 1.00 64.69 323 ASP A O 1
ATOM 2374 N N . ASN A 1 324 ? 25.681 1.737 9.902 1.00 55.31 324 ASN A N 1
ATOM 2375 C CA . ASN A 1 324 ? 25.260 1.485 11.280 1.00 55.31 324 ASN A CA 1
ATOM 2376 C C . ASN A 1 324 ? 24.675 2.727 11.975 1.00 55.31 324 ASN A C 1
ATOM 2378 O O . ASN A 1 324 ? 24.002 2.578 12.995 1.00 55.31 324 ASN A O 1
ATOM 2382 N N . GLY A 1 325 ? 24.977 3.935 11.484 1.00 42.69 325 GLY A N 1
ATOM 2383 C CA . GLY A 1 325 ? 24.624 5.204 12.138 1.00 42.69 325 GLY A CA 1
ATOM 2384 C C . GLY A 1 325 ? 23.301 5.836 11.695 1.00 42.69 325 GLY A C 1
ATOM 2385 O O . GLY A 1 325 ? 22.789 6.717 12.383 1.00 42.69 325 GLY A O 1
ATOM 2386 N N . PHE A 1 326 ? 22.732 5.379 10.578 1.00 43.50 326 PHE A N 1
ATOM 2387 C CA . PHE A 1 326 ? 21.516 5.923 9.970 1.00 43.50 326 PHE A CA 1
ATOM 2388 C C . PHE A 1 326 ? 20.555 4.778 9.616 1.00 43.50 326 PHE A C 1
ATOM 2390 O O . PHE A 1 326 ? 20.987 3.634 9.488 1.00 43.50 326 PHE A O 1
ATOM 2397 N N . ASN A 1 327 ? 19.251 5.057 9.497 1.00 54.47 327 ASN A N 1
ATOM 2398 C CA . ASN A 1 327 ? 18.218 4.096 9.077 1.00 54.47 327 ASN A CA 1
ATOM 2399 C C . ASN A 1 327 ? 18.452 3.653 7.617 1.00 54.47 327 ASN A C 1
ATOM 2401 O O . ASN A 1 327 ? 17.673 4.014 6.744 1.00 54.47 327 ASN A O 1
ATOM 2405 N N . GLN A 1 328 ? 19.536 2.933 7.333 1.00 61.53 328 GLN A N 1
ATOM 2406 C CA . GLN A 1 328 ? 19.859 2.389 6.021 1.00 61.53 328 GLN A CA 1
ATOM 2407 C C . GLN A 1 328 ? 19.593 0.892 5.971 1.00 61.53 328 GLN A C 1
ATOM 2409 O O . GLN A 1 328 ? 19.763 0.158 6.946 1.00 61.53 328 GLN A O 1
ATOM 2414 N N . SER A 1 329 ? 19.205 0.445 4.786 1.00 72.25 329 SER A N 1
ATOM 2415 C CA . SER A 1 329 ? 18.914 -0.952 4.473 1.00 72.25 329 SER A CA 1
ATOM 2416 C C . SER A 1 329 ? 19.401 -1.258 3.067 1.00 72.25 329 SER A C 1
ATOM 2418 O O . SER A 1 329 ? 19.347 -0.381 2.203 1.00 72.25 329 SER A O 1
ATOM 2420 N N . ALA A 1 330 ? 19.880 -2.479 2.851 1.00 81.81 330 ALA A N 1
ATOM 2421 C CA . ALA A 1 330 ? 20.111 -3.008 1.517 1.00 81.81 330 ALA A CA 1
ATOM 2422 C C . ALA A 1 330 ? 18.847 -3.757 1.111 1.00 81.81 330 ALA A C 1
ATOM 2424 O O . ALA A 1 330 ? 18.438 -4.672 1.820 1.00 81.81 330 ALA A O 1
ATOM 2425 N N . LYS A 1 331 ? 18.233 -3.370 -0.002 1.00 76.31 331 LYS A N 1
ATOM 2426 C CA . LYS A 1 331 ? 16.995 -3.973 -0.497 1.00 76.31 331 LYS A CA 1
ATOM 2427 C C . LYS A 1 331 ? 17.165 -4.516 -1.882 1.00 76.31 331 LYS A C 1
ATOM 2429 O O . LYS A 1 331 ? 17.814 -3.880 -2.713 1.00 76.31 331 LYS A O 1
ATOM 2434 N N . ARG A 1 332 ? 16.503 -5.632 -2.130 1.00 77.12 332 ARG A N 1
ATOM 2435 C CA . ARG A 1 332 ? 16.402 -6.221 -3.448 1.00 77.12 332 ARG A CA 1
ATOM 2436 C C . ARG A 1 332 ? 15.371 -5.462 -4.294 1.00 77.12 332 ARG A C 1
ATOM 2438 O O . ARG A 1 332 ? 14.331 -5.031 -3.798 1.00 77.12 332 ARG A O 1
ATOM 2445 N N . LYS A 1 333 ? 15.660 -5.274 -5.579 1.00 62.25 333 LYS A N 1
ATOM 2446 C CA . LYS A 1 333 ? 14.742 -4.708 -6.576 1.00 62.25 333 LYS A CA 1
ATOM 2447 C C . LYS A 1 333 ? 13.716 -5.774 -6.945 1.00 62.25 333 LYS A C 1
ATOM 2449 O O . LYS A 1 333 ? 13.987 -6.628 -7.780 1.00 62.25 333 LYS A O 1
ATOM 2454 N N . LEU A 1 334 ? 12.556 -5.744 -6.293 1.00 55.53 334 LEU A N 1
ATOM 2455 C CA . LEU A 1 334 ? 11.516 -6.772 -6.446 1.00 55.53 334 LEU A CA 1
ATOM 2456 C C . LEU A 1 334 ? 10.920 -6.844 -7.866 1.00 55.53 334 LEU A C 1
ATOM 2458 O O . LEU A 1 334 ? 10.295 -7.838 -8.215 1.00 55.53 334 LEU A O 1
ATOM 2462 N N . ASP A 1 335 ? 11.132 -5.813 -8.687 1.00 46.78 335 ASP A N 1
ATOM 2463 C CA . ASP A 1 335 ? 10.731 -5.726 -10.095 1.00 46.78 335 ASP A CA 1
ATOM 2464 C C . ASP A 1 335 ? 11.800 -6.255 -11.074 1.00 46.78 335 ASP A C 1
ATOM 2466 O O . ASP A 1 335 ? 11.711 -6.026 -12.286 1.00 46.78 335 ASP A O 1
ATOM 2470 N N . LYS A 1 336 ? 12.868 -6.887 -10.573 1.00 46.78 336 LYS A N 1
ATOM 2471 C CA . LYS A 1 336 ? 13.988 -7.392 -11.377 1.00 46.78 336 LYS A CA 1
ATOM 2472 C C . LYS A 1 336 ? 14.288 -8.849 -11.035 1.00 46.78 336 LYS A C 1
ATOM 2474 O O . LYS A 1 336 ? 14.092 -9.286 -9.904 1.00 46.78 336 LYS A O 1
ATOM 2479 N N . PHE A 1 337 ? 14.736 -9.598 -12.043 1.00 48.66 337 PHE A N 1
ATOM 2480 C CA . PHE A 1 337 ? 15.175 -10.979 -11.862 1.00 48.66 337 PHE A CA 1
ATOM 2481 C C . PHE A 1 337 ? 16.395 -11.036 -10.937 1.00 48.66 337 PHE A C 1
ATOM 2483 O O . PHE A 1 337 ? 17.248 -10.153 -11.002 1.00 48.66 337 PHE A O 1
ATOM 2490 N N . ASP A 1 338 ? 16.467 -12.066 -10.101 1.00 62.75 338 ASP A N 1
ATOM 2491 C CA . ASP A 1 338 ? 17.619 -12.334 -9.252 1.00 62.75 338 ASP A CA 1
ATOM 2492 C C . ASP A 1 338 ? 18.797 -12.814 -10.106 1.00 62.75 338 ASP A C 1
ATOM 2494 O O . ASP A 1 338 ? 18.779 -13.909 -10.661 1.00 62.75 338 ASP A O 1
ATOM 2498 N N . THR A 1 339 ? 19.822 -11.979 -10.248 1.00 61.81 339 THR A N 1
ATOM 2499 C CA . THR A 1 339 ? 21.041 -12.305 -10.999 1.00 61.81 339 THR A CA 1
ATOM 2500 C C . THR A 1 339 ? 22.094 -12.989 -10.124 1.00 61.81 339 THR A C 1
ATOM 2502 O O . THR A 1 339 ? 23.238 -13.140 -10.562 1.00 61.81 339 THR A O 1
ATOM 2505 N N . ASP A 1 340 ? 21.733 -13.378 -8.893 1.00 67.12 340 ASP A N 1
ATOM 2506 C CA . ASP A 1 340 ? 22.632 -13.821 -7.828 1.00 67.12 340 ASP A CA 1
ATOM 2507 C C . ASP A 1 340 ? 23.802 -12.833 -7.637 1.00 67.12 340 ASP A C 1
ATOM 2509 O O . ASP A 1 340 ? 24.962 -13.236 -7.493 1.00 67.12 340 ASP A O 1
ATOM 2513 N N . GLY A 1 341 ? 23.538 -11.521 -7.712 1.00 73.31 341 GLY A N 1
ATOM 2514 C CA . GLY A 1 341 ? 24.588 -10.503 -7.750 1.00 73.31 341 GLY A CA 1
ATOM 2515 C C . GLY A 1 341 ? 24.220 -9.164 -7.109 1.00 73.31 341 GLY A C 1
ATOM 2516 O O . GLY A 1 341 ? 23.067 -8.832 -6.844 1.00 73.31 341 GLY A O 1
ATOM 2517 N N . ALA A 1 342 ? 25.230 -8.321 -6.867 1.00 77.88 342 ALA A N 1
ATOM 2518 C CA . ALA A 1 342 ? 25.023 -7.025 -6.209 1.00 77.88 342 ALA A CA 1
ATOM 2519 C C . ALA A 1 342 ? 24.169 -6.022 -7.010 1.00 77.88 342 ALA A C 1
ATOM 2521 O O . ALA A 1 342 ? 23.656 -5.063 -6.434 1.00 77.88 342 ALA A O 1
ATOM 2522 N N . SER A 1 343 ? 23.999 -6.217 -8.322 1.00 73.81 343 SER A N 1
ATOM 2523 C CA . SER A 1 343 ? 23.144 -5.380 -9.180 1.00 73.81 343 SER A CA 1
ATOM 2524 C C . SER A 1 343 ? 21.667 -5.413 -8.793 1.00 73.81 343 SER A C 1
ATOM 2526 O O . SER A 1 343 ? 20.940 -4.452 -9.085 1.00 73.81 343 SER A O 1
ATOM 2528 N N . ASP A 1 344 ? 21.247 -6.475 -8.110 1.00 67.75 344 ASP A N 1
ATOM 2529 C CA . ASP A 1 344 ? 19.863 -6.694 -7.690 1.00 67.75 344 ASP A CA 1
ATOM 2530 C C . ASP A 1 344 ? 19.506 -5.861 -6.462 1.00 67.75 344 ASP A C 1
ATOM 2532 O O . ASP A 1 344 ? 18.339 -5.769 -6.098 1.00 67.75 344 ASP A O 1
ATOM 2536 N N . TRP A 1 345 ? 20.496 -5.203 -5.851 1.00 82.06 345 TRP A N 1
ATOM 2537 C CA . TRP A 1 345 ? 20.369 -4.531 -4.567 1.00 82.06 345 TRP A CA 1
ATOM 2538 C C . TRP A 1 345 ? 20.546 -3.011 -4.671 1.00 82.06 345 TRP A C 1
ATOM 2540 O O . TRP A 1 345 ? 21.278 -2.494 -5.519 1.00 82.06 345 TRP A O 1
ATOM 2550 N N . VAL A 1 346 ? 19.875 -2.278 -3.783 1.00 75.62 346 VAL A N 1
ATOM 2551 C CA . VAL A 1 346 ? 20.029 -0.830 -3.575 1.00 75.62 346 VAL A CA 1
ATOM 2552 C C . VAL A 1 346 ? 20.170 -0.550 -2.082 1.00 75.62 346 VAL A C 1
ATOM 2554 O O . VAL A 1 346 ? 19.446 -1.128 -1.275 1.00 75.62 346 VAL A O 1
ATOM 2557 N N . VAL A 1 347 ? 21.083 0.350 -1.709 1.00 75.88 347 VAL A N 1
ATOM 2558 C CA . VAL A 1 347 ? 21.254 0.814 -0.323 1.00 75.88 347 VAL A CA 1
ATOM 2559 C C . VAL A 1 347 ? 20.705 2.237 -0.201 1.00 75.88 347 VAL A C 1
ATOM 2561 O O . VAL A 1 347 ? 21.284 3.150 -0.780 1.00 75.88 347 VAL A O 1
ATOM 2564 N N . ASN A 1 348 ? 19.608 2.425 0.545 1.00 58.97 348 ASN A N 1
ATOM 2565 C CA . ASN A 1 348 ? 18.891 3.710 0.660 1.00 58.97 348 ASN A CA 1
ATOM 2566 C C . ASN A 1 348 ? 18.715 4.183 2.119 1.00 58.97 348 ASN A C 1
ATOM 2568 O O . ASN A 1 348 ? 18.636 3.357 3.032 1.00 58.97 348 ASN A O 1
ATOM 2572 N N . SER A 1 349 ? 18.578 5.508 2.298 1.00 47.03 349 SER A N 1
ATOM 2573 C CA . SER A 1 349 ? 18.047 6.205 3.489 1.00 47.03 349 SER A CA 1
ATOM 2574 C C . SER A 1 349 ? 16.734 6.922 3.114 1.00 47.03 349 SER A C 1
ATOM 2576 O O . SER A 1 349 ? 16.772 7.640 2.120 1.00 47.03 349 SER A O 1
ATOM 2578 N N . PRO A 1 350 ? 15.641 6.848 3.902 1.00 47.97 350 PRO A N 1
ATOM 2579 C CA . PRO A 1 350 ? 15.426 5.986 5.064 1.00 47.97 350 PRO A CA 1
ATOM 2580 C C . PRO A 1 350 ? 15.016 4.544 4.685 1.00 47.97 350 PRO A C 1
ATOM 2582 O O . PRO A 1 350 ? 14.521 4.265 3.593 1.00 47.97 350 PRO A O 1
ATOM 2585 N N . ALA A 1 351 ? 15.239 3.604 5.609 1.00 41.44 351 ALA A N 1
ATOM 2586 C CA . ALA A 1 351 ? 14.753 2.227 5.546 1.00 41.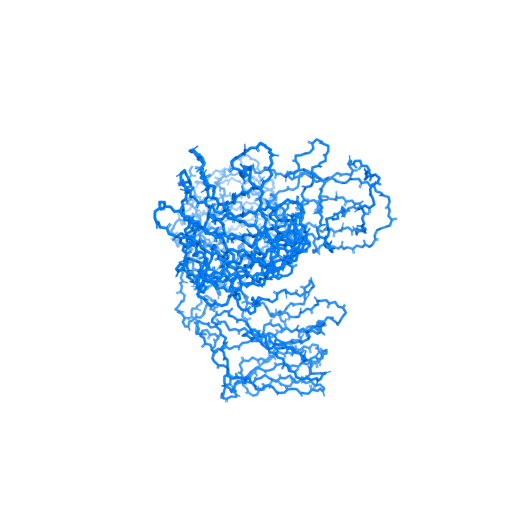44 351 ALA A CA 1
ATOM 2587 C C . ALA A 1 351 ? 13.245 2.231 5.295 1.00 41.44 351 ALA A C 1
ATOM 2589 O O . ALA A 1 351 ? 12.541 3.067 5.865 1.00 41.44 351 ALA A O 1
ATOM 2590 N N . THR A 1 352 ? 12.744 1.309 4.463 1.00 42.84 352 THR A N 1
ATOM 2591 C CA . THR A 1 352 ? 11.297 1.277 4.245 1.00 42.84 352 THR A CA 1
ATOM 2592 C C . THR A 1 352 ? 10.664 0.857 5.554 1.00 42.84 352 THR A C 1
ATOM 2594 O O . THR A 1 352 ? 11.080 -0.105 6.202 1.00 42.84 352 THR A O 1
ATOM 2597 N N . PRO A 1 353 ? 9.612 1.550 5.927 1.00 39.91 353 PRO A N 1
ATOM 2598 C CA . PRO A 1 353 ? 8.481 0.937 6.566 1.00 39.91 353 PRO A CA 1
ATOM 2599 C C . PRO A 1 353 ? 8.119 -0.447 6.011 1.00 39.91 353 PRO A C 1
ATOM 2601 O O . PRO A 1 353 ? 7.616 -0.548 4.899 1.00 39.91 353 PRO A O 1
ATOM 2604 N N . GLY A 1 354 ? 8.423 -1.517 6.746 1.00 41.00 354 GLY A N 1
ATOM 2605 C CA . GLY A 1 354 ? 8.012 -2.872 6.373 1.00 41.00 354 GLY A CA 1
ATOM 2606 C C . GLY A 1 354 ? 6.490 -2.981 6.440 1.00 41.00 354 GLY A C 1
ATOM 2607 O O . GLY A 1 354 ? 5.882 -2.564 7.429 1.00 41.00 354 GLY A O 1
ATOM 2608 N N . TYR A 1 355 ? 5.883 -3.505 5.376 1.00 41.88 355 TYR A N 1
ATOM 2609 C CA . TYR A 1 355 ? 4.451 -3.767 5.290 1.00 41.88 355 TYR A CA 1
ATOM 2610 C C . TYR A 1 355 ? 4.086 -4.941 6.200 1.00 41.88 355 TYR A C 1
ATOM 2612 O O . TYR A 1 355 ? 4.198 -6.104 5.831 1.00 41.88 355 TYR A O 1
ATOM 2620 N N . GLY A 1 356 ? 3.626 -4.611 7.398 1.00 48.09 356 GLY A N 1
ATOM 2621 C CA . GLY A 1 356 ? 2.944 -5.521 8.301 1.00 48.09 356 GLY A CA 1
ATOM 2622 C C . GLY A 1 356 ? 2.048 -4.685 9.195 1.00 48.09 356 GLY A C 1
ATOM 2623 O O . GLY A 1 356 ? 2.515 -3.762 9.865 1.00 48.09 356 GLY A O 1
ATOM 2624 N N . CYS A 1 357 ? 0.750 -4.955 9.156 1.00 44.75 357 CYS A N 1
ATOM 2625 C CA . CYS A 1 357 ? -0.157 -4.371 10.123 1.00 44.75 357 CYS A CA 1
ATOM 2626 C C . CYS A 1 357 ? 0.080 -5.047 11.469 1.00 44.75 357 CYS A C 1
ATOM 2628 O O . CYS A 1 357 ? 0.190 -6.267 11.521 1.00 44.75 357 CYS A O 1
ATOM 2630 N N . VAL A 1 358 ? 0.191 -4.256 12.540 1.00 42.25 358 VAL A N 1
ATOM 2631 C CA . VAL A 1 358 ? 0.300 -4.799 13.902 1.00 42.25 358 VAL A CA 1
ATOM 2632 C C . VAL A 1 358 ? -0.871 -5.744 14.191 1.00 42.25 358 VAL A C 1
ATOM 2634 O O . VAL A 1 358 ? -1.956 -5.569 13.630 1.00 42.25 358 VAL A O 1
ATOM 2637 N N . ASP A 1 359 ? -0.643 -6.735 15.053 1.00 41.69 359 ASP A N 1
ATOM 2638 C CA . ASP A 1 359 ? -1.604 -7.793 15.383 1.00 41.69 359 ASP A CA 1
ATOM 2639 C C . ASP A 1 359 ? -3.057 -7.309 15.526 1.00 41.69 359 ASP A C 1
ATOM 2641 O O . ASP A 1 359 ? -3.353 -6.323 16.205 1.00 41.69 359 ASP A O 1
ATOM 2645 N N . GLY A 1 360 ? -3.977 -8.046 14.893 1.00 52.22 360 GLY A N 1
ATOM 2646 C CA . GLY A 1 360 ? -5.417 -7.755 14.887 1.00 52.22 360 GLY A CA 1
ATOM 2647 C C . GLY A 1 360 ? -5.880 -6.789 13.790 1.00 52.22 360 GLY A C 1
ATOM 2648 O O . GLY A 1 360 ? -7.084 -6.612 13.611 1.00 52.22 360 GLY A O 1
ATOM 2649 N N . LEU A 1 361 ? -4.959 -6.201 13.018 1.00 52.19 361 LEU A N 1
ATOM 2650 C CA . LEU A 1 361 ? -5.267 -5.289 11.916 1.00 52.19 361 LEU A CA 1
ATOM 2651 C C . LEU A 1 361 ? -5.017 -5.950 10.545 1.00 52.19 361 LEU A C 1
ATOM 2653 O O . LEU A 1 361 ? -4.095 -6.735 10.361 1.00 52.19 361 LEU A O 1
ATOM 2657 N N . THR A 1 362 ? -5.841 -5.618 9.555 1.00 60.28 362 THR A N 1
ATOM 2658 C CA . THR A 1 362 ? -5.784 -6.095 8.165 1.00 60.28 362 THR A CA 1
ATOM 2659 C C . THR A 1 362 ? -5.384 -4.954 7.234 1.00 60.28 362 THR A C 1
ATOM 2661 O O . THR A 1 362 ? -5.852 -3.826 7.393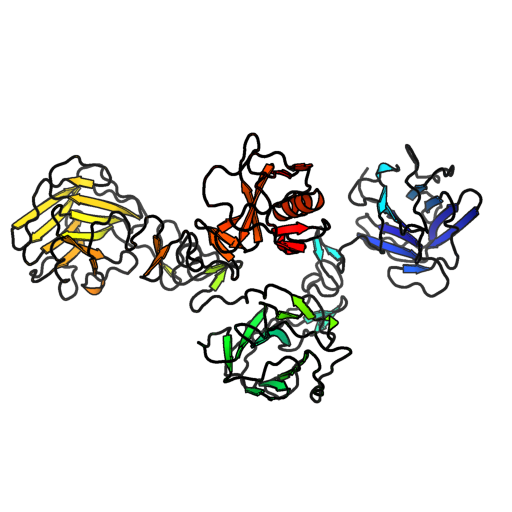 1.00 60.28 362 THR A O 1
ATOM 2664 N N . SER A 1 363 ? -4.535 -5.241 6.246 1.00 62.50 363 SER A N 1
ATOM 2665 C CA . SER A 1 363 ? -4.136 -4.258 5.234 1.00 62.50 363 SER A CA 1
ATOM 2666 C C . SER A 1 363 ? -5.280 -3.990 4.257 1.00 62.50 363 SER A C 1
ATOM 2668 O O . SER A 1 363 ? -5.666 -4.864 3.482 1.00 62.50 363 SER A O 1
ATOM 2670 N N . CYS A 1 364 ? -5.806 -2.767 4.273 1.00 54.12 364 CYS A N 1
ATOM 2671 C CA . CYS A 1 364 ? -6.846 -2.295 3.371 1.00 54.12 364 CYS A CA 1
ATOM 2672 C C . CYS A 1 364 ? -6.326 -1.117 2.545 1.00 54.12 364 CYS A C 1
ATOM 2674 O O . CYS A 1 364 ? -6.296 0.018 3.014 1.00 54.12 364 CYS A O 1
ATOM 2676 N N . SER A 1 365 ? -5.935 -1.386 1.294 1.00 56.09 365 SER A N 1
ATOM 2677 C CA . SER A 1 365 ? -5.374 -0.386 0.364 1.00 56.09 365 SER A CA 1
ATOM 2678 C C . SER A 1 365 ? -4.162 0.377 0.929 1.00 56.09 365 SER A C 1
ATOM 2680 O O . SER A 1 365 ? -4.024 1.576 0.709 1.00 56.09 365 SER A O 1
ATOM 2682 N N . GLY A 1 366 ? -3.295 -0.313 1.681 1.00 52.88 366 GLY A N 1
ATOM 2683 C CA . GLY A 1 366 ? -2.081 0.266 2.275 1.00 52.88 366 GLY A CA 1
ATOM 2684 C C . GLY A 1 366 ? -2.262 0.891 3.665 1.00 52.88 366 GLY A C 1
ATOM 2685 O O . GLY A 1 366 ? -1.266 1.256 4.286 1.00 52.88 366 GLY A O 1
ATOM 2686 N N . SER A 1 367 ? -3.494 0.965 4.183 1.00 47.44 367 SER A N 1
ATOM 2687 C CA . SER A 1 367 ? -3.785 1.340 5.575 1.00 47.44 367 SER A CA 1
ATOM 2688 C C . SER A 1 367 ? -4.051 0.109 6.437 1.00 47.44 367 SER A C 1
ATOM 2690 O O . SER A 1 367 ? -4.706 -0.834 5.995 1.00 47.44 367 SER A O 1
ATOM 2692 N N . CYS A 1 368 ? -3.591 0.127 7.685 1.00 55.62 368 CYS A N 1
ATOM 2693 C CA . CYS A 1 368 ? -3.810 -0.969 8.624 1.00 55.62 368 CYS A CA 1
ATOM 2694 C C . CYS A 1 368 ? -5.085 -0.751 9.431 1.00 55.62 368 CYS A C 1
ATOM 2696 O O . CYS A 1 368 ? -5.186 0.231 10.164 1.00 55.62 368 CYS A O 1
ATOM 2698 N N . VAL A 1 369 ? -6.045 -1.669 9.277 1.00 56.19 369 VAL A N 1
ATOM 2699 C CA . VAL A 1 369 ? -7.424 -1.510 9.749 1.00 56.19 369 VAL A CA 1
ATOM 2700 C C . VAL A 1 369 ? -7.889 -2.706 10.578 1.00 56.19 369 VAL A C 1
ATOM 2702 O O . VAL A 1 369 ? -7.828 -3.838 10.114 1.00 56.19 369 VAL A O 1
ATOM 2705 N N . ASP A 1 370 ? -8.432 -2.481 11.777 1.00 62.72 370 ASP A N 1
ATOM 2706 C CA . ASP A 1 370 ? -9.064 -3.547 12.574 1.00 62.72 370 ASP A CA 1
ATOM 2707 C C . ASP A 1 370 ? -10.397 -3.952 11.931 1.00 62.72 370 ASP A C 1
ATOM 2709 O O . ASP A 1 370 ? -11.434 -3.344 12.198 1.00 62.72 370 ASP A O 1
ATOM 2713 N N . ILE A 1 371 ? -10.409 -4.986 11.089 1.00 74.12 371 ILE A N 1
ATOM 2714 C CA . ILE A 1 371 ? -11.641 -5.439 10.420 1.00 74.12 371 ILE A CA 1
ATOM 2715 C C . ILE A 1 371 ? -12.651 -6.056 11.392 1.00 74.12 371 ILE A C 1
ATOM 2717 O O . ILE A 1 371 ? -13.788 -6.316 11.006 1.00 74.12 371 ILE A O 1
ATOM 2721 N N . SER A 1 372 ? -12.275 -6.293 12.653 1.00 70.19 372 SER A N 1
ATOM 2722 C CA . SER A 1 372 ? -13.197 -6.776 13.675 1.00 70.19 372 SER A CA 1
ATOM 2723 C C . SER A 1 372 ? -14.027 -5.655 14.315 1.00 70.19 372 SER A C 1
ATOM 2725 O O . SER A 1 372 ? -15.073 -5.955 14.902 1.00 70.19 372 SER A O 1
ATOM 2727 N N . GLN A 1 373 ? -13.596 -4.393 14.164 1.00 60.75 373 GLN A N 1
ATOM 2728 C CA . GLN A 1 373 ? -14.186 -3.218 14.824 1.00 60.75 373 GLN A CA 1
ATOM 2729 C C . GLN A 1 373 ? -14.393 -1.997 13.915 1.00 60.75 373 GLN A C 1
ATOM 2731 O O . GLN A 1 373 ? -15.185 -1.118 14.255 1.00 60.75 373 GLN A O 1
ATOM 2736 N N . ASN A 1 374 ? -13.736 -1.920 12.756 1.00 66.62 374 ASN A N 1
ATOM 2737 C CA . ASN A 1 374 ? -13.808 -0.761 11.873 1.00 66.62 374 ASN A CA 1
ATOM 2738 C C . ASN A 1 374 ? -15.125 -0.752 11.065 1.00 66.62 374 ASN A C 1
ATOM 2740 O O . ASN A 1 374 ? -15.331 -1.633 10.227 1.00 66.62 374 ASN A O 1
ATOM 2744 N N . PRO A 1 375 ? -16.005 0.254 11.242 1.00 61.88 375 PRO A N 1
ATOM 2745 C CA . PRO A 1 375 ? -17.294 0.308 10.548 1.00 61.88 375 PRO A CA 1
ATOM 2746 C C . PRO A 1 375 ? -17.195 0.527 9.034 1.00 61.88 375 PRO A C 1
ATOM 2748 O O . PRO A 1 375 ? -18.170 0.288 8.340 1.00 61.88 375 PRO A O 1
ATOM 2751 N N . ALA A 1 376 ? -16.057 0.981 8.503 1.00 70.88 376 ALA A N 1
ATOM 2752 C CA . ALA A 1 376 ? -15.831 1.153 7.065 1.00 70.88 376 ALA A CA 1
ATOM 2753 C C . ALA A 1 376 ? -15.194 -0.086 6.394 1.00 70.88 376 ALA A C 1
ATOM 2755 O O . ALA A 1 376 ? -15.141 -0.159 5.167 1.00 70.88 376 ALA A O 1
ATOM 2756 N N . HIS A 1 377 ? -14.722 -1.062 7.180 1.00 71.62 377 HIS A N 1
ATOM 2757 C CA . HIS A 1 377 ? -14.003 -2.255 6.708 1.00 71.62 377 HIS A CA 1
ATOM 2758 C C . HIS A 1 377 ? -14.392 -3.509 7.516 1.00 71.62 377 HIS A C 1
ATOM 2760 O O . HIS A 1 377 ? -13.547 -4.318 7.895 1.00 71.62 377 HIS A O 1
ATOM 2766 N N . CYS A 1 378 ? -15.670 -3.666 7.842 1.00 78.44 378 CYS A N 1
ATOM 2767 C CA . CYS A 1 378 ? -16.121 -4.689 8.766 1.00 78.44 378 CYS A CA 1
ATOM 2768 C C . CYS A 1 378 ? -16.114 -6.094 8.159 1.00 78.44 378 CYS A C 1
ATOM 2770 O O . CYS A 1 378 ? -16.773 -6.369 7.157 1.00 78.44 378 CYS A O 1
ATOM 2772 N N . GLY A 1 379 ? -15.361 -7.002 8.777 1.00 75.12 379 GLY A N 1
ATOM 2773 C CA . GLY A 1 379 ? -15.174 -8.377 8.309 1.00 75.12 379 GLY A CA 1
ATOM 2774 C C . GLY A 1 379 ? -14.315 -8.504 7.049 1.00 75.12 379 GLY A C 1
ATOM 2775 O O . GLY A 1 379 ? -14.051 -9.618 6.608 1.00 75.12 379 GLY A O 1
ATOM 2776 N N . GLY A 1 380 ? -13.871 -7.388 6.465 1.00 78.88 380 GLY A N 1
ATOM 2777 C CA . GLY A 1 380 ? -13.030 -7.362 5.274 1.00 78.88 380 GLY A CA 1
ATOM 2778 C C . GLY A 1 380 ? -12.879 -5.957 4.692 1.00 78.88 380 GLY A C 1
ATOM 2779 O O . GLY A 1 380 ? -13.674 -5.053 4.951 1.00 78.88 380 GLY A O 1
ATOM 2780 N N . CYS A 1 381 ? -11.846 -5.755 3.879 1.00 73.69 381 CYS A N 1
ATOM 2781 C CA . CYS A 1 381 ? -11.558 -4.447 3.300 1.00 73.69 381 CYS A CA 1
ATOM 2782 C C . CYS A 1 381 ? -12.672 -3.960 2.364 1.00 73.69 381 CYS A C 1
ATOM 2784 O O . CYS A 1 381 ? -13.108 -4.690 1.480 1.00 73.69 381 CYS A O 1
ATOM 2786 N N . GLY A 1 382 ? -13.118 -2.712 2.551 1.00 74.62 382 GLY A N 1
ATOM 2787 C CA . GLY A 1 382 ? -14.176 -2.102 1.741 1.00 74.62 382 GLY A CA 1
ATOM 2788 C C . GLY A 1 382 ? -15.595 -2.545 2.115 1.00 74.62 382 GLY A C 1
ATOM 2789 O O . GLY A 1 382 ? -16.551 -2.013 1.553 1.00 74.62 382 GLY A O 1
ATOM 2790 N N . ASN A 1 383 ? -15.755 -3.462 3.079 1.00 78.62 383 ASN A N 1
ATOM 2791 C CA . ASN A 1 383 ? -17.058 -3.835 3.629 1.00 78.62 383 ASN A CA 1
ATOM 2792 C C . ASN A 1 383 ? -17.515 -2.810 4.673 1.00 78.62 383 ASN A C 1
ATOM 2794 O O . ASN A 1 383 ? -17.487 -3.056 5.878 1.00 78.62 383 ASN A O 1
ATOM 2798 N N . GLY A 1 384 ? -17.928 -1.634 4.209 1.00 74.44 384 GLY A N 1
ATOM 2799 C CA . GLY A 1 384 ? -18.563 -0.645 5.069 1.00 74.44 384 GLY A CA 1
ATOM 2800 C C . GLY A 1 384 ? -19.900 -1.157 5.599 1.00 74.44 384 GLY A C 1
ATOM 2801 O O . GLY A 1 384 ? -20.744 -1.618 4.829 1.00 74.44 384 GLY A O 1
ATOM 2802 N N . CYS A 1 385 ? -20.101 -1.057 6.907 1.00 71.25 385 CYS A N 1
ATOM 2803 C CA . CYS A 1 385 ? -21.401 -1.250 7.515 1.00 71.25 385 CYS A CA 1
ATOM 2804 C C . CYS A 1 385 ? -22.389 -0.199 7.007 1.00 71.25 385 CYS A C 1
ATOM 2806 O O . CYS A 1 385 ? -22.011 0.924 6.652 1.00 71.25 385 CYS A O 1
ATOM 2808 N N . GLY A 1 386 ? -23.668 -0.571 6.961 1.00 58.75 386 GLY A N 1
ATOM 2809 C CA . GLY A 1 386 ? -24.726 0.357 6.599 1.00 58.75 386 GLY A CA 1
ATOM 2810 C C . GLY A 1 386 ? -24.776 1.542 7.571 1.00 58.75 386 GLY A C 1
ATOM 2811 O O . GLY A 1 386 ? -24.204 1.487 8.666 1.00 58.75 386 GLY A O 1
ATOM 2812 N N . PRO A 1 387 ? -25.468 2.635 7.205 1.00 50.38 387 PRO A N 1
ATOM 2813 C CA . PRO A 1 387 ? -25.713 3.729 8.132 1.00 50.38 387 PRO A CA 1
ATOM 2814 C C . PRO A 1 387 ? -26.208 3.182 9.477 1.00 50.38 387 PRO A C 1
ATOM 2816 O O . PRO A 1 387 ? -27.220 2.483 9.517 1.00 50.38 387 PRO A O 1
ATOM 2819 N N . HIS A 1 388 ? -25.485 3.523 10.554 1.00 57.41 388 HIS A N 1
ATOM 2820 C CA . HIS A 1 388 ? -25.824 3.211 11.950 1.00 57.41 388 HIS A CA 1
ATOM 2821 C C . HIS A 1 388 ? -25.700 1.736 12.383 1.00 57.41 388 HIS A C 1
ATOM 2823 O O . HIS A 1 388 ? -26.317 1.296 13.355 1.00 57.41 388 HIS A O 1
ATOM 2829 N N . GLU A 1 389 ? -24.871 0.977 11.681 1.00 60.16 389 GLU A N 1
ATOM 2830 C CA . GLU A 1 389 ? -24.358 -0.310 12.134 1.00 60.16 389 GLU A CA 1
ATOM 2831 C C . GLU A 1 389 ? -22.938 -0.140 12.696 1.00 60.16 389 GLU A C 1
ATOM 2833 O O . GLU A 1 389 ? -22.156 0.690 12.230 1.00 60.16 389 GLU A O 1
ATOM 2838 N N . THR A 1 390 ? -22.592 -0.929 13.710 1.00 64.81 390 THR A N 1
ATOM 2839 C CA . THR A 1 390 ? -21.242 -1.014 14.269 1.00 64.81 390 THR A CA 1
ATOM 2840 C C . THR A 1 390 ? -20.616 -2.342 13.875 1.00 64.81 390 THR A C 1
ATOM 2842 O O . THR A 1 390 ? -21.300 -3.360 13.727 1.00 64.81 390 THR A O 1
ATOM 2845 N N . CYS A 1 391 ? -19.301 -2.348 13.682 1.00 66.94 391 CYS A N 1
ATOM 2846 C CA . CYS A 1 391 ? -18.596 -3.587 13.419 1.00 66.94 391 CYS A CA 1
ATOM 2847 C C . CYS A 1 391 ? -18.272 -4.290 14.736 1.00 66.94 391 CYS A C 1
ATOM 2849 O O . CYS A 1 391 ? -17.610 -3.716 15.600 1.00 66.94 391 CYS A O 1
ATOM 2851 N N . ARG A 1 392 ? -18.740 -5.532 14.902 1.00 71.62 392 ARG A N 1
ATOM 2852 C CA . ARG A 1 392 ? -18.435 -6.340 16.087 1.00 71.62 392 ARG A CA 1
ATOM 2853 C C . ARG A 1 392 ? -18.029 -7.751 15.700 1.00 71.62 392 ARG A C 1
ATOM 2855 O O . ARG A 1 392 ? -18.859 -8.541 15.246 1.00 71.62 392 ARG A O 1
ATOM 2862 N N . GLY A 1 393 ? -16.761 -8.077 15.942 1.00 65.69 393 GLY A N 1
ATOM 2863 C CA . GLY A 1 393 ? -16.195 -9.386 15.615 1.00 65.69 393 GLY A CA 1
ATOM 2864 C C . GLY A 1 393 ? -16.209 -9.665 14.112 1.00 65.69 393 GLY A C 1
ATOM 2865 O O . GLY A 1 393 ? -16.418 -10.804 13.711 1.00 65.69 393 GLY A O 1
ATOM 2866 N N . GLY A 1 394 ? -16.068 -8.617 13.293 1.00 73.19 394 GLY A N 1
ATOM 2867 C CA . GLY A 1 394 ? -16.069 -8.722 11.832 1.00 73.19 394 GLY A CA 1
ATOM 2868 C C . GLY A 1 394 ? -17.458 -8.840 11.208 1.00 73.19 394 GLY A C 1
ATOM 2869 O O . GLY A 1 394 ? -17.584 -9.255 10.062 1.00 73.19 394 GLY A O 1
ATOM 2870 N N . VAL A 1 395 ? -18.512 -8.500 11.953 1.00 77.81 395 VAL A N 1
ATOM 2871 C CA . VAL A 1 395 ? -19.895 -8.532 11.469 1.00 77.81 395 VAL A CA 1
ATOM 2872 C C . VAL A 1 395 ? -20.569 -7.203 11.783 1.00 77.81 395 VAL A C 1
ATOM 2874 O O . VAL A 1 395 ? -20.547 -6.762 12.935 1.00 77.81 395 VAL A O 1
ATOM 2877 N N . CYS A 1 396 ? -21.185 -6.582 10.778 1.00 71.31 396 CYS A N 1
ATOM 2878 C CA . CYS A 1 396 ? -22.003 -5.390 10.973 1.00 71.31 396 CYS A CA 1
ATOM 2879 C C . CYS A 1 396 ? -23.241 -5.742 11.796 1.00 71.31 396 CYS A C 1
ATOM 2881 O O . CYS A 1 396 ? -23.975 -6.681 11.478 1.00 71.31 396 CYS A O 1
ATOM 2883 N N . ARG A 1 397 ? -23.449 -5.018 12.895 1.00 69.06 397 ARG A N 1
ATOM 2884 C CA . ARG A 1 397 ? -24.590 -5.182 13.794 1.00 69.06 397 ARG A CA 1
ATOM 2885 C C . ARG A 1 397 ? -25.194 -3.823 14.102 1.00 69.06 397 ARG A C 1
ATOM 2887 O O . ARG A 1 397 ? -24.482 -2.858 14.339 1.00 69.06 397 ARG A O 1
ATOM 2894 N N . THR A 1 398 ? -26.510 -3.749 14.169 1.00 58.66 398 THR A N 1
ATOM 2895 C CA . THR A 1 398 ? -27.215 -2.585 14.712 1.00 58.66 398 THR A CA 1
ATOM 2896 C C . THR A 1 398 ? -27.118 -2.580 16.243 1.00 58.66 398 THR A C 1
ATOM 2898 O O . THR A 1 398 ? -27.300 -3.624 16.874 1.00 58.66 398 THR A O 1
ATOM 2901 N N . VAL A 1 399 ? -26.860 -1.423 16.870 1.00 57.62 399 VAL A N 1
ATOM 2902 C CA . VAL A 1 399 ? -27.129 -1.261 18.312 1.00 57.62 399 VAL A CA 1
ATOM 2903 C C . VAL A 1 399 ? -28.647 -1.101 18.423 1.00 57.62 399 VAL A C 1
ATOM 2905 O O . VAL A 1 399 ? -29.226 -0.095 18.041 1.00 57.62 399 VAL A O 1
ATOM 2908 N N . GLY A 1 400 ? -29.343 -2.172 18.790 1.00 60.38 400 GLY A N 1
ATOM 2909 C CA . GLY A 1 400 ? -30.772 -2.316 18.489 1.00 60.38 400 GLY A CA 1
ATOM 2910 C C . GLY A 1 400 ? -31.747 -1.419 19.264 1.00 60.38 400 GLY A C 1
ATOM 2911 O O . GLY A 1 400 ? -32.951 -1.571 19.063 1.00 60.38 400 GLY A O 1
ATOM 2912 N N . ALA A 1 401 ? -31.290 -0.522 20.146 1.00 73.75 401 ALA A N 1
ATOM 2913 C CA . ALA A 1 401 ? -32.171 0.231 21.039 1.00 73.75 401 ALA A CA 1
ATOM 2914 C C . ALA A 1 401 ? -31.624 1.610 21.453 1.00 73.75 401 ALA A C 1
ATOM 2916 O O . ALA A 1 401 ? -30.450 1.935 21.262 1.00 73.75 401 ALA A O 1
ATOM 2917 N N . VAL A 1 402 ? -32.516 2.420 22.028 1.00 87.19 402 VAL A N 1
ATOM 2918 C CA . VAL A 1 402 ? -32.141 3.569 22.862 1.00 87.19 402 VAL A CA 1
ATOM 2919 C C . VAL A 1 402 ? -31.741 3.030 24.231 1.00 87.19 402 VAL A C 1
ATOM 2921 O O . VAL A 1 402 ? -32.459 2.193 24.767 1.00 87.19 402 VAL A O 1
ATOM 2924 N N . VAL A 1 403 ? -30.639 3.519 24.788 1.00 88.38 403 VAL A N 1
ATOM 2925 C CA . VAL A 1 403 ? -30.097 3.072 26.079 1.00 88.38 403 VAL A CA 1
ATOM 2926 C C . VAL A 1 403 ? -29.787 4.255 26.991 1.00 88.38 403 VAL A C 1
ATOM 2928 O O . VAL A 1 403 ? -29.557 5.363 26.514 1.00 88.38 403 VAL A O 1
ATOM 2931 N N . ILE A 1 404 ? -29.753 4.029 28.296 1.00 91.06 404 ILE A N 1
ATOM 2932 C CA . ILE A 1 404 ? -29.220 4.913 29.322 1.00 91.06 404 ILE A CA 1
ATOM 2933 C C . ILE A 1 404 ? -27.694 4.828 29.229 1.00 91.06 404 ILE A C 1
ATOM 2935 O O . ILE A 1 404 ? -27.097 3.783 29.486 1.00 91.06 404 ILE A O 1
ATOM 2939 N N . SER A 1 405 ? -27.049 5.924 28.837 1.00 88.06 405 SER A N 1
ATOM 2940 C CA . SER A 1 405 ? -25.597 5.983 28.646 1.00 88.06 405 SER A CA 1
ATOM 2941 C C . SER A 1 405 ? -24.837 6.496 29.865 1.00 88.06 405 SER A C 1
ATOM 2943 O O . SER A 1 405 ? -23.666 6.157 30.025 1.00 88.06 405 SER A O 1
ATOM 2945 N N . GLU A 1 406 ? -25.470 7.293 30.728 1.00 88.62 406 GLU A N 1
ATOM 2946 C CA . GLU A 1 406 ? -24.806 7.910 31.879 1.00 88.62 406 GLU A CA 1
ATOM 2947 C C . GLU A 1 406 ? -25.793 8.230 33.010 1.00 88.62 406 GLU A C 1
ATOM 2949 O O . GLU A 1 406 ? -26.903 8.708 32.759 1.00 88.62 406 GLU A O 1
ATOM 2954 N N . LEU A 1 407 ? -25.355 8.020 34.258 1.00 89.06 407 LEU A N 1
ATOM 2955 C CA . LEU A 1 407 ? -25.963 8.601 35.460 1.00 89.06 407 LEU A CA 1
ATOM 2956 C C . LEU A 1 407 ? -24.931 9.485 36.167 1.00 89.06 407 LEU A C 1
ATOM 2958 O O . LEU A 1 407 ? -23.849 9.007 36.522 1.00 89.06 407 LEU A O 1
ATOM 2962 N N . ARG A 1 408 ? -25.269 10.756 36.401 1.00 84.38 408 ARG A N 1
ATOM 2963 C CA . ARG A 1 408 ? -24.373 11.745 37.016 1.00 84.38 408 ARG A CA 1
ATOM 2964 C C . ARG A 1 408 ? -24.776 12.067 38.451 1.00 84.38 408 ARG A C 1
ATOM 2966 O O . ARG A 1 408 ? -25.861 12.599 38.643 1.00 84.38 408 ARG A O 1
ATOM 2973 N N . ASN A 1 409 ? -23.876 11.840 39.414 1.00 82.88 409 ASN A N 1
ATOM 2974 C CA . ASN A 1 409 ? -24.024 12.223 40.824 1.00 82.88 409 ASN A CA 1
ATOM 2975 C C . ASN A 1 409 ? -23.101 13.407 41.159 1.00 82.88 409 ASN A C 1
ATOM 2977 O O . ASN A 1 409 ? -21.943 13.220 41.527 1.00 82.88 409 ASN A O 1
ATOM 2981 N N . ALA A 1 410 ? -23.579 14.634 40.977 1.00 73.88 410 ALA A N 1
ATOM 2982 C CA . ALA A 1 410 ? -22.831 15.872 41.218 1.00 73.88 410 ALA A CA 1
ATOM 2983 C C . ALA A 1 410 ? -23.810 17.021 41.472 1.00 73.88 410 ALA A C 1
ATOM 2985 O O . ALA A 1 410 ? -24.997 16.817 41.335 1.00 73.88 410 ALA A O 1
ATOM 2986 N N . SER A 1 411 ? -23.338 18.253 41.698 1.00 68.62 411 SER A N 1
ATOM 2987 C CA . SER A 1 411 ? -24.201 19.440 41.894 1.00 68.62 411 SER A CA 1
ATOM 2988 C C . SER A 1 411 ? -25.183 19.765 40.745 1.00 68.62 411 SER A C 1
ATOM 2990 O O . SER A 1 411 ? -25.906 20.755 40.831 1.00 68.62 411 SER A O 1
ATOM 2992 N N . TYR A 1 412 ? -25.133 18.997 39.652 1.00 71.31 412 TYR A N 1
ATOM 2993 C CA . TYR A 1 412 ? -26.062 19.005 38.528 1.00 71.31 412 TYR A CA 1
ATOM 2994 C C . TYR A 1 412 ? -26.324 17.557 38.092 1.00 71.31 412 TYR A C 1
ATOM 2996 O O . TYR A 1 412 ? -25.685 17.050 37.166 1.00 71.31 412 TYR A O 1
ATOM 3004 N N . GLU A 1 413 ? -27.250 16.884 38.759 1.00 82.50 413 GLU A N 1
ATOM 3005 C CA . GLU A 1 413 ? -27.615 15.504 38.468 1.00 82.50 413 GLU A CA 1
ATOM 3006 C C . GLU A 1 413 ? -28.380 15.395 37.139 1.00 82.50 413 GLU A C 1
ATOM 3008 O O . GLU A 1 413 ? -29.235 16.223 36.788 1.00 82.50 413 GLU A O 1
ATOM 3013 N N . TYR A 1 414 ? -28.057 14.361 36.360 1.00 86.75 414 TYR A N 1
ATOM 3014 C CA . TYR A 1 414 ? -28.769 14.046 35.126 1.00 86.75 414 TYR A CA 1
ATOM 3015 C C . TYR A 1 414 ? -28.732 12.559 34.781 1.00 86.75 414 TYR A C 1
ATOM 3017 O O . TYR A 1 414 ? -27.849 11.810 35.210 1.00 86.75 414 TYR A O 1
ATOM 3025 N N . PHE A 1 415 ? -29.684 12.170 33.935 1.00 90.06 415 PHE A N 1
ATOM 3026 C CA . PHE A 1 415 ? -29.670 10.918 33.182 1.00 90.06 415 PHE A CA 1
ATOM 3027 C C . PHE A 1 415 ? -29.404 11.219 31.709 1.00 90.06 415 PHE A C 1
ATOM 3029 O O . PHE A 1 415 ? -29.973 12.171 31.168 1.00 90.06 415 PHE A O 1
ATOM 3036 N N . GLU A 1 416 ? -28.565 10.427 31.049 1.00 90.62 416 GLU A N 1
ATOM 3037 C CA . GLU A 1 416 ? -28.314 10.559 29.613 1.00 90.62 416 GLU A CA 1
ATOM 3038 C C . GLU A 1 416 ? -28.854 9.351 28.850 1.00 90.62 416 GLU A C 1
ATOM 3040 O O . GLU A 1 416 ? -28.643 8.206 29.247 1.00 90.62 416 GLU A O 1
ATOM 3045 N N . LEU A 1 417 ? -29.561 9.618 27.752 1.00 91.62 417 LEU A N 1
ATOM 3046 C CA . LEU A 1 417 ? -30.022 8.619 26.796 1.00 91.62 417 LEU A CA 1
ATOM 3047 C C . LEU A 1 417 ? -29.184 8.694 25.524 1.00 91.62 417 LEU A C 1
ATOM 3049 O O . LEU A 1 417 ? -28.926 9.787 25.027 1.00 91.62 417 LEU A O 1
ATOM 3053 N N . PHE A 1 418 ? -28.857 7.545 24.946 1.00 86.06 418 PHE A N 1
ATOM 3054 C CA . PHE A 1 418 ? -28.166 7.395 23.672 1.00 86.06 418 PHE A CA 1
ATOM 3055 C C . PHE A 1 418 ? -29.041 6.627 22.682 1.00 86.06 418 PHE A C 1
ATOM 3057 O O . PHE A 1 418 ? -29.547 5.551 23.001 1.00 86.06 418 PHE A O 1
ATOM 3064 N N . ASN A 1 419 ? -29.204 7.145 21.462 1.00 83.69 419 ASN A N 1
ATOM 3065 C CA . ASN A 1 419 ? -29.862 6.395 20.393 1.00 83.69 419 ASN A CA 1
ATOM 3066 C C . ASN A 1 419 ? -28.848 5.534 19.631 1.00 83.69 419 ASN A C 1
ATOM 3068 O O . ASN A 1 419 ? -28.175 6.024 18.722 1.00 83.69 419 ASN A O 1
ATOM 3072 N N . GLY A 1 420 ? -28.788 4.245 19.967 1.00 71.69 420 GLY A N 1
ATOM 3073 C CA . GLY A 1 420 ? -27.997 3.265 19.224 1.00 71.69 420 GLY A CA 1
ATOM 3074 C C . GLY A 1 420 ? -28.647 2.788 17.920 1.00 71.69 420 GLY A C 1
ATOM 3075 O O . GLY A 1 420 ? -27.970 2.189 17.087 1.00 71.69 420 GLY A O 1
ATOM 3076 N N . THR A 1 421 ? -29.942 3.048 17.717 1.00 71.81 421 THR A N 1
ATOM 3077 C CA . THR A 1 421 ? -30.689 2.491 16.581 1.00 71.81 421 THR A CA 1
ATOM 3078 C C . THR A 1 421 ? -30.277 3.102 15.247 1.00 71.81 421 THR A C 1
ATOM 3080 O O . THR A 1 421 ? -29.729 4.203 15.177 1.00 71.81 421 THR A O 1
ATOM 3083 N N . ALA A 1 422 ? -30.647 2.418 14.161 1.00 62.31 422 ALA A N 1
ATOM 3084 C CA . ALA A 1 422 ? -30.355 2.875 12.810 1.00 62.31 422 ALA A CA 1
ATOM 3085 C C . ALA A 1 422 ? -31.258 3.974 12.249 1.00 62.31 422 ALA A C 1
ATOM 3087 O O . ALA A 1 422 ? -31.200 4.304 11.067 1.00 62.31 422 ALA A O 1
ATOM 3088 N N . SER A 1 423 ? -32.111 4.553 13.081 1.00 75.50 423 SER A N 1
ATOM 3089 C CA . SER A 1 423 ? -33.067 5.561 12.647 1.00 75.50 423 SER A CA 1
ATOM 3090 C C . SER A 1 423 ? -33.311 6.577 13.745 1.00 75.50 423 SER A C 1
ATOM 3092 O O . SER A 1 423 ? -33.161 6.280 14.928 1.00 75.50 423 SER A O 1
ATOM 3094 N N . THR A 1 424 ? -33.715 7.784 13.367 1.00 83.62 424 THR A N 1
ATOM 3095 C CA . THR A 1 424 ? -34.184 8.771 14.339 1.00 83.62 424 THR A CA 1
ATOM 3096 C C . THR A 1 424 ? -35.338 8.184 15.145 1.00 83.62 424 THR A C 1
ATOM 3098 O O . THR A 1 424 ? -36.342 7.747 14.577 1.00 83.62 424 THR A O 1
ATOM 3101 N N . VAL A 1 425 ? -35.202 8.192 16.469 1.00 90.69 425 VAL A N 1
ATOM 3102 C CA . VAL A 1 425 ? -36.237 7.714 17.384 1.00 90.69 425 VAL A CA 1
ATOM 3103 C C . VAL A 1 425 ? -37.051 8.904 17.865 1.00 90.69 425 VAL A C 1
ATOM 3105 O O . VAL A 1 425 ? -36.512 9.878 18.386 1.00 90.69 425 VAL A O 1
ATOM 3108 N N . ASP A 1 426 ? -38.367 8.824 17.691 1.00 94.06 426 ASP A N 1
ATOM 3109 C CA . ASP A 1 426 ? -39.297 9.762 18.311 1.00 94.06 426 ASP A CA 1
ATOM 3110 C C . ASP A 1 426 ? -39.514 9.358 19.774 1.00 94.06 426 ASP A C 1
ATOM 3112 O O . ASP A 1 426 ? -40.073 8.291 20.064 1.00 94.06 426 ASP A O 1
ATOM 3116 N N . LEU A 1 427 ? -39.028 10.204 20.682 1.00 94.56 427 LEU A N 1
ATOM 3117 C CA . LEU A 1 427 ? -39.110 10.001 22.124 1.00 94.56 427 LEU A CA 1
ATOM 3118 C C . LEU A 1 427 ? -40.385 10.607 22.721 1.00 94.56 427 LEU A C 1
ATOM 3120 O O . LEU A 1 427 ? -40.571 10.555 23.932 1.00 94.56 427 LEU A O 1
ATOM 3124 N N . SER A 1 428 ? -41.280 11.174 21.907 1.00 93.81 428 SER A N 1
ATOM 3125 C CA . SER A 1 428 ? -42.531 11.762 22.389 1.00 93.81 428 SER A CA 1
ATOM 3126 C C . SER A 1 428 ? -43.308 10.776 23.267 1.00 93.81 428 SER A C 1
ATOM 3128 O O . SER A 1 428 ? -43.596 9.654 22.845 1.00 93.81 428 SER A O 1
ATOM 3130 N N . ALA A 1 429 ? -43.677 11.217 24.472 1.00 94.38 429 ALA A N 1
ATOM 3131 C CA . ALA A 1 429 ? -44.398 10.432 25.478 1.00 94.38 429 ALA A CA 1
ATOM 3132 C C . ALA A 1 429 ? -43.657 9.195 26.023 1.00 94.38 429 ALA A C 1
ATOM 3134 O O . ALA A 1 429 ? -44.272 8.373 26.702 1.00 94.38 429 ALA A O 1
ATOM 3135 N N . TRP A 1 430 ? -42.354 9.051 25.764 1.00 96.38 430 TRP A N 1
ATOM 3136 C CA . TRP A 1 430 ? -41.533 8.114 26.530 1.00 96.38 430 TRP A CA 1
ATOM 3137 C C . TRP A 1 430 ? -41.433 8.593 27.976 1.00 96.38 430 TRP A C 1
ATOM 3139 O O . TRP A 1 430 ? -41.485 9.795 28.247 1.00 96.38 430 TRP A O 1
ATOM 3149 N N . GLU A 1 431 ? -41.285 7.660 28.908 1.00 94.94 431 GLU A N 1
ATOM 3150 C CA . GLU A 1 431 ? -41.219 7.966 30.333 1.00 94.94 431 GLU A CA 1
ATOM 3151 C C . GLU A 1 431 ? -39.879 7.519 30.911 1.00 94.94 431 GLU A C 1
ATOM 3153 O O . GLU A 1 431 ? -39.419 6.412 30.648 1.00 94.94 431 GLU A O 1
ATOM 3158 N N . VAL A 1 432 ? -39.263 8.365 31.730 1.00 93.81 432 VAL A N 1
ATOM 3159 C CA . VAL A 1 432 ? -38.051 8.033 32.484 1.00 93.81 432 VAL A CA 1
ATOM 3160 C C . VAL A 1 432 ? -38.420 8.016 33.953 1.00 93.81 432 VAL A C 1
ATOM 3162 O O . VAL A 1 432 ? -38.826 9.035 34.506 1.00 93.81 432 VAL A O 1
ATOM 3165 N N . HIS A 1 433 ? -38.364 6.836 34.563 1.00 91.75 433 HIS A N 1
ATOM 3166 C CA . HIS A 1 433 ? -38.742 6.618 35.959 1.00 91.75 433 HIS A CA 1
ATOM 3167 C C . HIS A 1 433 ? -37.487 6.372 36.775 1.00 91.75 433 HIS A C 1
ATOM 3169 O O . HIS A 1 433 ? -36.611 5.624 36.340 1.00 91.75 433 HIS A O 1
ATOM 3175 N N . TRP A 1 434 ? -37.442 6.924 37.982 1.00 90.00 434 TRP A N 1
ATOM 3176 C CA . TRP A 1 434 ? -36.395 6.617 38.943 1.00 90.00 434 TRP A CA 1
ATOM 3177 C C . TRP A 1 434 ? -36.972 6.254 40.308 1.00 90.00 434 TRP A C 1
ATOM 3179 O O . TRP A 1 434 ? -37.984 6.793 40.766 1.00 90.00 434 TRP A O 1
ATOM 3189 N N . ASN A 1 435 ? -36.292 5.319 40.955 1.00 88.38 435 ASN A N 1
ATOM 3190 C CA . ASN A 1 435 ? -36.527 4.897 42.323 1.00 88.38 435 ASN A CA 1
ATOM 3191 C C . ASN A 1 435 ? -35.210 5.059 43.077 1.00 88.38 435 ASN A C 1
ATOM 3193 O O . ASN A 1 435 ? -34.201 4.498 42.651 1.00 88.38 435 ASN A O 1
ATOM 3197 N N . ALA A 1 436 ? -35.206 5.845 44.145 1.00 85.00 436 ALA A N 1
ATOM 3198 C CA . ALA A 1 436 ? -34.002 6.165 44.897 1.00 85.00 436 ALA A CA 1
ATOM 3199 C C . ALA A 1 436 ? -34.291 6.220 46.397 1.00 85.00 436 ALA A C 1
ATOM 3201 O O . ALA A 1 436 ? -35.423 6.468 46.815 1.00 85.00 436 ALA A O 1
ATOM 3202 N N . ASP A 1 437 ? -33.242 6.051 47.202 1.00 78.12 437 ASP A N 1
ATOM 3203 C CA . ASP A 1 437 ? -33.316 6.067 48.671 1.00 78.12 437 ASP A CA 1
ATOM 3204 C C . ASP A 1 437 ? -33.933 7.367 49.239 1.00 78.12 437 ASP A C 1
ATOM 3206 O O . ASP A 1 437 ? -34.602 7.356 50.271 1.00 78.12 437 ASP A O 1
ATOM 3210 N N . GLY A 1 438 ? -33.769 8.494 48.533 1.00 71.75 438 GLY A N 1
ATOM 3211 C CA . GLY A 1 438 ? -34.298 9.806 48.917 1.00 71.75 438 GLY A CA 1
ATOM 3212 C C . GLY A 1 438 ? -35.610 10.215 48.233 1.00 71.75 438 GLY A C 1
ATOM 3213 O O . GLY A 1 438 ? -36.097 11.319 48.497 1.00 71.75 438 GLY A O 1
ATOM 3214 N N . GLY A 1 439 ? -36.205 9.365 47.385 1.00 78.31 439 GLY A N 1
ATOM 3215 C CA . GLY A 1 439 ? -37.507 9.617 46.756 1.00 78.31 439 GLY A CA 1
ATOM 3216 C C . GLY A 1 439 ? -37.648 9.109 45.317 1.00 78.31 439 GLY A C 1
ATOM 3217 O O . GLY A 1 439 ? -36.676 8.955 44.581 1.00 78.31 439 GLY A O 1
ATOM 3218 N N . ASN A 1 440 ? -38.899 8.893 44.900 1.00 86.50 440 ASN A N 1
ATOM 3219 C CA . ASN A 1 440 ? -39.246 8.366 43.576 1.00 86.50 440 ASN A CA 1
ATOM 3220 C C . ASN A 1 440 ? -39.785 9.466 42.672 1.00 86.50 440 ASN A C 1
ATOM 3222 O O . ASN A 1 440 ? -40.468 10.379 43.140 1.00 86.50 440 ASN A O 1
ATOM 3226 N N . GLY A 1 441 ? -39.574 9.324 41.368 1.00 88.38 441 GLY A N 1
ATOM 3227 C CA . GLY A 1 441 ? -40.145 10.243 40.397 1.00 88.38 441 GLY A CA 1
ATOM 3228 C C . GLY A 1 441 ? -40.223 9.668 38.993 1.00 88.38 441 GLY A C 1
ATOM 3229 O O . GLY A 1 441 ? -39.767 8.558 38.709 1.00 88.38 441 GLY A O 1
ATOM 3230 N N . ALA A 1 442 ? -40.878 10.431 38.127 1.00 91.00 442 ALA A N 1
ATOM 3231 C CA . ALA A 1 442 ? -41.024 10.111 36.722 1.00 91.00 442 ALA A CA 1
ATOM 3232 C C . ALA A 1 442 ? -41.072 11.395 35.898 1.00 91.00 442 ALA A C 1
ATOM 3234 O O . ALA A 1 442 ? -41.643 12.402 36.323 1.00 91.00 442 ALA A O 1
ATOM 3235 N N . PHE A 1 443 ? -40.513 11.332 34.697 1.00 92.69 443 PHE A N 1
ATOM 3236 C CA . PHE A 1 443 ? -40.554 12.402 33.716 1.00 92.69 443 PHE A CA 1
ATOM 3237 C C . PHE A 1 443 ? -41.107 11.877 32.394 1.00 92.69 443 PHE A C 1
ATOM 3239 O O . PHE A 1 443 ? -40.658 10.845 31.900 1.00 92.69 443 PHE A O 1
ATOM 3246 N N . VAL A 1 444 ? -42.070 12.597 31.816 1.00 94.88 444 VAL A N 1
ATOM 3247 C CA . VAL A 1 444 ? -42.641 12.282 30.501 1.00 94.88 444 VAL A CA 1
ATOM 3248 C C . VAL A 1 444 ? -42.001 13.196 29.466 1.00 94.88 444 VAL A C 1
ATOM 3250 O O . VAL A 1 444 ? -42.108 14.420 29.560 1.00 94.88 444 VAL A O 1
ATOM 3253 N N . VAL A 1 445 ? -41.355 12.606 28.463 1.00 94.00 445 VAL A N 1
ATOM 3254 C CA . VAL A 1 445 ? -40.690 13.345 27.391 1.00 94.00 445 VAL A CA 1
ATOM 3255 C C . VAL A 1 445 ? -41.738 14.112 26.564 1.00 94.00 445 VAL A C 1
ATOM 3257 O O . VAL A 1 445 ? -42.686 13.499 26.054 1.00 94.00 445 VAL A O 1
ATOM 3260 N N . PRO A 1 446 ? -41.597 15.445 26.409 1.00 93.06 446 PRO A N 1
ATOM 3261 C CA . PRO A 1 446 ? -42.547 16.258 25.657 1.00 93.06 446 PRO A CA 1
ATOM 3262 C C . PRO A 1 446 ? -42.681 15.833 24.192 1.00 93.06 446 PRO A C 1
ATOM 3264 O O . PRO A 1 446 ? -41.781 15.242 23.597 1.00 93.06 446 PRO A O 1
ATOM 3267 N N . SER A 1 447 ? -43.805 16.197 23.576 1.00 92.38 447 SER A N 1
ATOM 3268 C CA . SER A 1 447 ? -44.029 15.958 22.150 1.00 92.38 447 SER A CA 1
ATOM 3269 C C . SER A 1 447 ? -42.995 16.673 21.277 1.00 92.38 447 SER A C 1
ATOM 3271 O O . SER A 1 447 ? -42.699 17.846 21.507 1.00 92.38 447 SER A O 1
ATOM 3273 N N . GLY A 1 448 ? -42.541 16.008 20.216 1.00 88.50 448 GLY A N 1
ATOM 3274 C CA . GLY A 1 448 ? -41.650 16.578 19.202 1.00 88.50 448 GLY A CA 1
ATOM 3275 C C . GLY A 1 448 ? -40.161 16.381 19.480 1.00 88.50 448 GLY A C 1
ATOM 3276 O O . GLY A 1 448 ? -39.344 16.790 18.655 1.00 88.50 448 GLY A O 1
ATOM 3277 N N . ILE A 1 449 ? -39.800 15.736 20.591 1.00 92.75 449 ILE A N 1
ATOM 3278 C CA . ILE A 1 449 ? -38.412 15.381 20.886 1.00 92.75 449 ILE A CA 1
ATOM 3279 C C . ILE A 1 449 ? -38.020 14.152 20.070 1.00 92.75 449 ILE A C 1
ATOM 3281 O O . ILE A 1 449 ? -38.563 13.060 20.237 1.00 92.75 449 ILE A O 1
ATOM 3285 N N . LYS A 1 450 ? -37.052 14.350 19.180 1.00 91.25 450 LYS A N 1
ATOM 3286 C CA . LYS A 1 450 ? -36.480 13.313 18.329 1.00 91.25 450 LYS A CA 1
ATOM 3287 C C . LYS A 1 450 ? -35.009 13.165 18.656 1.00 91.25 450 LYS A C 1
ATOM 3289 O O . LYS A 1 450 ? -34.309 14.167 18.770 1.00 91.25 450 LYS A O 1
ATOM 3294 N N . LEU A 1 451 ? -34.559 11.925 18.775 1.00 85.69 451 LEU A N 1
ATOM 3295 C CA . LEU A 1 451 ? -33.164 11.604 19.008 1.00 85.69 451 LEU A CA 1
ATOM 3296 C C . LEU A 1 451 ? -32.603 10.937 17.758 1.00 85.69 451 LEU A C 1
ATOM 3298 O O . LEU A 1 451 ? -32.981 9.814 17.424 1.00 85.69 451 LEU A O 1
ATOM 3302 N N . ASP A 1 452 ? -31.739 11.645 17.037 1.00 80.56 452 ASP A N 1
ATOM 3303 C CA . ASP A 1 452 ? -31.092 11.098 15.845 1.00 80.56 452 ASP A CA 1
ATOM 3304 C C . ASP A 1 452 ? -30.103 9.982 16.217 1.00 80.56 452 ASP A C 1
ATOM 3306 O O . ASP A 1 452 ? -29.606 9.946 17.347 1.00 80.56 452 ASP A O 1
ATOM 3310 N N . PRO A 1 453 ? -29.804 9.053 15.298 1.00 70.19 453 PRO A N 1
ATOM 3311 C CA . PRO A 1 453 ? -28.827 8.002 15.551 1.00 70.19 453 PRO A CA 1
ATOM 3312 C C . PRO A 1 453 ? -27.475 8.558 16.003 1.00 70.19 453 PRO A C 1
ATOM 3314 O O . PRO A 1 453 ? -26.963 9.526 15.431 1.00 70.19 453 PRO A O 1
ATOM 3317 N N . GLY A 1 454 ? -26.880 7.940 17.021 1.00 63.78 454 GLY A N 1
ATOM 3318 C CA . GLY A 1 454 ? -25.593 8.360 17.572 1.00 63.78 454 GLY A CA 1
ATOM 3319 C C . GLY A 1 454 ? -25.644 9.645 18.410 1.00 63.78 454 GLY A C 1
ATOM 3320 O O . GLY A 1 454 ? -24.594 10.153 18.806 1.00 63.78 454 GLY A O 1
ATOM 3321 N N . LYS A 1 455 ? -26.835 10.209 18.651 1.00 77.62 455 LYS A N 1
ATOM 3322 C CA . LYS A 1 455 ? -27.023 11.402 19.484 1.00 77.62 455 LYS A CA 1
ATOM 3323 C C . LYS A 1 455 ? -27.432 11.047 20.906 1.00 77.62 455 LYS A C 1
ATOM 3325 O O . LYS A 1 455 ? -27.917 9.948 21.184 1.00 77.62 455 LYS A O 1
ATOM 3330 N N . PHE A 1 456 ? -27.249 12.038 21.774 1.00 83.94 456 PHE A N 1
ATOM 3331 C CA . PHE A 1 456 ? -27.513 11.960 23.200 1.00 83.94 456 PHE A CA 1
ATOM 3332 C C . PHE A 1 456 ? -28.595 12.959 23.607 1.00 83.94 456 PHE A C 1
ATOM 3334 O O . PHE A 1 456 ? -28.704 14.035 23.017 1.00 83.94 456 PHE A O 1
ATOM 3341 N N . LEU A 1 457 ? -29.374 12.602 24.623 1.00 89.19 457 LEU A N 1
ATOM 3342 C CA . LEU A 1 457 ? -30.352 13.475 25.260 1.00 89.19 457 LEU A CA 1
ATOM 3343 C C . LEU A 1 457 ? -30.151 13.436 26.768 1.00 89.19 457 LEU A C 1
ATOM 3345 O O . LEU A 1 457 ? -30.216 12.363 27.364 1.00 89.19 457 LEU A O 1
ATOM 3349 N N . ARG A 1 458 ? -29.974 14.602 27.391 1.00 88.69 458 ARG A N 1
ATOM 3350 C CA . ARG A 1 458 ? -29.894 14.695 28.854 1.00 88.69 458 ARG A CA 1
ATOM 3351 C C . ARG A 1 458 ? -31.196 15.097 29.485 1.00 88.69 458 ARG A C 1
ATOM 3353 O O . ARG A 1 458 ? -31.909 15.948 28.966 1.00 88.69 458 ARG A O 1
ATOM 3360 N N . LEU A 1 459 ? -31.441 14.538 30.655 1.00 90.44 459 LEU A N 1
ATOM 3361 C CA . LEU A 1 459 ? -32.568 14.839 31.516 1.00 90.44 459 LEU A CA 1
ATOM 3362 C C . LEU A 1 459 ? -31.997 15.360 32.831 1.00 90.44 459 LEU A C 1
ATOM 3364 O O . LEU A 1 459 ? -31.540 14.579 33.659 1.00 90.44 459 LEU A O 1
ATOM 3368 N N . HIS A 1 460 ? -31.960 16.680 32.980 1.00 86.75 460 HIS A N 1
ATOM 3369 C CA . HIS A 1 460 ? -31.378 17.357 34.136 1.00 86.75 460 HIS A CA 1
ATOM 3370 C C . HIS A 1 460 ? -32.407 17.541 35.251 1.00 86.75 460 HIS A C 1
ATOM 3372 O O . HIS A 1 460 ? -33.581 17.815 34.987 1.00 86.75 460 HIS A O 1
ATOM 3378 N N . GLU A 1 461 ? -31.954 17.452 36.501 1.00 80.50 461 GLU A N 1
ATOM 3379 C CA . GLU A 1 461 ? -32.814 17.632 37.673 1.00 80.50 461 GLU A CA 1
ATOM 3380 C C . GLU A 1 461 ? -33.287 19.082 37.895 1.00 80.50 461 GLU A C 1
ATOM 3382 O O . GLU A 1 461 ? -34.402 19.326 38.367 1.00 80.50 461 GLU A O 1
ATOM 3387 N N . SER A 1 462 ? -32.455 20.058 37.511 1.00 72.06 462 SER A N 1
ATOM 3388 C CA . SER A 1 462 ? -32.612 21.468 37.873 1.00 72.06 462 SER A CA 1
ATOM 3389 C C . SER A 1 462 ? -33.479 22.261 36.885 1.00 72.06 462 SER A C 1
ATOM 3391 O O . SER A 1 462 ? -33.908 21.779 35.836 1.00 72.06 462 SER A O 1
ATOM 3393 N N . SER A 1 463 ? -33.794 23.508 37.246 1.00 66.12 463 SER A N 1
ATOM 3394 C CA . SER A 1 463 ? -34.570 24.434 36.420 1.00 66.12 463 SER A CA 1
ATOM 3395 C C . SER A 1 463 ? -33.688 25.183 35.416 1.00 66.12 463 SER A C 1
ATOM 3397 O O . SER A 1 463 ? -32.657 25.743 35.783 1.00 66.12 463 SER A O 1
ATOM 3399 N N . GLY A 1 464 ? -34.147 25.286 34.170 1.00 70.44 464 GLY A N 1
ATOM 3400 C CA . GLY A 1 464 ? -33.449 25.954 33.071 1.00 70.44 464 GLY A CA 1
ATOM 3401 C C . GLY A 1 464 ? -34.280 25.916 31.786 1.00 70.44 464 GLY A C 1
ATOM 3402 O O . GLY A 1 464 ? -35.487 25.683 31.836 1.00 70.44 464 GLY A O 1
ATOM 3403 N N . THR A 1 465 ? -33.655 26.146 30.629 1.00 78.38 465 THR A N 1
ATOM 3404 C CA . THR A 1 465 ? -34.354 26.094 29.331 1.00 78.38 465 THR A CA 1
ATOM 3405 C C . THR A 1 465 ? -34.108 24.753 28.653 1.00 78.38 465 THR A C 1
ATOM 3407 O O . THR A 1 465 ? -32.961 24.412 28.380 1.00 78.38 465 THR A O 1
ATOM 3410 N N . SER A 1 466 ? -35.177 24.013 28.360 1.00 83.75 466 SER A N 1
ATOM 3411 C CA . SER A 1 466 ? -35.095 22.782 27.570 1.00 83.75 466 SER A CA 1
ATOM 3412 C C . SER A 1 466 ? -34.748 23.080 26.105 1.00 83.75 466 SER A C 1
ATOM 3414 O O . SER A 1 466 ? -35.263 24.028 25.510 1.00 83.75 466 SER A O 1
ATOM 3416 N N . THR A 1 467 ? -33.901 22.242 25.518 1.00 82.06 467 THR A N 1
ATOM 3417 C CA . THR A 1 467 ? -33.472 22.243 24.114 1.00 82.06 467 THR A CA 1
ATOM 3418 C C . THR A 1 467 ? -33.720 20.863 23.488 1.00 82.06 467 THR A C 1
ATOM 3420 O O . THR A 1 467 ? -34.282 19.971 24.121 1.00 82.06 467 THR A O 1
ATOM 3423 N N . SER A 1 468 ? -33.308 20.667 22.232 1.00 72.31 468 SER A N 1
ATOM 3424 C CA . SER A 1 468 ? -33.351 19.353 21.574 1.00 72.31 468 SER A CA 1
ATOM 3425 C C . SER A 1 468 ? -32.344 18.341 22.135 1.00 72.31 468 SER A C 1
ATOM 3427 O O . SER A 1 468 ? -32.502 17.153 21.891 1.00 72.31 468 SER A O 1
ATOM 3429 N N . GLU A 1 469 ? -31.320 18.794 22.863 1.00 74.50 469 GLU A N 1
ATOM 3430 C CA . GLU A 1 469 ? -30.240 17.947 23.399 1.00 74.50 469 GLU A CA 1
ATOM 3431 C C . GLU A 1 469 ? -30.301 17.823 24.933 1.00 74.50 469 GLU A C 1
ATOM 3433 O O . GLU A 1 469 ? -29.650 16.959 25.523 1.00 74.50 469 GLU A O 1
ATOM 3438 N N . GLN A 1 470 ? -31.095 18.669 25.600 1.00 84.25 470 GLN A N 1
ATOM 3439 C CA . GLN A 1 470 ? -31.223 18.704 27.057 1.00 84.25 470 GLN A CA 1
ATOM 3440 C C . GLN A 1 470 ? -32.650 19.060 27.478 1.00 84.25 470 GLN A C 1
ATOM 3442 O O . GLN A 1 470 ? -33.197 20.075 27.056 1.00 84.25 470 GLN A O 1
ATOM 3447 N N . LEU A 1 471 ? -33.241 18.274 28.367 1.00 88.94 471 LEU A N 1
ATOM 3448 C CA . LEU A 1 471 ? -34.549 18.513 28.960 1.00 88.94 471 LEU A CA 1
ATOM 3449 C C . LEU A 1 471 ? -34.401 18.746 30.458 1.00 88.94 471 LEU A C 1
ATOM 3451 O O . LEU A 1 471 ? -33.674 18.030 31.142 1.00 88.94 471 LEU A O 1
ATOM 3455 N N . MET A 1 472 ? -35.124 19.738 30.964 1.00 87.44 472 MET A N 1
ATOM 3456 C CA . MET A 1 472 ? -35.192 20.035 32.391 1.00 87.44 472 MET A CA 1
ATOM 3457 C C . MET A 1 472 ? -36.398 19.316 32.996 1.00 87.44 472 MET A C 1
ATOM 3459 O O . MET A 1 472 ? -37.537 19.597 32.616 1.00 87.44 472 MET A O 1
ATOM 3463 N N . MET A 1 473 ? -36.158 18.391 33.927 1.00 88.06 473 MET A N 1
ATOM 3464 C CA . MET A 1 473 ? -37.219 17.626 34.592 1.00 88.06 473 MET A CA 1
ATOM 3465 C C . MET A 1 473 ? -37.936 18.438 35.673 1.00 88.06 473 MET A C 1
ATOM 3467 O O . MET A 1 473 ? -39.082 18.139 36.011 1.00 88.06 473 MET A O 1
ATOM 3471 N N . GLY A 1 474 ? -37.266 19.457 36.227 1.00 79.69 474 GLY A N 1
ATOM 3472 C CA . GLY A 1 474 ? -37.806 20.304 37.294 1.00 79.69 474 GLY A CA 1
ATOM 3473 C C . GLY A 1 474 ? -38.103 19.548 38.593 1.00 79.69 474 GLY A C 1
ATOM 3474 O O . GLY A 1 474 ? -38.873 20.033 39.419 1.00 79.69 474 GLY A O 1
ATOM 3475 N N . THR A 1 475 ? -37.524 18.358 38.753 1.00 79.19 475 THR A N 1
ATOM 3476 C CA . THR A 1 475 ? -37.674 17.492 39.921 1.00 79.19 475 THR A CA 1
ATOM 3477 C C . THR A 1 475 ? -36.278 17.083 40.362 1.00 79.19 475 THR A C 1
ATOM 3479 O O . THR A 1 475 ? -35.558 16.465 39.581 1.00 79.19 475 THR A O 1
ATOM 3482 N N . ALA A 1 476 ? -35.918 17.439 41.597 1.00 77.25 476 ALA A N 1
ATOM 3483 C CA . ALA A 1 476 ? -34.637 17.068 42.187 1.00 77.25 476 ALA A CA 1
ATOM 3484 C C . ALA A 1 476 ? -34.530 15.546 42.307 1.00 77.25 476 ALA A C 1
ATOM 3486 O O . ALA A 1 476 ? -35.504 14.888 42.704 1.00 77.25 476 ALA A O 1
ATOM 3487 N N . ILE A 1 477 ? -33.362 14.995 41.993 1.00 78.56 477 ILE A N 1
ATOM 3488 C CA . ILE A 1 477 ? -33.130 13.563 42.096 1.00 78.56 477 ILE A CA 1
ATOM 3489 C C . ILE A 1 477 ? -32.316 13.300 43.356 1.00 78.56 477 ILE A C 1
ATOM 3491 O O . ILE A 1 477 ? -31.111 13.493 43.417 1.00 78.56 477 ILE A O 1
ATOM 3495 N N . ASN A 1 478 ? -33.010 12.869 44.404 1.00 74.50 478 ASN A N 1
ATOM 3496 C CA . ASN A 1 478 ? -32.412 12.726 45.721 1.00 74.50 478 ASN A CA 1
ATOM 3497 C C . ASN A 1 478 ? -31.970 11.272 45.937 1.00 74.50 478 ASN A C 1
ATOM 3499 O O . ASN A 1 478 ? -32.775 10.430 46.341 1.00 74.50 478 ASN A O 1
ATOM 3503 N N . TRP A 1 479 ? -30.708 10.957 45.636 1.00 72.75 479 TRP A N 1
ATOM 3504 C CA . TRP A 1 479 ? -30.132 9.635 45.886 1.00 72.75 479 TRP A CA 1
ATOM 3505 C C . TRP A 1 479 ? -28.875 9.738 46.760 1.00 72.75 479 TRP A C 1
ATOM 3507 O O . TRP A 1 479 ? -27.934 10.463 46.458 1.00 72.75 479 TRP A O 1
ATOM 3517 N N . THR A 1 480 ? -28.857 9.006 47.874 1.00 69.50 480 THR A N 1
ATOM 3518 C CA . THR A 1 480 ? -27.744 9.009 48.843 1.00 69.50 480 THR A CA 1
ATOM 3519 C C . THR A 1 480 ? -26.969 7.697 48.853 1.00 69.50 480 THR A C 1
ATOM 3521 O O . THR A 1 480 ? -25.746 7.715 48.960 1.00 69.50 480 THR A O 1
ATOM 3524 N N . ASP A 1 481 ? -27.665 6.566 48.711 1.00 73.44 481 ASP A N 1
ATOM 3525 C CA . ASP A 1 481 ? -27.073 5.219 48.762 1.00 73.44 481 ASP A CA 1
ATOM 3526 C C . ASP A 1 481 ? -27.247 4.454 47.438 1.00 73.44 481 ASP A C 1
ATOM 3528 O O . ASP A 1 481 ? -26.318 3.820 46.936 1.00 73.44 481 ASP A O 1
ATOM 3532 N N . TRP A 1 482 ? -28.424 4.556 46.817 1.00 84.50 482 TRP A N 1
ATOM 3533 C CA . TRP A 1 482 ? -28.749 3.814 45.602 1.00 84.50 482 TRP A CA 1
ATOM 3534 C C . TRP A 1 482 ? -29.780 4.534 44.731 1.00 84.50 482 TRP A C 1
ATOM 3536 O O . TRP A 1 482 ? -30.617 5.295 45.227 1.00 84.50 482 TRP A O 1
ATOM 3546 N N . ILE A 1 483 ? -29.752 4.230 43.433 1.00 87.81 483 ILE A N 1
ATOM 3547 C CA . ILE A 1 483 ? -30.786 4.607 42.469 1.00 87.81 483 ILE A CA 1
ATOM 3548 C C . ILE A 1 483 ? -31.016 3.489 41.443 1.00 87.81 483 ILE A C 1
ATOM 3550 O O . ILE A 1 483 ? -30.095 2.783 41.037 1.00 87.81 483 ILE A O 1
ATOM 3554 N N . ALA A 1 484 ? -32.264 3.325 41.012 1.00 89.12 484 ALA A N 1
ATOM 3555 C CA . ALA A 1 484 ? -32.643 2.548 39.842 1.00 89.12 484 ALA A CA 1
ATOM 3556 C C . ALA A 1 484 ? -33.374 3.454 38.847 1.00 89.12 484 ALA A C 1
ATOM 3558 O O . ALA A 1 484 ? -34.356 4.096 39.220 1.00 89.12 484 ALA A O 1
ATOM 3559 N N . VAL A 1 485 ? -32.918 3.493 37.595 1.00 91.25 485 VAL A N 1
ATOM 3560 C CA . VAL A 1 485 ? -33.503 4.313 36.523 1.00 91.25 485 VAL A CA 1
ATOM 3561 C C . VAL A 1 485 ? -33.941 3.405 35.392 1.00 91.25 485 VAL A C 1
ATOM 3563 O O . VAL A 1 485 ? -33.167 2.559 34.957 1.00 91.25 485 VAL A O 1
ATOM 3566 N N . ARG A 1 486 ? -35.165 3.591 34.900 1.00 91.25 486 ARG A N 1
ATOM 3567 C CA . ARG A 1 486 ? -35.687 2.861 33.742 1.00 91.25 486 ARG A CA 1
ATOM 3568 C C . ARG A 1 486 ? -36.315 3.792 32.724 1.00 91.25 486 ARG A C 1
ATOM 3570 O O . ARG A 1 486 ? -36.903 4.816 33.080 1.00 91.25 486 ARG A O 1
ATOM 3577 N N . VAL A 1 487 ? -36.252 3.378 31.469 1.00 93.19 487 VAL A N 1
ATOM 3578 C CA . VAL A 1 487 ? -36.854 4.074 30.333 1.00 93.19 487 VAL A CA 1
ATOM 3579 C C . VAL A 1 487 ? -38.006 3.234 29.806 1.00 93.19 487 VAL A C 1
ATOM 3581 O O . VAL A 1 487 ? -37.840 2.048 29.532 1.00 93.19 487 VAL A O 1
ATOM 3584 N N . LEU A 1 488 ? -39.181 3.840 29.660 1.00 91.50 488 LEU A N 1
ATOM 3585 C CA . LEU A 1 488 ? -40.398 3.184 29.202 1.00 91.50 488 LEU A CA 1
ATOM 3586 C C . LEU A 1 488 ? -40.909 3.810 27.905 1.00 91.50 488 LEU A C 1
ATOM 3588 O O . LEU A 1 488 ? -40.951 5.031 27.748 1.00 91.50 488 LEU A O 1
ATOM 3592 N N . LYS A 1 489 ? -41.410 2.958 27.012 1.00 92.12 489 LYS A N 1
ATOM 3593 C CA . LYS A 1 489 ? -42.258 3.345 25.883 1.00 92.12 489 LYS A CA 1
ATOM 3594 C C . LYS A 1 489 ? -43.632 2.711 26.076 1.00 92.12 489 LYS A C 1
ATOM 3596 O O . LYS A 1 489 ? -43.837 1.536 25.767 1.00 92.12 489 LYS A O 1
ATOM 3601 N N . GLY A 1 490 ? -44.579 3.476 26.615 1.00 89.44 490 GLY A N 1
ATOM 3602 C CA . GLY A 1 490 ? -45.849 2.918 27.082 1.00 89.44 490 GLY A CA 1
ATOM 3603 C C . GLY A 1 490 ? -45.608 1.915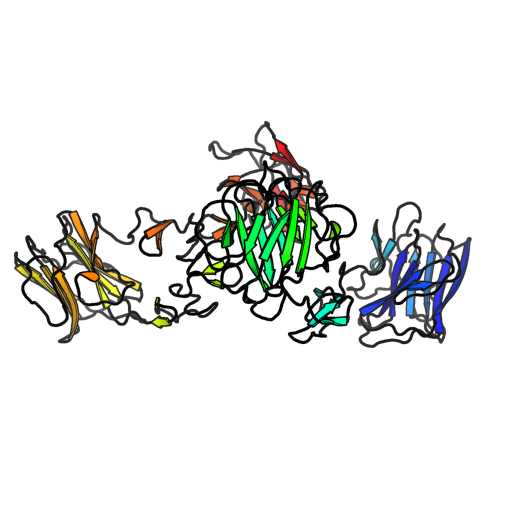 28.213 1.00 89.44 490 GLY A C 1
ATOM 3604 O O . GLY A 1 490 ? -45.033 2.264 29.236 1.00 89.44 490 GLY A O 1
ATOM 3605 N N . THR A 1 491 ? -46.018 0.658 28.033 1.00 84.31 491 THR A N 1
ATOM 3606 C CA . THR A 1 491 ? -45.805 -0.408 29.032 1.00 84.31 491 THR A CA 1
ATOM 3607 C C . THR A 1 491 ? -44.507 -1.195 28.835 1.00 84.31 491 THR A C 1
ATOM 3609 O O . THR A 1 491 ? -44.239 -2.111 29.609 1.00 84.31 491 THR A O 1
ATOM 3612 N N . SER A 1 492 ? -43.736 -0.904 27.785 1.00 84.81 492 SER A N 1
ATOM 3613 C CA . SER A 1 492 ? -42.494 -1.615 27.471 1.00 84.81 492 SER A CA 1
ATOM 3614 C C . SER A 1 492 ? -41.304 -0.950 28.154 1.00 84.81 492 SER A C 1
ATOM 3616 O O . SER A 1 492 ? -41.057 0.231 27.917 1.00 84.81 492 SER A O 1
ATOM 3618 N N . GLU A 1 493 ? -40.566 -1.713 28.962 1.00 87.25 493 GLU A N 1
ATOM 3619 C CA . GLU A 1 493 ? -39.252 -1.322 29.485 1.00 87.25 493 GLU A CA 1
ATOM 3620 C C . GLU A 1 493 ? -38.230 -1.432 28.352 1.00 87.25 493 GLU A C 1
ATOM 3622 O O . GLU A 1 493 ? -38.106 -2.477 27.716 1.00 87.25 493 GLU A O 1
ATOM 3627 N N . ILE A 1 494 ? -37.600 -0.305 28.028 1.00 87.94 494 ILE A N 1
ATOM 3628 C CA . ILE A 1 494 ? -36.603 -0.197 26.963 1.00 87.94 494 ILE A CA 1
ATOM 3629 C C . ILE A 1 494 ? -35.214 -0.469 27.522 1.00 87.94 494 ILE A C 1
ATOM 3631 O O . ILE A 1 494 ? -34.442 -1.174 26.885 1.00 87.94 494 ILE A O 1
ATOM 3635 N N . ASP A 1 495 ? -34.923 0.089 28.695 1.00 90.00 495 ASP A N 1
ATOM 3636 C CA . ASP A 1 495 ? -33.637 -0.061 29.362 1.00 90.00 495 ASP A CA 1
ATOM 3637 C C . ASP A 1 495 ? -33.768 0.234 30.865 1.00 90.00 495 ASP A C 1
ATOM 3639 O O . ASP A 1 495 ? -34.697 0.936 31.294 1.00 90.00 495 ASP A O 1
ATOM 3643 N N . LEU A 1 496 ? -32.842 -0.302 31.656 1.00 89.56 496 LEU A N 1
ATOM 3644 C CA . LEU A 1 496 ? -32.803 -0.229 33.108 1.00 89.56 496 LEU A CA 1
ATOM 3645 C C . LEU A 1 496 ? -31.350 -0.206 33.606 1.00 89.56 496 LEU A C 1
ATOM 3647 O O . LEU A 1 496 ? -30.520 -1.019 33.217 1.00 89.56 496 LEU A O 1
ATOM 3651 N N . VAL A 1 497 ? -31.062 0.673 34.562 1.00 90.00 497 VAL A N 1
ATOM 3652 C CA . VAL A 1 497 ? -29.807 0.674 35.321 1.00 90.00 497 VAL A CA 1
ATOM 3653 C C . VAL A 1 497 ? -30.084 0.687 36.814 1.00 90.00 497 VAL A C 1
ATOM 3655 O O . VAL A 1 497 ? -31.013 1.346 37.283 1.00 90.00 497 VAL A O 1
ATOM 3658 N N . ARG A 1 498 ? -29.272 -0.056 37.569 1.00 89.12 498 ARG A N 1
ATOM 3659 C CA . ARG A 1 498 ? -29.368 -0.177 39.026 1.00 89.12 498 ARG A CA 1
ATOM 3660 C C . ARG A 1 498 ? -28.018 0.076 39.673 1.00 89.12 498 ARG A C 1
ATOM 3662 O O . ARG A 1 498 ? -27.036 -0.548 39.277 1.00 89.12 498 ARG A O 1
ATOM 3669 N N . THR A 1 499 ? -27.989 0.923 40.700 1.00 88.38 499 THR A N 1
ATOM 3670 C CA . THR A 1 499 ? -26.787 1.205 41.496 1.00 88.38 499 THR A CA 1
ATOM 3671 C C . THR A 1 499 ? -26.932 0.787 42.961 1.00 88.38 499 THR A C 1
ATOM 3673 O O . THR A 1 499 ? -28.047 0.564 43.450 1.00 88.38 499 THR A O 1
ATOM 3676 N N . GLY A 1 500 ? -25.801 0.664 43.657 1.00 85.31 500 GLY A N 1
ATOM 3677 C CA . GLY A 1 500 ? -25.697 0.496 45.105 1.00 85.31 500 GLY A CA 1
ATOM 3678 C C . GLY A 1 500 ? -26.508 -0.680 45.655 1.00 85.31 500 GLY A C 1
ATOM 3679 O O . GLY A 1 500 ? -26.502 -1.788 45.126 1.00 85.31 500 GLY A O 1
ATOM 3680 N N . SER A 1 501 ? -27.233 -0.429 46.738 1.00 81.94 501 SER A N 1
ATOM 3681 C CA . SER A 1 501 ? -28.106 -1.384 47.429 1.00 81.94 501 SER A CA 1
ATOM 3682 C C . SER A 1 501 ? -29.539 -1.430 46.863 1.00 81.94 501 SER A C 1
ATOM 3684 O O . SER A 1 501 ? -30.439 -1.954 47.526 1.00 81.94 501 SER A O 1
ATOM 3686 N N . SER A 1 502 ? -29.769 -0.911 45.645 1.00 80.38 502 SER A N 1
ATOM 3687 C CA . SER A 1 502 ? -31.120 -0.781 45.079 1.00 80.38 502 SER A CA 1
ATOM 3688 C C . SER A 1 502 ? -31.900 -2.104 45.115 1.00 80.38 502 SER A C 1
ATOM 3690 O O . SER A 1 502 ? -31.364 -3.152 44.730 1.00 80.38 502 SER A O 1
ATOM 3692 N N . PRO A 1 503 ? -33.181 -2.103 45.537 1.00 74.75 503 PRO A N 1
ATOM 3693 C CA . PRO A 1 503 ? -34.019 -3.295 45.494 1.00 74.75 503 PRO A CA 1
ATOM 3694 C C . PRO A 1 503 ? -34.244 -3.740 44.043 1.00 74.75 503 PRO A C 1
ATOM 3696 O O . PRO A 1 503 ? -34.027 -2.976 43.101 1.00 74.75 503 PRO A O 1
ATOM 3699 N N . VAL A 1 504 ? -34.685 -4.987 43.842 1.00 66.88 504 VAL A N 1
ATOM 3700 C CA . VAL A 1 504 ? -35.053 -5.469 42.501 1.00 66.88 504 VAL A CA 1
ATOM 3701 C C . VAL A 1 504 ? -36.184 -4.591 41.967 1.00 66.88 504 VAL A C 1
ATOM 3703 O O . VAL A 1 504 ? -37.284 -4.569 42.518 1.00 66.88 504 VAL A O 1
ATOM 3706 N N . TYR A 1 505 ? -35.878 -3.841 40.915 1.00 64.06 505 TYR A N 1
ATOM 3707 C CA . TYR A 1 505 ? -36.756 -2.866 40.288 1.00 64.06 505 TYR A CA 1
ATOM 3708 C C . TYR A 1 505 ? -36.673 -3.077 38.777 1.00 64.06 505 TYR A C 1
ATOM 3710 O O . TYR A 1 505 ? -35.577 -3.012 38.236 1.00 64.06 505 TYR A O 1
ATOM 3718 N N . GLY A 1 506 ? -37.800 -3.372 38.121 1.00 62.47 506 GLY A N 1
ATOM 3719 C CA . GLY A 1 506 ? -37.834 -3.748 36.698 1.00 62.47 506 GLY A CA 1
ATOM 3720 C C . GLY A 1 506 ? -37.541 -5.233 36.436 1.00 62.47 506 GLY A C 1
ATOM 3721 O O . GLY A 1 506 ? -37.369 -6.014 37.375 1.00 62.47 506 GLY A O 1
ATOM 3722 N N . GLN A 1 507 ? -37.573 -5.637 35.163 1.00 66.00 507 GLN A N 1
ATOM 3723 C CA . GLN A 1 507 ? -37.448 -7.045 34.735 1.00 66.00 507 GLN A CA 1
ATOM 3724 C C . GLN A 1 507 ? -36.164 -7.313 33.934 1.00 66.00 507 GLN A C 1
ATOM 3726 O O . GLN A 1 507 ? -35.807 -8.476 33.770 1.00 66.00 507 GLN A O 1
ATOM 3731 N N . HIS A 1 508 ? -35.487 -6.268 33.442 1.00 69.25 508 HIS A N 1
ATOM 3732 C CA . HIS A 1 508 ? -34.372 -6.418 32.502 1.00 69.25 508 HIS A CA 1
ATOM 3733 C C . HIS A 1 508 ? -32.992 -6.598 33.163 1.00 69.25 508 HIS A C 1
ATOM 3735 O O . HIS A 1 508 ? -32.129 -7.220 32.563 1.00 69.25 508 HIS A O 1
ATOM 3741 N N . TRP A 1 509 ? -32.781 -6.180 34.420 1.00 79.44 509 TRP A N 1
ATOM 3742 C CA . TRP A 1 509 ? -31.450 -6.225 35.051 1.00 79.44 509 TRP A CA 1
ATOM 3743 C C . TRP A 1 509 ? -31.010 -7.633 35.474 1.00 79.44 509 TRP A C 1
ATOM 3745 O O . TRP A 1 509 ? -31.592 -8.236 36.383 1.00 79.44 509 TRP A O 1
ATOM 3755 N N . ASN A 1 510 ? -29.907 -8.109 34.901 1.00 73.50 510 ASN A N 1
ATOM 3756 C CA . ASN A 1 510 ? -29.285 -9.394 35.188 1.00 73.50 510 ASN A CA 1
ATOM 3757 C C . ASN A 1 510 ? -28.046 -9.231 36.081 1.00 73.50 510 ASN A C 1
ATOM 3759 O O . ASN A 1 510 ? -26.933 -9.008 35.613 1.00 73.50 510 ASN A O 1
ATOM 3763 N N . GLY A 1 511 ? -28.218 -9.432 37.390 1.00 73.69 511 GLY A N 1
ATOM 3764 C CA . GLY A 1 511 ? -27.102 -9.564 38.333 1.00 73.69 511 GLY A CA 1
ATOM 3765 C C . GLY A 1 511 ? -27.075 -8.515 39.441 1.00 73.69 511 GLY A C 1
ATOM 3766 O O . GLY A 1 511 ? -28.110 -7.978 39.846 1.00 73.69 511 GLY A O 1
ATOM 3767 N N . VAL A 1 512 ? -25.881 -8.285 39.992 1.00 81.62 512 VAL A N 1
ATOM 3768 C CA . VAL A 1 512 ? -25.663 -7.307 41.068 1.00 81.62 512 VAL A CA 1
ATOM 3769 C C . VAL A 1 512 ? -25.760 -5.875 40.525 1.00 81.62 512 VAL A C 1
ATOM 3771 O O . VAL A 1 512 ? -25.457 -5.661 39.350 1.00 81.62 512 VAL A O 1
ATOM 3774 N N . PRO A 1 513 ? -26.218 -4.897 41.324 1.00 84.69 513 PRO A N 1
ATOM 3775 C CA . PRO A 1 513 ? -26.180 -3.490 40.934 1.00 84.69 513 PRO A CA 1
ATOM 3776 C C . PRO A 1 513 ? -24.746 -2.993 40.701 1.00 84.69 513 PRO A C 1
ATOM 3778 O O . PRO A 1 513 ? -23.791 -3.542 41.248 1.00 84.69 513 PRO A O 1
ATOM 3781 N N . VAL A 1 514 ? -24.615 -1.936 39.904 1.00 87.81 514 VAL A N 1
ATOM 3782 C CA . VAL A 1 514 ? -23.373 -1.169 39.725 1.00 87.81 514 VAL A CA 1
ATOM 3783 C C . VAL A 1 514 ? -23.036 -0.407 41.004 1.00 87.81 514 VAL A C 1
ATOM 3785 O O . VAL A 1 514 ? -23.933 0.007 41.735 1.00 87.81 514 VAL A O 1
ATOM 3788 N N . ASP A 1 515 ? -21.760 -0.164 41.284 1.00 84.62 515 ASP A N 1
ATOM 3789 C CA . ASP A 1 515 ? -21.381 0.705 42.401 1.00 84.62 515 ASP A CA 1
ATOM 3790 C C . ASP A 1 515 ? -21.944 2.122 42.211 1.00 84.62 515 ASP A C 1
ATOM 3792 O O . ASP A 1 515 ? -21.932 2.679 41.113 1.00 84.62 515 ASP A O 1
ATOM 3796 N N . ASN A 1 516 ? -22.450 2.731 43.283 1.00 79.69 516 ASN A N 1
ATOM 3797 C CA . ASN A 1 516 ? -22.984 4.087 43.192 1.00 79.69 516 ASN A CA 1
ATOM 3798 C C . ASN A 1 516 ? -21.850 5.070 42.821 1.00 79.69 516 ASN A C 1
ATOM 3800 O O . ASN A 1 516 ? -20.794 5.018 43.464 1.00 79.69 516 ASN A O 1
ATOM 3804 N N . PRO A 1 517 ? -22.016 5.961 41.820 1.00 75.19 517 PRO A N 1
ATOM 3805 C CA . PRO A 1 517 ? -21.007 6.977 41.538 1.00 75.19 517 PRO A CA 1
ATOM 3806 C C . PRO A 1 517 ? -20.762 7.839 42.787 1.00 75.19 517 PRO A C 1
ATOM 3808 O O . PRO A 1 517 ? -21.731 8.334 43.372 1.00 75.19 517 PRO A O 1
ATOM 3811 N N . PRO A 1 518 ? -19.500 8.050 43.204 1.00 80.12 518 PRO A N 1
ATOM 3812 C CA . PRO A 1 518 ? -19.172 9.000 44.263 1.00 80.12 518 PRO A CA 1
ATOM 3813 C C . PRO A 1 518 ? -19.668 10.419 43.945 1.00 80.12 518 PRO A C 1
ATOM 3815 O O . PRO A 1 518 ? -19.883 10.765 42.785 1.00 80.12 518 PRO A O 1
ATOM 3818 N N . GLU A 1 519 ? -19.802 11.269 44.963 1.00 79.44 519 GLU A N 1
ATOM 3819 C CA . GLU A 1 519 ? -20.162 12.679 44.765 1.00 79.44 519 GLU A CA 1
ATOM 3820 C C . GLU A 1 519 ? -19.157 13.375 43.823 1.00 79.44 519 GLU A C 1
ATOM 3822 O O . GLU A 1 519 ? -17.937 13.275 43.988 1.00 79.44 519 GLU A O 1
ATOM 3827 N N . GLY A 1 520 ? -19.672 14.060 42.802 1.00 75.12 520 GLY A N 1
ATOM 3828 C CA . GLY A 1 520 ? -18.889 14.671 41.728 1.00 75.12 520 GLY A CA 1
ATOM 3829 C C . GLY A 1 520 ? -18.508 13.715 40.589 1.00 75.12 520 GLY A C 1
ATOM 3830 O O . GLY A 1 520 ? -17.741 14.115 39.707 1.00 75.12 520 GLY A O 1
ATOM 3831 N N . GLN A 1 521 ? -19.018 12.480 40.575 1.00 81.69 521 GLN A N 1
ATOM 3832 C CA . GLN A 1 521 ? -18.693 11.433 39.598 1.00 81.69 521 GLN A CA 1
ATOM 3833 C C . GLN A 1 521 ? -19.928 10.947 38.820 1.00 81.69 521 GLN A C 1
ATOM 3835 O O . GLN A 1 521 ? -21.074 11.233 39.160 1.00 81.69 521 GLN A O 1
ATOM 3840 N N . SER A 1 522 ? -19.678 10.242 37.724 1.00 84.38 522 SER A N 1
ATOM 3841 C CA . SER A 1 522 ? -20.687 9.595 36.887 1.00 84.38 522 SER A CA 1
ATOM 3842 C C . SER A 1 522 ? -20.448 8.096 36.854 1.00 84.38 522 SER A C 1
ATOM 3844 O O . SER A 1 522 ? -19.314 7.650 37.023 1.00 84.38 522 SER A O 1
ATOM 3846 N N . ILE A 1 523 ? -21.483 7.320 36.558 1.00 85.50 523 ILE A N 1
ATOM 3847 C CA . ILE A 1 523 ? -21.302 6.005 35.942 1.00 85.50 523 ILE A CA 1
ATOM 3848 C C . ILE A 1 523 ? -21.698 6.093 34.478 1.00 85.50 523 ILE A C 1
ATOM 3850 O O . ILE A 1 523 ? -22.742 6.650 34.148 1.00 85.50 523 ILE A O 1
ATOM 3854 N N . VAL A 1 524 ? -20.857 5.550 33.607 1.00 82.88 524 VAL A N 1
ATOM 3855 C CA . VAL A 1 524 ? -21.058 5.564 32.156 1.00 82.88 524 VAL A CA 1
ATOM 3856 C C . VAL A 1 524 ? -21.118 4.147 31.616 1.00 82.88 524 VAL A C 1
ATOM 3858 O O . VAL A 1 524 ? -20.364 3.272 32.057 1.00 82.88 524 VAL A O 1
ATOM 3861 N N . ARG A 1 525 ? -22.010 3.943 30.649 1.00 81.75 525 ARG A N 1
ATOM 3862 C CA . ARG A 1 525 ? -22.178 2.693 29.919 1.00 81.75 525 ARG A CA 1
ATOM 3863 C C . ARG A 1 525 ? -21.204 2.626 28.745 1.00 81.75 525 ARG A C 1
ATOM 3865 O O . ARG A 1 525 ? -21.040 3.600 28.007 1.00 81.75 525 ARG A O 1
ATOM 3872 N N . ASN A 1 526 ? -20.619 1.458 28.494 1.00 71.19 526 ASN A N 1
ATOM 3873 C CA . ASN A 1 526 ? -19.929 1.201 27.233 1.00 71.19 526 ASN A CA 1
ATOM 3874 C C . ASN A 1 526 ? -20.949 1.014 26.096 1.00 71.19 526 ASN A C 1
ATOM 3876 O O . ASN A 1 526 ? -21.346 -0.103 25.778 1.00 71.19 526 ASN A O 1
ATOM 3880 N N . ILE A 1 527 ? -21.343 2.114 25.453 1.00 65.88 527 ILE A N 1
ATOM 3881 C CA . ILE A 1 527 ? -22.334 2.134 24.360 1.00 65.88 527 ILE A CA 1
ATOM 3882 C C . ILE A 1 527 ? -21.906 1.381 23.084 1.00 65.88 527 ILE A C 1
ATOM 3884 O O . ILE A 1 527 ? -22.706 1.231 22.163 1.00 65.88 527 ILE A O 1
ATOM 3888 N N . TYR A 1 528 ? -20.656 0.913 23.016 1.00 55.81 528 TYR A N 1
ATOM 3889 C CA . TYR A 1 528 ? -20.135 0.100 21.912 1.00 55.81 528 TYR A CA 1
ATOM 3890 C C . TYR A 1 528 ? -20.148 -1.406 22.224 1.00 55.81 528 TYR A C 1
ATOM 3892 O O . TYR A 1 528 ? -19.947 -2.228 21.326 1.00 55.81 528 TYR A O 1
ATOM 3900 N N . ALA A 1 529 ? -20.382 -1.785 23.483 1.00 57.97 529 ALA A N 1
ATOM 3901 C CA . ALA A 1 529 ? -20.588 -3.168 23.888 1.00 57.97 529 ALA A CA 1
ATOM 3902 C C . ALA A 1 529 ? -22.065 -3.567 23.735 1.00 57.97 529 ALA A C 1
ATOM 3904 O O . ALA A 1 529 ? -22.953 -2.721 23.658 1.00 57.97 529 ALA A O 1
ATOM 3905 N N . ALA A 1 530 ? -22.333 -4.877 23.669 1.00 63.28 530 ALA A N 1
ATOM 3906 C CA . ALA A 1 530 ? -23.712 -5.333 23.809 1.00 63.28 530 ALA A CA 1
ATOM 3907 C C . ALA A 1 530 ? -24.174 -5.043 25.231 1.00 63.28 530 ALA A C 1
ATOM 3909 O O . ALA A 1 530 ? -23.475 -5.416 26.166 1.00 63.28 530 ALA A O 1
ATOM 3910 N N . ASP A 1 531 ? -25.341 -4.426 25.342 1.00 74.31 531 ASP A N 1
ATOM 3911 C CA . ASP A 1 531 ? -26.037 -4.253 26.604 1.00 74.31 531 ASP A CA 1
ATOM 3912 C C . ASP A 1 531 ? -26.371 -5.629 27.190 1.00 74.31 531 ASP A C 1
ATOM 3914 O O . ASP A 1 531 ? -27.037 -6.443 26.539 1.00 74.31 531 ASP A O 1
ATOM 3918 N N . THR A 1 532 ? -25.821 -5.928 28.364 1.00 78.44 532 THR A N 1
ATOM 3919 C CA . THR A 1 532 ? -26.073 -7.179 29.086 1.00 78.44 532 THR A CA 1
ATOM 3920 C C . THR A 1 532 ? -27.047 -6.982 30.241 1.00 78.44 532 THR A C 1
ATOM 3922 O O . THR A 1 532 ? -27.298 -7.937 30.986 1.00 78.44 532 THR A O 1
ATOM 3925 N N . ASP A 1 533 ? -27.585 -5.764 30.380 1.00 77.56 533 ASP A N 1
ATOM 3926 C CA . ASP A 1 533 ? -28.384 -5.314 31.508 1.00 77.56 533 ASP A CA 1
ATOM 3927 C C . ASP A 1 533 ? -27.703 -5.649 32.849 1.00 77.56 533 ASP A C 1
ATOM 3929 O O . ASP A 1 533 ? -28.341 -6.112 33.799 1.00 77.56 533 ASP A O 1
ATOM 3933 N N . SER A 1 534 ? -26.377 -5.506 32.926 1.00 84.88 534 SER A N 1
ATOM 3934 C CA . SER A 1 534 ? -25.599 -5.938 34.088 1.00 84.88 534 SER A CA 1
ATOM 3935 C C . SER A 1 534 ? -24.538 -4.923 34.490 1.00 84.88 534 SER A C 1
ATOM 3937 O O . SER A 1 534 ? -24.190 -4.004 33.749 1.00 84.88 534 SER A O 1
ATOM 3939 N N . ALA A 1 535 ? -23.951 -5.112 35.675 1.00 83.94 535 ALA A N 1
ATOM 3940 C CA . ALA A 1 535 ? -22.879 -4.241 36.142 1.00 83.94 535 ALA A CA 1
ATOM 3941 C C . ALA A 1 535 ? -21.631 -4.239 35.241 1.00 83.94 535 ALA A C 1
ATOM 3943 O O . ALA A 1 535 ? -20.838 -3.305 35.315 1.00 83.94 535 ALA A O 1
ATOM 3944 N N . ALA A 1 536 ? -21.470 -5.240 34.367 1.00 81.75 536 ALA A N 1
ATOM 3945 C CA . ALA A 1 536 ? -20.360 -5.305 33.420 1.00 81.75 536 ALA A CA 1
ATOM 3946 C C . ALA A 1 536 ? -20.407 -4.198 32.353 1.00 81.75 536 ALA A C 1
ATOM 3948 O O . ALA A 1 536 ? -19.373 -3.877 31.767 1.00 81.75 536 ALA A O 1
ATOM 3949 N N . ASP A 1 537 ? -21.579 -3.606 32.113 1.00 78.44 537 ASP A N 1
ATOM 3950 C CA . ASP A 1 537 ? -21.752 -2.588 31.075 1.00 78.44 537 ASP A CA 1
ATOM 3951 C C . ASP A 1 537 ? -21.271 -1.200 31.528 1.00 78.44 537 ASP A C 1
ATOM 3953 O O . ASP A 1 537 ? -21.171 -0.292 30.702 1.00 78.44 537 ASP A O 1
ATOM 3957 N N . TRP A 1 538 ? -20.956 -1.027 32.820 1.00 86.12 538 TRP A N 1
ATOM 3958 C CA . TRP A 1 538 ? -20.806 0.278 33.463 1.00 86.12 538 TRP A CA 1
ATOM 3959 C C . TRP A 1 538 ? -19.445 0.491 34.124 1.00 86.12 538 TRP A C 1
ATOM 3961 O O . TRP A 1 538 ? -18.827 -0.421 34.667 1.00 86.12 538 TRP A O 1
ATOM 3971 N N . THR A 1 539 ? -18.996 1.747 34.132 1.00 84.75 539 THR A N 1
ATOM 3972 C CA . THR A 1 539 ? -17.746 2.173 34.779 1.00 84.75 539 THR A CA 1
ATOM 3973 C C . THR A 1 539 ? -17.905 3.525 35.464 1.00 84.75 539 THR A C 1
ATOM 3975 O O . THR A 1 539 ? -18.586 4.403 34.941 1.00 84.75 539 THR A O 1
ATOM 3978 N N . VAL A 1 540 ? -17.266 3.709 36.623 1.00 81.88 540 VAL A N 1
ATOM 3979 C CA . VAL A 1 540 ? -17.262 4.980 37.370 1.00 81.88 540 VAL A CA 1
ATOM 3980 C C . VAL A 1 540 ? -16.243 5.960 36.760 1.00 81.88 540 VAL A C 1
ATOM 3982 O O . VAL A 1 540 ? -15.116 5.569 36.454 1.00 81.88 540 VAL A O 1
ATOM 3985 N N . GLN A 1 541 ? -16.610 7.237 36.602 1.00 72.19 541 GLN A N 1
ATOM 3986 C CA . GLN A 1 541 ? -15.784 8.306 36.021 1.00 72.19 541 GLN A CA 1
ATOM 3987 C C . GLN A 1 541 ? -15.876 9.637 36.783 1.00 72.19 541 GLN A C 1
ATOM 3989 O O . GLN A 1 541 ? -16.927 10.027 37.271 1.00 72.19 541 GLN A O 1
ATOM 3994 N N . ALA A 1 542 ? -14.772 10.388 36.840 1.00 63.06 542 ALA A N 1
ATOM 3995 C CA . ALA A 1 542 ? -14.614 11.535 37.739 1.00 63.06 542 ALA A CA 1
ATOM 3996 C C . ALA A 1 542 ? -15.133 12.912 37.239 1.00 63.06 542 ALA A C 1
ATOM 3998 O O . ALA A 1 542 ? -14.911 13.901 37.934 1.00 63.06 542 ALA A O 1
ATOM 3999 N N . SER A 1 543 ? -15.795 13.041 36.076 1.00 55.22 543 SER A N 1
ATOM 4000 C CA . SER A 1 543 ? -16.226 14.355 35.536 1.00 55.22 543 SER A CA 1
ATOM 4001 C C . SER A 1 543 ? -17.452 14.310 34.612 1.00 55.22 543 SER A C 1
ATOM 4003 O O . SER A 1 543 ? -17.683 13.287 33.975 1.00 55.22 543 SER A O 1
ATOM 4005 N N . ASP A 1 544 ? -18.165 15.446 34.498 1.00 49.06 544 ASP A N 1
ATOM 4006 C CA . ASP A 1 544 ? -19.256 15.682 33.532 1.00 49.06 544 ASP A CA 1
ATOM 4007 C C . ASP A 1 544 ? -18.789 15.391 32.097 1.00 49.06 544 ASP A C 1
ATOM 4009 O O . ASP A 1 544 ? -17.768 15.931 31.662 1.00 49.06 544 ASP A O 1
ATOM 4013 N N . SER A 1 545 ? -19.553 14.611 31.332 1.00 42.56 545 SER A N 1
ATOM 4014 C CA . SER A 1 545 ? -19.313 14.446 29.895 1.00 42.56 545 SER A CA 1
ATOM 4015 C C . SER A 1 545 ? -20.508 14.913 29.065 1.00 42.56 545 SER A C 1
ATOM 4017 O O . SER A 1 545 ? -21.546 14.270 29.032 1.00 42.56 545 SER A O 1
ATOM 4019 N N . PRO A 1 546 ? -20.369 15.947 28.222 1.00 48.34 546 PRO A N 1
ATOM 4020 C CA . PRO A 1 546 ? -20.720 15.876 26.816 1.00 48.34 546 PRO A CA 1
ATOM 4021 C C . PRO A 1 546 ? -19.459 15.546 26.067 1.00 48.34 546 PRO A C 1
ATOM 4023 O O . PRO A 1 546 ? -18.586 16.398 25.934 1.00 48.34 546 PRO A O 1
ATOM 4026 N N . SER A 1 547 ? -19.383 14.318 25.568 1.00 48.34 547 SER A N 1
ATOM 4027 C CA . SER A 1 547 ? -18.221 13.801 24.858 1.00 48.34 547 SER A CA 1
ATOM 4028 C C . SER A 1 547 ? -16.948 13.844 25.706 1.00 48.34 547 SER A C 1
ATOM 4030 O O . SER A 1 547 ? -16.280 14.870 25.819 1.00 48.34 547 SER A O 1
ATOM 4032 N N . ARG A 1 548 ? -16.571 12.685 26.240 1.00 51.06 548 ARG A N 1
ATOM 4033 C CA . ARG A 1 548 ? -15.264 12.065 26.005 1.00 51.06 548 ARG A CA 1
ATOM 4034 C C . ARG A 1 548 ? -14.877 11.228 27.220 1.00 51.06 548 ARG A C 1
ATOM 4036 O O . ARG A 1 548 ? -14.601 11.738 28.292 1.00 51.06 548 ARG A O 1
ATOM 4043 N N . TYR A 1 549 ? -14.629 9.953 26.968 1.00 49.66 549 TYR A N 1
ATOM 4044 C CA . TYR A 1 549 ? -13.695 9.152 27.767 1.00 49.66 549 TYR A CA 1
ATOM 4045 C C . TYR A 1 549 ? -12.273 9.770 27.820 1.00 49.66 549 TYR A C 1
ATOM 4047 O O . TYR A 1 549 ? -11.422 9.296 28.565 1.00 49.66 549 TYR A O 1
ATOM 4055 N N . CYS A 1 550 ? -12.003 10.823 27.042 1.00 48.03 550 CYS A N 1
ATOM 4056 C CA . CYS A 1 550 ? -10.697 11.391 26.731 1.00 48.03 550 CYS A CA 1
ATOM 4057 C C . CYS A 1 550 ? -10.577 12.890 27.086 1.00 48.03 550 CYS A C 1
ATOM 4059 O O . CYS A 1 550 ? -11.461 13.709 26.834 1.00 48.03 550 CYS A O 1
ATOM 4061 N N . LYS A 1 551 ? -9.466 13.297 27.699 1.00 41.88 551 LYS A N 1
ATOM 4062 C CA . LYS A 1 551 ? -9.318 14.615 28.340 1.00 41.88 551 LYS A CA 1
ATOM 4063 C C . LYS A 1 551 ? -9.342 15.797 27.360 1.00 41.88 551 LYS A C 1
ATOM 4065 O O . LYS A 1 551 ? -9.614 16.917 27.795 1.00 41.88 551 LYS A O 1
ATOM 4070 N N . THR A 1 552 ? -9.105 15.600 26.059 1.00 45.31 552 THR A N 1
ATOM 4071 C CA . THR A 1 552 ? -9.010 16.707 25.079 1.00 45.31 552 THR A CA 1
ATOM 4072 C C . THR A 1 552 ? -9.936 16.561 23.864 1.00 45.31 552 THR A C 1
ATOM 4074 O O . THR A 1 552 ? -10.307 15.459 23.488 1.00 45.31 552 THR A O 1
ATOM 4077 N N . ALA A 1 553 ? -10.385 17.690 23.284 1.00 49.22 553 ALA A N 1
ATOM 4078 C CA . ALA A 1 553 ? -11.439 17.752 22.247 1.00 49.22 553 ALA A CA 1
ATOM 4079 C C . ALA A 1 553 ? -11.113 17.004 20.952 1.00 49.22 553 ALA A C 1
ATOM 4081 O O . ALA A 1 553 ? -11.994 16.814 20.121 1.00 49.22 553 ALA A O 1
ATOM 4082 N N . ASN A 1 554 ? -9.863 16.567 20.821 1.00 51.47 554 ASN A N 1
ATOM 4083 C CA . ASN A 1 554 ? -9.331 15.881 19.657 1.00 51.47 554 ASN A CA 1
ATOM 4084 C C . ASN A 1 554 ? -9.098 14.382 19.920 1.00 51.47 554 ASN A C 1
ATOM 4086 O O . ASN A 1 554 ? -8.595 13.685 19.044 1.00 51.47 554 ASN A O 1
ATOM 4090 N N . GLU A 1 555 ? -9.447 13.881 21.108 1.00 56.16 555 GLU A N 1
ATOM 4091 C CA . GLU A 1 555 ? -9.274 12.478 21.481 1.00 56.16 555 GLU A CA 1
ATOM 4092 C C . GLU A 1 555 ? -10.575 11.671 21.353 1.00 56.16 555 GLU A C 1
ATOM 4094 O O . GLU A 1 555 ? -11.664 12.158 21.666 1.00 56.16 555 GLU A O 1
ATOM 4099 N N . SER A 1 556 ? -10.457 10.417 20.915 1.00 63.22 556 SER A N 1
ATOM 4100 C CA . SER A 1 556 ? -11.548 9.436 20.817 1.00 63.22 556 SER A CA 1
ATOM 4101 C C . SER A 1 556 ? -11.164 8.113 21.480 1.00 63.22 556 SER A C 1
ATOM 4103 O O . SER A 1 556 ? -9.985 7.834 21.691 1.00 63.22 556 SER A O 1
ATOM 4105 N N . VAL A 1 557 ? -12.164 7.299 21.835 1.00 58.03 557 VAL A N 1
ATOM 4106 C CA . VAL A 1 557 ? -11.934 5.982 22.452 1.00 58.03 557 VAL A CA 1
ATOM 4107 C C . VAL A 1 557 ? -11.601 4.964 21.387 1.00 58.03 557 VAL A C 1
ATOM 4109 O O . VAL A 1 557 ? -12.481 4.557 20.634 1.00 58.03 557 VAL A O 1
ATOM 4112 N N . CYS A 1 558 ? -10.363 4.499 21.385 1.00 55.78 558 CYS A N 1
ATOM 4113 C CA . CYS A 1 558 ? -9.889 3.458 20.495 1.00 55.78 558 CYS A CA 1
ATOM 4114 C C . CYS A 1 558 ? -9.413 2.269 21.337 1.00 55.78 558 CYS A C 1
ATOM 4116 O O . CYS A 1 558 ? -8.582 2.430 22.230 1.00 55.78 558 CYS A O 1
ATOM 4118 N N . ALA A 1 559 ? -9.990 1.083 21.109 1.00 54.34 559 ALA A N 1
ATOM 4119 C CA . ALA A 1 559 ? -9.710 -0.134 21.885 1.00 54.34 559 ALA A CA 1
ATOM 4120 C C . ALA A 1 559 ? -9.810 0.049 23.423 1.00 54.34 559 ALA A C 1
ATOM 4122 O O . ALA A 1 559 ? -9.030 -0.513 24.189 1.00 54.34 559 ALA A O 1
ATOM 4123 N N . GLY A 1 560 ? -10.768 0.862 23.891 1.00 50.75 560 GLY A N 1
ATOM 4124 C CA . GLY A 1 560 ? -10.993 1.113 25.322 1.00 50.75 560 GLY A CA 1
ATOM 4125 C C . GLY A 1 560 ? -9.984 2.062 25.983 1.00 50.75 560 GLY A C 1
ATOM 4126 O O . GLY A 1 560 ? -10.003 2.207 27.204 1.00 50.75 560 GLY A O 1
ATOM 4127 N N . GLN A 1 561 ? -9.113 2.710 25.204 1.00 49.53 561 GLN A N 1
ATOM 4128 C CA . GLN A 1 561 ? -8.185 3.749 25.653 1.00 49.53 561 GLN A CA 1
ATOM 4129 C C . GLN A 1 561 ? -8.398 5.036 24.857 1.00 49.53 561 GLN A C 1
ATOM 4131 O O . GLN A 1 561 ? -8.953 5.031 23.762 1.00 49.53 561 GLN A O 1
ATOM 4136 N N . CYS A 1 562 ? -7.971 6.156 25.425 1.00 56.25 562 CYS A N 1
ATOM 4137 C CA . CYS A 1 562 ? -8.121 7.453 24.791 1.00 56.25 562 CYS A CA 1
ATOM 4138 C C . CYS A 1 562 ? -6.935 7.825 23.943 1.00 56.25 562 CYS A C 1
ATOM 4140 O O . CYS A 1 562 ? -5.815 7.865 24.449 1.00 56.25 562 CYS A O 1
ATOM 4142 N N . ASP A 1 563 ? -7.215 8.138 22.683 1.00 63.78 563 ASP A N 1
ATOM 4143 C CA . ASP A 1 563 ? -6.184 8.461 21.719 1.00 63.78 563 ASP A CA 1
ATOM 4144 C C . ASP A 1 563 ? -6.509 9.734 20.932 1.00 63.78 563 ASP A C 1
ATOM 4146 O O . ASP A 1 563 ? -7.655 9.960 20.542 1.00 63.78 563 ASP A O 1
ATOM 4150 N N . ASP A 1 564 ? -5.502 10.587 20.724 1.00 70.75 564 ASP A N 1
ATOM 4151 C CA . ASP A 1 564 ? -5.632 11.869 20.022 1.00 70.75 564 ASP A CA 1
ATOM 4152 C C . ASP A 1 564 ? -5.655 11.597 18.520 1.00 70.75 564 ASP A C 1
ATOM 4154 O O . ASP A 1 564 ? -4.602 11.449 17.898 1.00 70.75 564 ASP A O 1
ATOM 4158 N N . LEU A 1 565 ? -6.846 11.564 17.916 1.00 72.75 565 LEU A N 1
ATOM 4159 C CA . LEU A 1 565 ? -7.003 11.254 16.494 1.00 72.75 565 LEU A CA 1
ATOM 4160 C C . LEU A 1 565 ? -6.284 12.263 15.594 1.00 72.75 565 LEU A C 1
ATOM 4162 O O . LEU A 1 565 ? -6.077 11.988 14.418 1.00 72.75 565 LEU A O 1
ATOM 4166 N N . SER A 1 566 ? -5.890 13.430 16.120 1.00 68.81 566 SER A N 1
ATOM 4167 C CA . SER A 1 566 ? -5.127 14.426 15.372 1.00 68.81 566 SER A CA 1
ATOM 4168 C C . SER A 1 566 ? -3.621 14.141 15.310 1.00 68.81 566 SER A C 1
ATOM 4170 O O . SER A 1 566 ? -2.936 14.740 14.477 1.00 68.81 566 SER A O 1
ATOM 4172 N N . LYS A 1 567 ? -3.105 13.247 16.164 1.00 62.75 567 LYS A N 1
ATOM 4173 C CA . LYS A 1 567 ? -1.663 12.970 16.329 1.00 62.75 567 LYS A CA 1
ATOM 4174 C C . LYS A 1 567 ? -1.298 11.493 16.431 1.00 62.75 567 LYS A C 1
ATOM 4176 O O . LYS A 1 567 ? -0.132 11.145 16.250 1.00 62.75 567 LYS A O 1
ATOM 4181 N N . SER A 1 568 ? -2.262 10.626 16.708 1.00 68.81 568 SER A N 1
ATOM 4182 C CA . SER A 1 568 ? -2.035 9.200 16.865 1.00 68.81 568 SER A CA 1
ATOM 4183 C C . SER A 1 568 ? -1.744 8.546 15.527 1.00 68.81 568 SER A C 1
ATOM 4185 O O . SER A 1 568 ? -2.613 8.456 14.663 1.00 68.81 568 SER A O 1
ATOM 4187 N N . ALA A 1 569 ? -0.522 8.047 15.366 1.00 63.25 569 ALA A N 1
ATOM 4188 C CA . ALA A 1 569 ? -0.152 7.262 14.197 1.00 63.25 569 ALA A CA 1
ATOM 4189 C C . ALA A 1 569 ? -0.886 5.910 14.134 1.00 63.25 569 ALA A C 1
ATOM 4191 O O . ALA A 1 569 ? -0.892 5.294 13.081 1.00 63.25 569 ALA A O 1
ATOM 4192 N N . THR A 1 570 ? -1.519 5.446 15.215 1.00 63.12 570 THR A N 1
ATOM 4193 C CA . THR A 1 570 ? -2.290 4.188 15.250 1.00 63.12 570 THR A CA 1
ATOM 4194 C C . THR A 1 570 ? -3.802 4.396 15.135 1.00 63.12 570 THR A C 1
ATOM 4196 O O . THR A 1 570 ? -4.529 3.445 14.873 1.00 63.12 570 THR A O 1
ATOM 4199 N N . ASN A 1 571 ? -4.280 5.630 15.307 1.00 64.00 571 ASN A N 1
ATOM 4200 C CA . ASN A 1 571 ? -5.697 5.994 15.285 1.00 64.00 571 ASN A CA 1
ATOM 4201 C C . ASN A 1 571 ? -5.896 7.339 14.562 1.00 64.00 571 ASN A C 1
ATOM 4203 O O . ASN A 1 571 ? -6.497 8.265 15.096 1.00 64.00 571 ASN A O 1
ATOM 4207 N N . CYS A 1 572 ? -5.328 7.510 13.371 1.00 73.56 572 CYS A N 1
ATOM 4208 C CA . CYS A 1 572 ? -5.291 8.811 12.719 1.00 73.56 572 CYS A CA 1
ATOM 4209 C C . CYS A 1 572 ? -6.621 9.165 12.053 1.00 73.56 572 CYS A C 1
ATOM 4211 O O . CYS A 1 572 ? -7.071 8.487 11.135 1.00 73.56 572 CYS A O 1
ATOM 4213 N N . GLY A 1 573 ? -7.279 10.230 12.508 1.00 71.00 573 GLY A N 1
ATOM 4214 C CA . GLY A 1 573 ? -8.581 10.678 11.996 1.00 71.00 573 GLY A CA 1
ATOM 4215 C C . GLY A 1 573 ? -9.770 9.784 12.379 1.00 71.00 573 GLY A C 1
ATOM 4216 O O . GLY A 1 573 ? -10.892 10.280 12.448 1.00 71.00 573 GLY A O 1
ATOM 4217 N N . ALA A 1 574 ? -9.536 8.505 12.685 1.00 67.38 574 ALA A N 1
ATOM 4218 C CA . ALA A 1 574 ? -10.513 7.550 13.201 1.00 67.38 574 ALA A CA 1
ATOM 4219 C C . ALA A 1 574 ? -9.815 6.420 13.979 1.00 67.38 574 ALA A C 1
ATOM 4221 O O . ALA A 1 574 ? -8.640 6.121 13.753 1.00 67.38 574 ALA A O 1
ATOM 4222 N N . CYS A 1 575 ? -10.546 5.758 14.877 1.00 60.16 575 CYS A N 1
ATOM 4223 C CA . CYS A 1 575 ? -10.021 4.600 15.596 1.00 60.16 575 CYS A CA 1
ATOM 4224 C C . CYS A 1 575 ? -9.722 3.427 14.659 1.00 60.16 575 CYS A C 1
ATOM 4226 O O . CYS A 1 575 ? -10.476 3.150 13.726 1.00 60.16 575 CYS A O 1
ATOM 4228 N N . GLY A 1 576 ? -8.607 2.746 14.914 1.00 62.28 576 GLY A N 1
ATOM 4229 C CA . GLY A 1 576 ? -8.096 1.661 14.087 1.00 62.28 576 GLY A CA 1
ATOM 4230 C C . GLY A 1 576 ? -7.630 2.105 12.701 1.00 62.28 576 GLY A C 1
ATOM 4231 O O . GLY A 1 576 ? -7.383 1.240 11.873 1.00 62.28 576 GLY A O 1
ATOM 4232 N N . ASN A 1 577 ? -7.539 3.412 12.421 1.00 66.25 577 ASN A N 1
ATOM 4233 C CA . ASN A 1 577 ? -6.958 3.937 11.186 1.00 66.25 577 ASN A CA 1
ATOM 4234 C C . ASN A 1 577 ? -5.475 4.246 11.410 1.00 66.25 577 ASN A C 1
ATOM 4236 O O . ASN A 1 577 ? -5.072 5.405 11.548 1.00 66.25 577 ASN A O 1
ATOM 4240 N N . ALA A 1 578 ? -4.665 3.197 11.521 1.00 62.12 578 ALA A N 1
ATOM 4241 C CA . ALA A 1 578 ? -3.231 3.366 11.669 1.00 62.12 578 ALA A CA 1
ATOM 4242 C C . ALA A 1 578 ? -2.635 3.916 10.369 1.00 62.12 578 ALA A C 1
ATOM 4244 O O . ALA A 1 578 ? -2.960 3.464 9.268 1.00 62.12 578 ALA A O 1
ATOM 4245 N N . CYS A 1 579 ? -1.758 4.905 10.504 1.00 55.81 579 CYS A N 1
ATOM 4246 C CA . CYS A 1 579 ? -1.048 5.463 9.378 1.00 55.81 579 CYS A CA 1
ATOM 4247 C C . CYS A 1 579 ? -0.163 4.415 8.711 1.00 55.81 579 CYS A C 1
ATOM 4249 O O . CYS A 1 579 ? 0.431 3.593 9.416 1.00 55.81 579 CYS A O 1
ATOM 4251 N N . PRO A 1 580 ? -0.032 4.475 7.369 1.00 46.88 580 PRO A N 1
ATOM 4252 C CA . PRO A 1 580 ? 0.977 3.704 6.660 1.00 46.88 580 PRO A CA 1
ATOM 4253 C C . PRO A 1 580 ? 2.323 3.896 7.355 1.00 46.88 580 PRO A C 1
ATOM 4255 O O . PRO A 1 580 ? 2.648 5.007 7.784 1.00 46.88 580 PRO A O 1
ATOM 4258 N N . PHE A 1 581 ? 3.073 2.814 7.546 1.00 40.97 581 PHE A N 1
ATOM 4259 C CA . PHE A 1 581 ? 4.307 2.864 8.323 1.00 40.97 581 PHE A CA 1
ATOM 4260 C C . PHE A 1 581 ? 5.223 3.946 7.702 1.00 40.97 581 PHE A C 1
ATOM 4262 O O . PHE A 1 581 ? 5.300 4.083 6.486 1.00 40.97 581 PHE A O 1
ATOM 4269 N N . GLY A 1 582 ? 5.849 4.778 8.545 1.00 47.56 582 GLY A N 1
ATOM 4270 C CA . GLY A 1 582 ? 6.689 5.918 8.136 1.00 47.56 582 GLY A CA 1
ATOM 4271 C C . GLY A 1 582 ? 5.940 7.249 8.110 1.00 47.56 582 GLY A C 1
ATOM 4272 O O . GLY A 1 582 ? 6.551 8.303 8.305 1.00 47.56 582 GLY A O 1
ATOM 4273 N N . ASN A 1 583 ? 4.614 7.196 7.997 1.00 54.88 583 ASN A N 1
ATOM 4274 C CA . ASN A 1 583 ? 3.759 8.365 8.106 1.00 54.88 583 ASN A CA 1
ATOM 4275 C C . ASN A 1 583 ? 3.449 8.640 9.576 1.00 54.88 583 ASN A C 1
ATOM 4277 O O . ASN A 1 583 ? 3.322 7.735 10.402 1.00 54.88 583 ASN A O 1
ATOM 4281 N N . ILE A 1 584 ? 3.294 9.914 9.907 1.00 59.38 584 ILE A N 1
ATOM 4282 C CA . ILE A 1 584 ? 2.815 10.339 11.217 1.00 59.38 584 ILE A CA 1
ATOM 4283 C C . ILE A 1 584 ? 1.472 11.035 11.053 1.00 59.38 584 ILE A C 1
ATOM 4285 O O . ILE A 1 584 ? 1.179 11.650 10.026 1.00 59.38 584 ILE A O 1
ATOM 4289 N N . CYS A 1 585 ? 0.631 10.927 12.072 1.00 64.19 585 CYS A N 1
ATOM 4290 C CA . CYS A 1 585 ? -0.662 11.575 12.029 1.00 64.19 585 CYS A CA 1
ATOM 4291 C C . CYS A 1 585 ? -0.507 13.071 12.299 1.00 64.19 585 CYS A C 1
ATOM 4293 O O . CYS A 1 585 ? 0.037 13.480 13.327 1.00 64.19 585 CYS A O 1
ATOM 4295 N N . ASN A 1 586 ? -0.980 13.894 11.369 1.00 75.62 586 ASN A N 1
ATOM 4296 C CA . ASN A 1 586 ? -0.982 15.339 11.506 1.00 75.62 586 ASN A CA 1
ATOM 4297 C C . ASN A 1 586 ? -2.368 15.892 11.179 1.00 75.62 586 ASN A C 1
ATOM 4299 O O . ASN A 1 586 ? -2.782 15.929 10.022 1.00 75.62 586 ASN A O 1
ATOM 4303 N N . ASN A 1 587 ? -3.054 16.381 12.211 1.00 70.06 587 ASN A N 1
ATOM 4304 C CA . ASN A 1 587 ? -4.423 16.894 12.151 1.00 70.06 587 ASN A CA 1
ATOM 4305 C C . ASN A 1 587 ? -5.439 15.874 11.609 1.00 70.06 587 ASN A C 1
ATOM 4307 O O . ASN A 1 587 ? -6.370 16.249 10.902 1.00 70.06 587 ASN A O 1
ATOM 4311 N N . GLY A 1 588 ? -5.264 14.594 11.941 1.00 68.19 588 GLY A N 1
ATOM 4312 C CA . GLY A 1 588 ? -6.205 13.532 11.565 1.00 68.19 588 GLY A CA 1
ATOM 4313 C C . GLY A 1 588 ? -6.010 12.997 10.154 1.00 68.19 588 GLY A C 1
ATOM 4314 O O . GLY A 1 588 ? -6.859 12.272 9.649 1.00 68.19 588 GLY A O 1
ATOM 4315 N N . VAL A 1 589 ? -4.887 13.346 9.527 1.00 75.38 589 VAL A N 1
ATOM 4316 C CA . VAL A 1 589 ? -4.473 12.842 8.222 1.00 75.38 589 VAL A CA 1
ATOM 4317 C C . VAL A 1 589 ? -3.089 12.229 8.366 1.00 75.38 589 VAL A C 1
ATOM 4319 O O . VAL A 1 589 ? -2.218 12.797 9.028 1.00 75.38 589 VAL A O 1
ATOM 4322 N N . CYS A 1 590 ? -2.882 11.069 7.756 1.00 67.00 590 CYS A N 1
ATOM 4323 C CA . CYS A 1 590 ? -1.571 10.443 7.705 1.00 67.00 590 CYS A CA 1
ATOM 4324 C C . CYS A 1 590 ? -0.687 11.188 6.717 1.00 67.00 590 CYS A C 1
ATOM 4326 O O . CYS A 1 590 ? -1.019 11.294 5.539 1.00 67.00 590 CYS A O 1
ATOM 4328 N N . VAL A 1 591 ? 0.421 11.726 7.218 1.00 60.47 591 VAL A N 1
ATOM 4329 C CA . VAL A 1 591 ? 1.357 12.538 6.447 1.00 60.47 591 VAL A CA 1
ATOM 4330 C C . VAL A 1 591 ? 2.732 11.885 6.510 1.00 60.47 591 VAL A C 1
ATOM 4332 O O . VAL A 1 591 ? 3.234 11.583 7.592 1.00 60.47 591 VAL A O 1
ATOM 4335 N N . GLU A 1 592 ? 3.328 11.658 5.348 1.00 65.56 592 GLU A N 1
ATOM 4336 C CA . GLU A 1 592 ? 4.680 11.116 5.199 1.00 65.56 592 GLU A CA 1
ATOM 4337 C C . GLU A 1 592 ? 5.740 12.109 5.707 1.00 65.56 592 GLU A C 1
ATOM 4339 O O . GLU A 1 592 ? 5.571 13.330 5.604 1.00 65.56 592 GLU A O 1
ATOM 4344 N N . GLN A 1 593 ? 6.839 11.612 6.282 1.00 60.03 593 GLN A N 1
ATOM 4345 C CA . GLN A 1 593 ? 8.025 12.455 6.492 1.00 60.03 593 GLN A CA 1
ATOM 4346 C C . GLN A 1 593 ? 8.517 12.942 5.123 1.00 60.03 593 GLN A C 1
ATOM 4348 O O . GLN A 1 593 ? 8.529 12.175 4.176 1.00 60.03 593 GLN A O 1
ATOM 4353 N N . GLY A 1 594 ? 8.851 14.226 4.989 1.00 59.56 594 GLY A N 1
ATOM 4354 C CA . GLY A 1 594 ? 9.192 14.798 3.680 1.00 59.56 594 GLY A CA 1
ATOM 4355 C C . GLY A 1 594 ? 7.981 15.214 2.833 1.00 59.56 594 GLY A C 1
ATOM 4356 O O . GLY A 1 594 ? 8.165 15.791 1.758 1.00 59.56 594 GLY A O 1
ATOM 4357 N N . ALA A 1 595 ? 6.743 15.026 3.319 1.00 66.69 595 ALA A N 1
ATOM 4358 C CA . ALA A 1 595 ? 5.549 15.536 2.647 1.00 66.69 595 ALA A CA 1
ATOM 4359 C C . ALA A 1 595 ? 5.584 17.063 2.515 1.00 66.69 595 ALA A C 1
ATOM 4361 O O . ALA A 1 595 ? 6.007 17.783 3.425 1.00 66.69 595 ALA A O 1
ATOM 4362 N N . ILE A 1 596 ? 5.078 17.564 1.390 1.00 72.25 596 ILE A N 1
ATOM 4363 C CA . ILE A 1 596 ? 5.074 18.992 1.067 1.00 72.25 596 ILE A CA 1
ATOM 4364 C C . ILE A 1 596 ? 3.642 19.508 1.027 1.00 72.25 596 ILE A C 1
ATOM 4366 O O . ILE A 1 596 ? 2.731 18.822 0.572 1.00 72.25 596 ILE A O 1
ATOM 4370 N N . ARG A 1 597 ? 3.440 20.754 1.463 1.00 73.38 597 ARG A N 1
ATOM 4371 C CA . ARG A 1 597 ? 2.204 21.505 1.218 1.00 73.38 597 ARG A CA 1
ATOM 4372 C C . ARG A 1 597 ? 2.490 22.930 0.776 1.00 73.38 597 ARG A C 1
ATOM 4374 O O . ARG A 1 597 ? 3.517 23.503 1.134 1.00 73.38 597 ARG A O 1
ATOM 4381 N N . MET A 1 598 ? 1.525 23.534 0.089 1.00 76.19 598 MET A N 1
ATOM 4382 C CA . MET A 1 598 ? 1.494 24.979 -0.135 1.00 76.19 598 MET A CA 1
ATOM 4383 C C . MET A 1 598 ? 0.700 25.660 0.975 1.00 76.19 598 MET A C 1
ATOM 4385 O O . MET A 1 598 ? -0.470 25.361 1.192 1.00 76.19 598 MET A O 1
ATOM 4389 N N . ASN A 1 599 ? 1.319 26.607 1.673 1.00 72.25 599 ASN A N 1
ATOM 4390 C CA . ASN A 1 599 ? 0.623 27.466 2.619 1.00 72.25 599 ASN A CA 1
ATOM 4391 C C . ASN A 1 599 ? 0.279 28.812 1.971 1.00 72.25 599 ASN A C 1
ATOM 4393 O O . ASN A 1 599 ? 1.093 29.426 1.268 1.00 72.25 599 ASN A O 1
ATOM 4397 N N . LYS A 1 600 ? -0.938 29.294 2.223 1.00 69.31 600 LYS A N 1
ATOM 4398 C CA . LYS A 1 600 ? -1.422 30.570 1.701 1.00 69.31 600 LYS A CA 1
ATOM 4399 C C . LYS A 1 600 ? -0.641 31.728 2.330 1.00 69.31 600 LYS A C 1
ATOM 4401 O O . LYS A 1 600 ? -0.549 31.841 3.550 1.00 69.31 600 LYS A O 1
ATOM 4406 N N . TYR A 1 601 ? -0.122 32.628 1.498 1.00 60.31 601 TYR A N 1
ATOM 4407 C CA . TYR A 1 601 ? 0.560 33.842 1.948 1.00 60.31 601 TYR A CA 1
ATOM 4408 C C . TYR A 1 601 ? 0.291 34.996 0.975 1.00 60.31 601 TYR A C 1
ATOM 4410 O O . TYR A 1 601 ? 0.416 34.824 -0.233 1.00 60.31 601 TYR A O 1
ATOM 4418 N N . GLY A 1 602 ? -0.087 36.176 1.472 1.00 64.44 602 GLY A N 1
ATOM 4419 C CA . GLY A 1 602 ? -0.380 37.334 0.616 1.00 64.44 602 GLY A CA 1
ATOM 4420 C C . GLY A 1 602 ? -1.477 37.065 -0.430 1.00 64.44 602 GLY A C 1
ATOM 4421 O O . GLY A 1 602 ? -2.563 36.600 -0.088 1.00 64.44 602 GLY A O 1
ATOM 4422 N N . SER A 1 603 ? -1.193 37.372 -1.701 1.00 61.94 603 SER A N 1
ATOM 4423 C CA . SER A 1 603 ? -2.100 37.212 -2.852 1.00 61.94 603 SER A CA 1
ATOM 4424 C C . SER A 1 603 ? -2.107 35.808 -3.479 1.00 61.94 603 SER A C 1
ATOM 4426 O O . SER A 1 603 ? -2.814 35.588 -4.462 1.00 61.94 603 SER A O 1
ATOM 4428 N N . PHE A 1 604 ? -1.338 34.857 -2.942 1.00 67.44 604 PHE A N 1
ATOM 4429 C CA . PHE A 1 604 ? -1.277 33.485 -3.449 1.00 67.44 604 PHE A CA 1
ATOM 4430 C C . PHE A 1 604 ? -2.494 32.650 -3.004 1.00 67.44 604 PHE A C 1
ATOM 4432 O O . PHE A 1 604 ? -3.090 32.913 -1.958 1.00 67.44 604 PHE A O 1
ATOM 4439 N N . ASN A 1 605 ? -2.891 31.650 -3.799 1.00 64.19 605 ASN A N 1
ATOM 4440 C CA . ASN A 1 605 ? -4.127 30.881 -3.568 1.00 64.19 605 ASN A CA 1
ATOM 4441 C C . ASN A 1 605 ? -3.982 29.732 -2.548 1.00 64.19 605 ASN A C 1
ATOM 4443 O O . ASN A 1 605 ? -4.995 29.228 -2.073 1.00 64.19 605 ASN A O 1
ATOM 4447 N N . GLY A 1 606 ? -2.756 29.349 -2.173 1.00 58.34 606 GLY A N 1
ATOM 4448 C CA . GLY A 1 606 ? -2.471 28.262 -1.229 1.00 58.34 606 GLY A CA 1
ATOM 4449 C C . GLY A 1 606 ? -2.640 26.852 -1.803 1.00 58.34 606 GLY A C 1
ATOM 4450 O O . GLY A 1 606 ? -2.415 25.892 -1.083 1.00 58.34 606 GLY A O 1
ATOM 4451 N N . THR A 1 607 ? -3.025 26.710 -3.075 1.00 68.75 607 THR A N 1
ATOM 4452 C CA . THR A 1 607 ? -3.244 25.407 -3.734 1.00 68.75 607 THR A CA 1
ATOM 4453 C C . THR A 1 607 ? -2.177 25.150 -4.788 1.00 68.75 607 THR A C 1
ATOM 4455 O O . THR A 1 607 ? -1.498 24.137 -4.738 1.00 68.75 607 THR A O 1
ATOM 4458 N N . SER A 1 608 ? -1.967 26.106 -5.695 1.00 74.31 608 SER A N 1
ATOM 4459 C CA . SER A 1 608 ? -0.946 26.049 -6.752 1.00 74.31 608 SER A CA 1
ATOM 4460 C C . SER A 1 608 ? 0.094 27.157 -6.635 1.00 74.31 608 SER A C 1
ATOM 4462 O O . SER A 1 608 ? 1.000 27.283 -7.452 1.00 74.31 608 SER A O 1
ATOM 4464 N N . SER A 1 609 ? -0.038 28.013 -5.627 1.00 78.12 609 SER A N 1
ATOM 4465 C CA . SER A 1 609 ? 0.916 29.071 -5.348 1.00 78.12 609 SER A CA 1
ATOM 4466 C C . SER A 1 609 ? 0.926 29.383 -3.864 1.00 78.12 609 SER A C 1
ATOM 4468 O O . SER A 1 609 ? -0.134 29.445 -3.235 1.00 78.12 609 SER A O 1
ATOM 4470 N N . GLY A 1 610 ? 2.102 29.599 -3.293 1.00 76.44 610 GLY A N 1
ATOM 4471 C CA . GLY A 1 610 ? 2.218 29.892 -1.872 1.00 76.44 610 GLY A CA 1
ATOM 4472 C C . GLY A 1 610 ? 3.609 29.637 -1.328 1.00 76.44 610 GLY A C 1
ATOM 4473 O O . GLY A 1 610 ? 4.564 29.444 -2.079 1.00 76.44 610 GLY A O 1
ATOM 4474 N N . ARG A 1 611 ? 3.717 29.661 -0.001 1.00 77.19 611 ARG A N 1
ATOM 4475 C CA . ARG A 1 611 ? 4.938 29.275 0.698 1.00 77.19 611 ARG A CA 1
ATOM 4476 C C . ARG A 1 611 ? 4.949 27.752 0.828 1.00 77.19 611 ARG A C 1
ATOM 4478 O O . ARG A 1 611 ? 4.055 27.237 1.502 1.00 77.19 611 ARG A O 1
ATOM 4485 N N . PRO A 1 612 ? 5.903 27.037 0.216 1.00 76.12 612 PRO A N 1
ATOM 4486 C CA . PRO A 1 612 ? 6.015 25.611 0.452 1.00 76.12 612 PRO A CA 1
ATOM 4487 C C . PRO A 1 612 ? 6.434 25.363 1.903 1.00 76.12 612 PRO A C 1
ATOM 4489 O O . PRO A 1 612 ? 7.166 26.152 2.504 1.00 76.12 612 PRO A O 1
ATOM 4492 N N . GLU A 1 613 ? 5.922 24.292 2.483 1.00 74.81 613 GLU A N 1
ATOM 4493 C CA . GLU A 1 613 ? 6.311 23.793 3.795 1.00 74.81 613 GLU A CA 1
ATOM 4494 C C . GLU A 1 613 ? 6.561 22.297 3.653 1.00 74.81 613 GLU A C 1
ATOM 4496 O O . GLU A 1 613 ? 5.771 21.607 3.010 1.00 74.81 613 GLU A O 1
ATOM 4501 N N . MET A 1 614 ? 7.651 21.817 4.247 1.00 71.81 614 MET A N 1
ATOM 4502 C CA . MET A 1 614 ? 7.977 20.396 4.302 1.00 71.81 614 MET A CA 1
ATOM 4503 C C . MET A 1 614 ? 7.729 19.896 5.716 1.00 71.81 614 MET A C 1
ATOM 4505 O O . MET A 1 614 ? 8.037 20.579 6.699 1.00 71.81 614 MET A O 1
ATOM 4509 N N . PHE A 1 615 ? 7.146 18.717 5.824 1.00 64.31 615 PHE A N 1
ATOM 4510 C CA . PHE A 1 615 ? 6.836 18.108 7.095 1.00 64.31 615 PHE A CA 1
ATOM 4511 C C . PHE A 1 615 ? 8.009 17.257 7.577 1.00 64.31 615 PHE A C 1
ATOM 4513 O O . PHE A 1 615 ? 8.455 16.343 6.890 1.00 64.31 615 PHE A O 1
ATOM 4520 N N . PHE A 1 616 ? 8.541 17.597 8.749 1.00 57.31 616 PHE A N 1
ATOM 4521 C CA . PHE A 1 616 ? 9.725 16.960 9.321 1.00 57.31 616 PHE A CA 1
ATOM 4522 C C . PHE A 1 616 ? 9.612 16.967 10.851 1.00 57.31 616 PHE A C 1
ATOM 4524 O O . PHE A 1 616 ? 9.110 17.931 11.427 1.00 57.31 616 PHE A O 1
ATOM 4531 N N . ASN A 1 617 ? 10.023 15.895 11.537 1.00 51.75 617 ASN A N 1
ATOM 4532 C CA . ASN A 1 617 ? 10.005 15.804 13.012 1.00 51.75 617 ASN A CA 1
ATOM 4533 C C . ASN A 1 617 ? 8.675 16.238 13.684 1.00 51.75 617 ASN A C 1
ATOM 4535 O O . ASN A 1 617 ? 8.665 16.859 14.750 1.00 51.75 617 ASN A O 1
ATOM 4539 N N . GLY A 1 618 ? 7.531 15.918 13.068 1.00 50.69 618 GLY A N 1
ATOM 4540 C CA . GLY A 1 618 ? 6.209 16.191 13.647 1.00 50.69 618 GLY A CA 1
ATOM 4541 C C . GLY A 1 618 ? 5.721 17.630 13.531 1.00 50.69 618 GLY A C 1
ATOM 4542 O O . GLY A 1 618 ? 4.743 17.989 14.189 1.00 50.69 618 GLY A O 1
ATOM 4543 N N . ARG A 1 619 ? 6.376 18.472 12.724 1.00 58.03 619 ARG A N 1
ATOM 4544 C CA . ARG A 1 619 ? 5.949 19.852 12.468 1.00 58.03 619 ARG A CA 1
ATOM 4545 C C . ARG A 1 619 ? 6.136 20.218 10.999 1.00 58.03 619 ARG A C 1
ATOM 4547 O O . ARG A 1 619 ? 6.964 19.658 10.291 1.00 58.03 619 ARG A O 1
ATOM 4554 N N . TRP A 1 620 ? 5.347 21.184 10.537 1.00 64.38 620 TRP A N 1
ATOM 4555 C CA . TRP A 1 620 ? 5.544 21.800 9.227 1.00 64.38 620 TRP A CA 1
ATOM 4556 C C . TRP A 1 620 ? 6.632 22.864 9.339 1.00 64.38 620 TRP A C 1
ATOM 4558 O O . TRP A 1 620 ? 6.479 23.834 10.084 1.00 64.38 620 TRP A O 1
ATOM 4568 N N . HIS A 1 621 ? 7.729 22.667 8.616 1.00 62.66 621 HIS A N 1
ATOM 4569 C CA . HIS A 1 621 ? 8.873 23.567 8.588 1.00 62.66 621 HIS A CA 1
ATOM 4570 C C . HIS A 1 621 ? 8.834 24.456 7.342 1.00 62.66 621 HIS A C 1
ATOM 4572 O O . HIS A 1 621 ? 8.482 24.019 6.245 1.00 62.66 621 HIS A O 1
ATOM 4578 N N . VAL A 1 622 ? 9.242 25.718 7.506 1.00 58.03 622 VAL A N 1
ATOM 4579 C CA . VAL A 1 622 ? 9.538 26.627 6.391 1.00 58.03 622 VAL A CA 1
ATOM 4580 C C . VAL A 1 622 ? 11.008 26.426 6.046 1.00 58.03 622 VAL A C 1
ATOM 4582 O O . VAL A 1 622 ? 11.876 26.978 6.716 1.00 58.03 622 VAL A O 1
ATOM 4585 N N . SER A 1 623 ? 11.301 25.589 5.057 1.00 52.72 623 SER A N 1
ATOM 4586 C CA . SER A 1 623 ? 12.668 25.110 4.837 1.00 52.72 623 SER A CA 1
ATOM 4587 C C . SER A 1 623 ? 13.286 25.645 3.554 1.00 52.72 623 SER A C 1
ATOM 4589 O O . SER A 1 623 ? 13.591 24.857 2.670 1.00 52.72 623 SER A O 1
ATOM 4591 N N . TYR A 1 624 ? 13.490 26.958 3.413 1.00 60.75 624 TYR A N 1
ATOM 4592 C CA . TYR A 1 624 ? 14.192 27.459 2.226 1.00 60.75 624 TYR A CA 1
ATOM 4593 C C . TYR A 1 624 ? 15.059 28.667 2.571 1.00 60.75 624 TYR A C 1
ATOM 4595 O O . TYR A 1 624 ? 14.596 29.606 3.206 1.00 60.75 624 TYR A O 1
ATOM 4603 N N . ASN A 1 625 ? 16.322 28.633 2.147 1.00 54.78 625 ASN A N 1
ATOM 4604 C CA . ASN A 1 625 ? 17.231 29.784 2.084 1.00 54.78 625 ASN A CA 1
ATOM 4605 C C . ASN A 1 625 ? 17.370 30.329 0.648 1.00 54.78 625 ASN A C 1
ATOM 4607 O O . ASN A 1 625 ? 18.008 31.353 0.427 1.00 54.78 625 ASN A O 1
ATOM 4611 N N . SER A 1 626 ? 16.821 29.602 -0.326 1.00 61.78 626 SER A N 1
ATOM 4612 C CA . SER A 1 626 ? 16.607 29.988 -1.714 1.00 61.78 626 SER A CA 1
ATOM 4613 C C . SER A 1 626 ? 15.678 28.947 -2.349 1.00 61.78 626 SER A C 1
ATOM 4615 O O . SER A 1 626 ? 15.824 27.753 -2.102 1.00 61.78 626 SER A O 1
ATOM 4617 N N . ILE A 1 627 ? 14.699 29.383 -3.140 1.00 73.62 627 ILE A N 1
ATOM 4618 C CA . ILE A 1 627 ? 13.912 28.492 -4.002 1.00 73.62 627 ILE A CA 1
ATOM 4619 C C . ILE A 1 627 ? 14.357 28.773 -5.429 1.00 73.62 627 ILE A C 1
ATOM 4621 O O . ILE A 1 627 ? 13.899 29.727 -6.058 1.00 73.62 627 ILE A O 1
ATOM 4625 N N . THR A 1 628 ? 15.300 27.971 -5.910 1.00 77.06 628 THR A N 1
ATOM 4626 C CA . THR A 1 628 ? 15.734 27.992 -7.308 1.00 77.06 628 THR A CA 1
ATOM 4627 C C . THR A 1 628 ? 14.698 27.291 -8.186 1.00 77.06 628 THR A C 1
ATOM 4629 O O . THR A 1 628 ? 13.852 26.544 -7.691 1.00 77.06 628 THR A O 1
ATOM 4632 N N . THR A 1 629 ? 14.755 27.504 -9.502 1.00 82.25 629 THR A N 1
ATOM 4633 C CA . THR A 1 629 ? 13.854 26.822 -10.444 1.00 82.25 629 THR A CA 1
ATOM 4634 C C . THR A 1 629 ? 13.895 25.293 -10.297 1.00 82.25 629 THR A C 1
ATOM 4636 O O . THR A 1 629 ? 12.819 24.717 -10.190 1.00 82.25 629 THR A O 1
ATOM 4639 N N . PRO A 1 630 ? 15.063 24.624 -10.173 1.00 83.44 630 PRO A N 1
ATOM 4640 C CA . PRO A 1 630 ? 15.115 23.181 -9.916 1.00 83.44 630 PRO A CA 1
ATOM 4641 C C . PRO A 1 630 ? 14.390 22.740 -8.639 1.00 83.44 630 PRO A C 1
ATOM 4643 O O . PRO A 1 630 ? 13.641 21.770 -8.662 1.00 83.44 630 PRO A O 1
ATOM 4646 N N . VAL A 1 631 ? 14.550 23.482 -7.539 1.00 82.38 631 VAL A N 1
ATOM 4647 C CA . VAL A 1 631 ? 13.860 23.194 -6.270 1.00 82.38 631 VAL A CA 1
ATOM 4648 C C . VAL A 1 631 ? 12.347 23.376 -6.424 1.00 82.38 631 VAL A C 1
ATOM 4650 O O . VAL A 1 631 ? 11.570 22.533 -5.984 1.00 82.38 631 VAL A O 1
ATOM 4653 N N . ALA A 1 632 ? 11.912 24.447 -7.096 1.00 85.12 632 ALA A N 1
ATOM 4654 C CA . ALA A 1 632 ? 10.499 24.683 -7.384 1.00 85.12 632 ALA A CA 1
ATOM 4655 C C . ALA A 1 632 ? 9.900 23.584 -8.277 1.00 85.12 632 ALA A C 1
ATOM 4657 O O . ALA A 1 632 ? 8.764 23.179 -8.044 1.00 85.12 632 ALA A O 1
ATOM 4658 N N . THR A 1 633 ? 10.654 23.085 -9.263 1.00 83.88 633 THR A N 1
ATOM 4659 C CA . THR A 1 633 ? 10.240 21.984 -10.145 1.00 83.88 633 THR A CA 1
ATOM 4660 C C . THR A 1 633 ? 9.982 20.708 -9.355 1.00 83.88 633 THR A C 1
ATOM 4662 O O . THR A 1 633 ? 8.929 20.100 -9.531 1.00 83.88 633 THR A O 1
ATOM 4665 N N . VAL A 1 634 ? 10.887 20.340 -8.443 1.00 80.88 634 VAL A N 1
ATOM 4666 C CA . VAL A 1 634 ? 10.713 19.162 -7.578 1.00 80.88 634 VAL A CA 1
ATOM 4667 C C . VAL A 1 634 ? 9.495 19.337 -6.663 1.00 80.88 634 VAL A C 1
ATOM 4669 O O . VAL A 1 634 ? 8.649 18.452 -6.600 1.00 80.88 634 VAL A O 1
ATOM 4672 N N . ILE A 1 635 ? 9.332 20.513 -6.043 1.00 81.94 635 ILE A N 1
ATOM 4673 C CA . ILE A 1 635 ? 8.171 20.835 -5.192 1.00 81.94 635 ILE A CA 1
ATOM 4674 C C . ILE A 1 635 ? 6.850 20.729 -5.963 1.00 81.94 635 ILE A C 1
ATOM 4676 O O . ILE A 1 635 ? 5.907 20.102 -5.487 1.00 81.94 635 ILE A O 1
ATOM 4680 N N . CYS A 1 636 ? 6.756 21.355 -7.138 1.00 81.38 636 CYS A N 1
ATOM 4681 C CA . CYS A 1 636 ? 5.532 21.340 -7.936 1.00 81.38 636 CYS A CA 1
ATOM 4682 C C . CYS A 1 636 ? 5.202 19.931 -8.424 1.00 81.38 636 CYS A C 1
ATOM 4684 O O . CYS A 1 636 ? 4.048 19.527 -8.313 1.00 81.38 636 CYS A O 1
ATOM 4686 N N . ARG A 1 637 ? 6.208 19.167 -8.867 1.00 82.75 637 ARG A N 1
ATOM 4687 C CA . ARG A 1 637 ? 6.036 17.770 -9.278 1.00 82.75 637 ARG A CA 1
ATOM 4688 C C . ARG A 1 637 ? 5.550 16.895 -8.125 1.00 82.75 637 ARG A C 1
ATOM 4690 O O . ARG A 1 637 ? 4.576 16.171 -8.296 1.00 82.75 637 ARG A O 1
ATOM 4697 N N . GLN A 1 638 ? 6.165 17.004 -6.948 1.00 75.19 638 GLN A N 1
ATOM 4698 C CA . GLN A 1 638 ? 5.770 16.229 -5.766 1.00 75.19 638 GLN A CA 1
ATOM 4699 C C . GLN A 1 638 ? 4.357 16.587 -5.273 1.00 75.19 638 GLN A C 1
ATOM 4701 O O . GLN A 1 638 ? 3.657 15.745 -4.724 1.00 75.19 638 GLN A O 1
ATOM 4706 N N . LEU A 1 639 ? 3.903 17.821 -5.509 1.00 72.75 639 LEU A N 1
ATOM 4707 C CA . LEU A 1 639 ? 2.530 18.263 -5.239 1.00 72.75 639 LEU A CA 1
ATOM 4708 C C . LEU A 1 639 ? 1.526 17.898 -6.352 1.00 72.75 639 LEU A C 1
ATOM 4710 O O . LEU A 1 639 ? 0.360 18.280 -6.260 1.00 72.75 639 LEU A O 1
ATOM 4714 N N . GLY A 1 640 ? 1.960 17.186 -7.397 1.00 69.38 640 GLY A N 1
ATOM 4715 C CA . GLY A 1 640 ? 1.109 16.738 -8.502 1.00 69.38 640 GLY A CA 1
ATOM 4716 C C . GLY A 1 640 ? 0.868 17.779 -9.600 1.00 69.38 640 GLY A C 1
ATOM 4717 O O . GLY A 1 640 ? -0.044 17.612 -10.408 1.00 69.38 640 GLY A O 1
ATOM 4718 N N . PHE A 1 641 ? 1.657 18.854 -9.654 1.00 73.81 641 PHE A N 1
ATOM 4719 C CA . PHE A 1 641 ? 1.579 19.861 -10.712 1.00 73.81 641 PHE A CA 1
ATOM 4720 C C . PHE A 1 641 ? 2.579 19.580 -11.845 1.00 73.81 641 PHE A C 1
ATOM 4722 O O . PHE A 1 641 ? 3.712 19.176 -11.576 1.00 73.81 641 PHE A O 1
ATOM 4729 N N . PRO A 1 642 ? 2.205 19.851 -13.111 1.00 69.94 642 PRO A N 1
ATOM 4730 C CA . PRO A 1 642 ? 3.024 19.527 -14.278 1.00 69.94 642 PRO A CA 1
ATOM 4731 C C . PRO A 1 642 ? 4.348 20.298 -14.333 1.00 69.94 642 PRO A C 1
ATOM 4733 O O . PRO A 1 642 ? 5.366 19.714 -14.688 1.00 69.94 642 PRO A O 1
ATOM 4736 N N . ASN A 1 643 ? 4.360 21.585 -13.963 1.00 78.69 643 ASN A N 1
ATOM 4737 C CA . ASN A 1 643 ? 5.565 22.420 -13.990 1.00 78.69 643 ASN A CA 1
ATOM 4738 C C . ASN A 1 643 ? 5.595 23.454 -12.859 1.00 78.69 643 ASN A C 1
ATOM 4740 O O . ASN A 1 643 ? 4.562 23.853 -12.310 1.00 78.69 643 ASN A O 1
ATOM 4744 N N . ALA A 1 644 ? 6.793 23.968 -12.573 1.00 84.75 644 ALA A N 1
ATOM 4745 C CA . ALA A 1 644 ? 6.980 25.190 -11.800 1.00 84.75 644 ALA A CA 1
ATOM 4746 C C . ALA A 1 644 ? 7.011 26.416 -12.723 1.00 84.75 644 ALA A C 1
ATOM 4748 O O . ALA A 1 644 ? 7.849 26.517 -13.614 1.00 84.75 644 ALA A O 1
ATOM 4749 N N . LEU A 1 645 ? 6.126 27.383 -12.478 1.00 79.94 645 LEU A N 1
ATOM 4750 C CA . LEU A 1 645 ? 6.101 28.670 -13.178 1.00 79.94 645 LEU A CA 1
ATOM 4751 C C . LEU A 1 645 ? 7.137 29.650 -12.613 1.00 79.94 645 LEU A C 1
ATOM 4753 O O . LEU A 1 645 ? 7.699 30.453 -13.353 1.00 79.94 645 LEU A O 1
ATOM 4757 N N . SER A 1 646 ? 7.374 29.625 -11.297 1.00 74.62 646 SER A N 1
ATOM 4758 C CA . SER A 1 646 ? 8.392 30.468 -10.654 1.00 74.62 646 SER A CA 1
ATOM 4759 C C . SER A 1 646 ? 8.730 30.013 -9.233 1.00 74.62 646 SER A C 1
ATOM 4761 O O . SER A 1 646 ? 7.827 29.636 -8.483 1.00 74.62 646 SER A O 1
ATOM 4763 N N . GLY A 1 647 ? 9.993 30.180 -8.828 1.00 65.81 647 GLY A N 1
ATOM 4764 C CA . GLY A 1 647 ? 10.422 30.287 -7.429 1.00 65.81 647 GLY A CA 1
ATOM 4765 C C . GLY A 1 647 ? 10.861 31.726 -7.135 1.00 65.81 647 GLY A C 1
ATOM 4766 O O . GLY A 1 647 ? 11.628 32.292 -7.910 1.00 65.81 647 GLY A O 1
ATOM 4767 N N . SER A 1 648 ? 10.348 32.355 -6.073 1.00 64.31 648 SER A N 1
ATOM 4768 C CA . SER A 1 648 ? 10.675 33.750 -5.722 1.00 64.31 648 SER A CA 1
ATOM 4769 C C . SER A 1 648 ? 11.055 33.912 -4.249 1.00 64.31 648 SER A C 1
ATOM 4771 O O . SER A 1 648 ? 10.455 33.287 -3.372 1.00 64.31 648 SER A O 1
ATOM 4773 N N . SER A 1 649 ? 12.010 34.810 -3.982 1.00 57.12 649 SER A N 1
ATOM 4774 C CA . SER A 1 649 ? 12.516 35.212 -2.659 1.00 57.12 649 SER A CA 1
ATOM 4775 C C . SER A 1 649 ? 11.738 36.361 -1.997 1.00 57.12 649 SER A C 1
ATOM 4777 O O . SER A 1 649 ? 12.221 36.967 -1.043 1.00 57.12 649 SER A O 1
ATOM 4779 N N . SER A 1 650 ? 10.553 36.709 -2.507 1.00 53.12 650 SER A N 1
ATOM 4780 C CA . SER A 1 650 ? 9.875 37.968 -2.169 1.00 53.12 650 SER A CA 1
ATOM 4781 C C . SER A 1 650 ? 8.675 37.857 -1.215 1.00 53.12 650 SER A C 1
ATOM 4783 O O . SER A 1 650 ? 7.822 38.745 -1.230 1.00 53.12 650 SER A O 1
ATOM 4785 N N . ALA A 1 651 ? 8.548 36.805 -0.402 1.00 49.34 651 ALA A N 1
ATOM 4786 C CA . ALA A 1 651 ? 7.527 36.768 0.651 1.00 49.34 651 ALA A CA 1
ATOM 4787 C C . ALA A 1 651 ? 8.126 37.296 1.972 1.00 49.34 651 ALA A C 1
ATOM 4789 O O . ALA A 1 651 ? 9.268 37.011 2.308 1.00 49.34 651 ALA A O 1
ATOM 4790 N N . GLY A 1 652 ? 7.397 38.144 2.698 1.00 52.34 652 GLY A N 1
ATOM 4791 C CA . GLY A 1 652 ? 7.901 38.857 3.878 1.00 52.34 652 GLY A CA 1
ATOM 4792 C C . GLY A 1 652 ? 8.365 37.966 5.042 1.00 52.34 652 GLY A C 1
ATOM 4793 O O . GLY A 1 652 ? 8.177 36.750 5.049 1.00 52.34 652 GLY A O 1
ATOM 4794 N N . SER A 1 653 ? 8.976 38.609 6.041 1.00 52.09 653 SER A N 1
ATOM 4795 C CA . SER A 1 653 ? 9.549 37.994 7.246 1.00 52.09 653 SER A CA 1
ATOM 4796 C C . SER A 1 653 ? 8.549 37.109 8.009 1.00 52.09 653 SER A C 1
ATOM 4798 O O . SER A 1 653 ? 7.363 37.447 8.093 1.00 52.09 653 SER A O 1
ATOM 4800 N N . CYS A 1 654 ? 9.027 36.002 8.609 1.00 48.78 654 CYS A N 1
ATOM 4801 C CA . CYS A 1 654 ? 8.268 35.259 9.628 1.00 48.78 654 CYS A CA 1
ATOM 4802 C C . CYS A 1 654 ? 7.822 36.279 10.699 1.00 48.78 654 CYS A C 1
ATOM 4804 O O . CYS A 1 654 ? 8.661 36.969 11.278 1.00 48.78 654 CYS A O 1
ATOM 4806 N N . GLY A 1 655 ? 6.515 36.409 10.952 1.00 46.34 655 GLY A N 1
ATOM 4807 C CA . GLY A 1 655 ? 6.022 37.146 12.121 1.00 46.34 655 GLY A CA 1
ATOM 4808 C C . GLY A 1 655 ? 6.614 36.562 13.411 1.00 46.34 655 GLY A C 1
ATOM 4809 O O . GLY A 1 655 ? 7.090 35.432 13.412 1.00 46.34 655 GLY A O 1
ATOM 4810 N N . SER A 1 656 ? 6.589 37.327 14.500 1.00 43.69 656 SER A N 1
ATOM 4811 C CA . SER A 1 656 ? 7.307 37.121 15.774 1.00 43.69 656 SER A CA 1
ATOM 4812 C C . SER A 1 656 ? 7.018 35.829 16.577 1.00 43.69 656 SER A C 1
ATOM 4814 O O . SER A 1 656 ? 7.303 35.782 17.773 1.00 43.69 656 SER A O 1
ATOM 4816 N N . SER A 1 657 ? 6.480 34.765 15.978 1.00 40.41 657 SER A N 1
ATOM 4817 C CA . SER A 1 657 ? 6.279 33.469 16.633 1.00 40.41 657 SER A CA 1
ATOM 4818 C C . SER A 1 657 ? 7.496 32.552 16.468 1.00 40.41 657 SER A C 1
ATOM 4820 O O . SER A 1 657 ? 8.007 32.354 15.369 1.00 40.41 657 SER A O 1
ATOM 4822 N N . SER A 1 658 ? 7.920 31.936 17.569 1.00 45.25 658 SER A N 1
ATOM 4823 C CA . SER A 1 658 ? 9.053 31.013 17.755 1.00 45.25 658 SER A CA 1
ATOM 4824 C C . SER A 1 658 ? 8.954 29.661 17.010 1.00 45.25 658 SER A C 1
ATOM 4826 O O . SER A 1 658 ? 9.486 28.651 17.466 1.00 45.25 658 SER A O 1
ATOM 4828 N N . THR A 1 659 ? 8.269 29.613 15.866 1.00 45.44 659 THR A N 1
ATOM 4829 C CA . THR A 1 659 ? 7.925 28.391 15.118 1.00 45.44 659 THR A CA 1
ATOM 4830 C C . THR A 1 659 ? 8.746 28.156 13.844 1.00 45.44 659 THR A C 1
ATOM 4832 O O . THR A 1 659 ? 8.651 27.069 13.280 1.00 4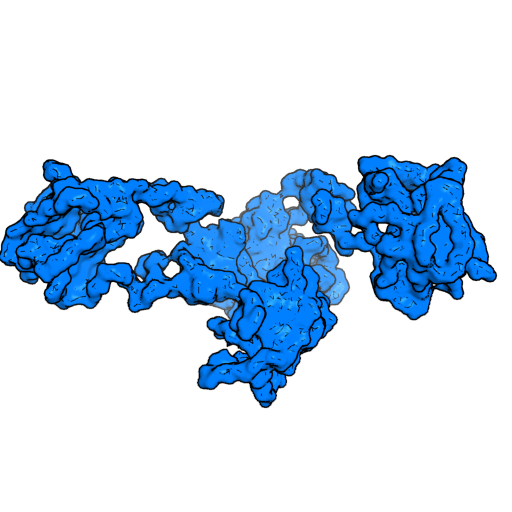5.44 659 THR A O 1
ATOM 4835 N N . CYS A 1 660 ? 9.583 29.100 13.397 1.00 48.81 660 CYS A N 1
ATOM 4836 C CA . CYS A 1 660 ? 10.487 28.909 12.248 1.00 48.81 660 CYS A CA 1
ATOM 4837 C C . CYS A 1 660 ? 11.777 28.168 12.701 1.00 48.81 660 CYS A C 1
ATOM 4839 O O . CYS A 1 660 ? 12.845 28.760 12.790 1.00 48.81 660 CYS A O 1
ATOM 4841 N N . GLY A 1 661 ? 11.668 26.888 13.089 1.00 44.38 661 GLY A N 1
ATOM 4842 C CA . GLY A 1 661 ? 12.797 26.055 13.544 1.00 44.38 661 GLY A CA 1
ATOM 4843 C C . GLY A 1 661 ? 13.490 25.279 12.412 1.00 44.38 661 GLY A C 1
ATOM 4844 O O . GLY A 1 661 ? 12.796 24.690 11.594 1.00 44.38 661 GLY A O 1
ATOM 4845 N N . TYR A 1 662 ? 14.832 25.262 12.438 1.00 46.34 662 TYR A N 1
ATOM 4846 C CA . TYR A 1 662 ? 15.815 24.526 11.608 1.00 46.34 662 TYR A CA 1
ATOM 4847 C C . TYR A 1 662 ? 15.700 24.666 10.073 1.00 46.34 662 TYR A C 1
ATOM 4849 O O . TYR A 1 662 ? 14.806 24.113 9.442 1.00 46.34 662 TYR A O 1
ATOM 4857 N N . LEU A 1 663 ? 16.668 25.375 9.473 1.00 47.88 663 LEU A N 1
ATOM 4858 C CA . LEU A 1 663 ? 16.824 25.565 8.026 1.00 47.88 663 LEU A CA 1
ATOM 4859 C C . LEU A 1 663 ? 17.927 24.654 7.475 1.00 47.88 663 LEU A C 1
ATOM 4861 O O . LEU A 1 663 ? 19.086 24.741 7.890 1.00 47.88 663 LEU A O 1
ATOM 4865 N N . LEU A 1 664 ? 17.573 23.842 6.482 1.00 52.53 664 LEU A N 1
ATOM 4866 C CA . LEU A 1 664 ? 18.528 23.207 5.584 1.00 52.53 664 LEU A CA 1
ATOM 4867 C C . LEU A 1 664 ? 18.546 23.986 4.255 1.00 52.53 664 LEU A C 1
ATOM 4869 O O . LEU A 1 664 ? 17.497 24.340 3.720 1.00 52.53 664 LEU A O 1
ATOM 4873 N N . SER A 1 665 ? 19.729 24.278 3.722 1.00 61.19 665 SER A N 1
ATOM 4874 C CA . SER A 1 665 ? 19.919 24.721 2.342 1.00 61.19 665 SER A CA 1
ATOM 4875 C C . SER A 1 665 ? 19.667 23.538 1.424 1.00 61.19 665 SER A C 1
ATOM 4877 O O . SER A 1 665 ? 20.403 22.554 1.500 1.00 61.19 665 SER A O 1
ATOM 4879 N N . ILE A 1 666 ? 18.664 23.648 0.558 1.00 70.75 666 ILE A N 1
ATOM 4880 C CA . ILE A 1 666 ? 18.272 22.582 -0.365 1.00 70.75 666 ILE A CA 1
ATOM 4881 C C . ILE A 1 666 ? 18.835 22.896 -1.744 1.00 70.75 666 ILE A C 1
ATOM 4883 O O . ILE A 1 666 ? 18.606 23.977 -2.286 1.00 70.75 666 ILE A O 1
ATOM 4887 N N . THR A 1 667 ? 19.574 21.951 -2.313 1.00 74.38 667 THR A N 1
ATOM 4888 C CA . THR A 1 667 ? 20.059 22.025 -3.692 1.00 74.38 667 THR A CA 1
ATOM 4889 C C . THR A 1 667 ? 19.526 20.830 -4.458 1.00 74.38 667 THR A C 1
ATOM 4891 O O . THR A 1 667 ? 19.900 19.696 -4.171 1.00 74.38 667 THR A O 1
ATOM 4894 N N . CYS A 1 668 ? 18.660 21.104 -5.427 1.00 76.06 668 CYS A N 1
ATOM 4895 C CA . CYS A 1 668 ? 18.140 20.111 -6.356 1.00 76.06 668 CYS A CA 1
ATOM 4896 C C . CYS A 1 668 ? 18.777 20.318 -7.737 1.00 76.06 668 CYS A C 1
ATOM 4898 O O . CYS A 1 668 ? 19.000 21.455 -8.165 1.00 76.06 668 CYS A O 1
ATOM 4900 N N . SER A 1 669 ? 19.021 19.224 -8.446 1.00 79.56 669 SER A N 1
ATOM 4901 C CA . SER A 1 669 ? 19.305 19.180 -9.881 1.00 79.56 669 SER A CA 1
ATOM 4902 C C . SER A 1 669 ? 18.044 19.416 -10.725 1.00 79.56 669 SER A C 1
ATOM 4904 O O . SER A 1 669 ? 18.146 19.894 -11.852 1.00 79.56 669 SER A O 1
ATOM 4906 N N . GLY A 1 670 ? 16.858 19.153 -10.159 1.00 72.19 670 GLY A N 1
ATOM 4907 C CA . GLY A 1 670 ? 15.542 19.277 -10.793 1.00 72.19 670 GLY A CA 1
ATOM 4908 C C . GLY A 1 670 ? 14.931 17.932 -11.207 1.00 72.19 670 GLY A C 1
ATOM 4909 O O . GLY A 1 670 ? 13.757 17.883 -11.585 1.00 72.19 670 GLY A O 1
ATOM 4910 N N . ASN A 1 671 ? 15.695 16.842 -11.105 1.00 74.81 671 ASN A N 1
ATOM 4911 C CA . ASN A 1 671 ? 15.304 15.488 -11.516 1.00 74.81 671 ASN A CA 1
ATOM 4912 C C . ASN A 1 671 ? 14.893 14.587 -10.343 1.00 74.81 671 ASN A C 1
ATOM 4914 O O . ASN A 1 671 ? 14.420 13.479 -10.562 1.00 74.81 671 ASN A O 1
ATOM 4918 N N . GLU A 1 672 ? 15.059 15.064 -9.115 1.00 77.19 672 GLU A N 1
ATOM 4919 C CA . GLU A 1 672 ? 14.735 14.350 -7.883 1.00 77.19 672 GLU A CA 1
ATOM 4920 C C . GLU A 1 672 ? 13.248 13.978 -7.808 1.00 77.19 672 GLU A C 1
ATOM 4922 O O . GLU A 1 672 ? 12.385 14.819 -8.070 1.00 77.19 672 GLU A O 1
ATOM 4927 N N . ALA A 1 673 ? 12.919 12.732 -7.461 1.00 53.38 673 ALA A N 1
ATOM 4928 C CA . ALA A 1 673 ? 11.524 12.300 -7.378 1.00 53.38 673 ALA A CA 1
ATOM 4929 C C . ALA A 1 673 ? 10.803 13.008 -6.222 1.00 53.38 673 ALA A C 1
ATOM 4931 O O . ALA A 1 673 ? 9.663 13.450 -6.383 1.00 53.38 673 ALA A O 1
ATOM 4932 N N . LEU A 1 674 ? 11.510 13.185 -5.106 1.00 60.34 674 LEU A N 1
ATOM 4933 C CA . LEU A 1 674 ? 11.049 13.869 -3.910 1.00 60.34 674 LEU A CA 1
ATOM 4934 C C . LEU A 1 674 ? 12.036 14.972 -3.511 1.00 60.34 674 LEU A C 1
ATOM 4936 O O . LEU A 1 674 ? 13.234 14.901 -3.775 1.00 60.34 674 LEU A O 1
ATOM 4940 N N . LEU A 1 675 ? 11.552 16.006 -2.822 1.00 68.94 675 LEU A N 1
ATOM 4941 C CA . LEU A 1 675 ? 12.401 17.080 -2.296 1.00 68.94 675 LEU A CA 1
ATOM 4942 C C . LEU A 1 675 ? 13.434 16.560 -1.287 1.00 68.94 675 LEU A C 1
ATOM 4944 O O . LEU A 1 675 ? 14.484 17.177 -1.131 1.00 68.94 675 LEU A O 1
ATOM 4948 N N . GLU A 1 676 ? 13.157 15.432 -0.631 1.00 65.31 676 GLU A N 1
ATOM 4949 C CA . GLU A 1 676 ? 14.089 14.743 0.269 1.00 65.31 676 GLU A CA 1
ATOM 4950 C C . GLU A 1 676 ? 15.258 14.040 -0.438 1.00 65.31 676 GLU A C 1
ATOM 4952 O O . GLU A 1 676 ? 16.275 13.782 0.203 1.00 65.31 676 GLU A O 1
ATOM 4957 N N . ASP A 1 677 ? 15.175 13.823 -1.754 1.00 63.22 677 ASP A N 1
ATOM 4958 C CA . ASP A 1 677 ? 16.297 13.300 -2.545 1.00 63.22 677 ASP A CA 1
ATOM 4959 C C . ASP A 1 677 ? 17.305 14.405 -2.912 1.00 63.22 677 ASP A C 1
ATOM 4961 O O . ASP A 1 677 ? 18.390 14.137 -3.435 1.00 63.22 677 ASP A O 1
ATOM 4965 N N . CYS A 1 678 ? 16.959 15.673 -2.666 1.00 70.00 678 CYS A N 1
ATOM 4966 C CA . CYS A 1 678 ? 17.850 16.796 -2.916 1.00 70.00 678 CYS A CA 1
ATOM 4967 C C . CYS A 1 678 ? 18.982 16.857 -1.880 1.00 70.00 678 CYS A C 1
ATOM 4969 O O . CYS A 1 678 ? 18.914 16.312 -0.782 1.00 70.00 678 CYS A O 1
ATOM 4971 N N . SER A 1 679 ? 20.057 17.577 -2.199 1.00 72.19 679 SER A N 1
ATOM 4972 C CA . SER A 1 679 ? 21.156 17.771 -1.250 1.00 72.19 679 SER A CA 1
ATOM 4973 C C . SER A 1 679 ? 20.788 18.798 -0.178 1.00 72.19 679 SER A C 1
ATOM 4975 O O . SER A 1 679 ? 20.417 19.927 -0.507 1.00 72.19 679 SER A O 1
ATOM 4977 N N . PHE A 1 680 ? 20.970 18.441 1.096 1.00 67.38 680 PHE A N 1
ATOM 4978 C CA . PHE A 1 680 ? 20.713 19.309 2.249 1.00 67.38 680 PHE A CA 1
ATOM 4979 C C . PHE A 1 680 ? 22.018 19.737 2.938 1.00 67.38 680 PHE A C 1
ATOM 4981 O O . PHE A 1 680 ? 22.921 18.928 3.137 1.00 67.38 680 PHE A O 1
ATOM 4988 N N . SER A 1 681 ? 22.122 20.999 3.365 1.00 60.88 681 SER A N 1
ATOM 4989 C CA . SER A 1 681 ? 23.210 21.459 4.249 1.00 60.88 681 SER A CA 1
ATOM 4990 C C . SER A 1 681 ? 22.715 22.413 5.336 1.00 60.88 681 SER A C 1
ATOM 4992 O O . SER A 1 681 ? 21.714 23.093 5.155 1.00 60.88 681 SER A O 1
ATOM 4994 N N . ASN A 1 682 ? 23.386 22.474 6.489 1.00 56.00 682 ASN A N 1
ATOM 4995 C CA . ASN A 1 682 ? 22.964 23.341 7.597 1.00 56.00 682 ASN A CA 1
ATOM 4996 C C . ASN A 1 682 ? 23.079 24.828 7.221 1.00 56.00 682 ASN A C 1
ATOM 4998 O O . ASN A 1 682 ? 24.145 25.275 6.798 1.00 56.00 682 ASN A O 1
ATOM 5002 N N . TYR A 1 683 ? 22.011 25.606 7.424 1.00 51.19 683 TYR A N 1
ATOM 5003 C CA . TYR A 1 683 ? 21.985 27.043 7.135 1.00 51.19 683 TYR A CA 1
ATOM 5004 C C . TYR A 1 683 ? 21.705 27.870 8.399 1.00 51.19 683 TYR A C 1
ATOM 5006 O O . TYR A 1 683 ? 20.757 27.603 9.132 1.00 51.19 683 TYR A O 1
ATOM 5014 N N . THR A 1 684 ? 22.525 28.896 8.649 1.00 50.16 684 THR A N 1
ATOM 5015 C CA . THR A 1 684 ? 22.478 29.745 9.858 1.00 50.16 684 THR A CA 1
ATOM 5016 C C . THR A 1 684 ? 22.182 31.226 9.552 1.00 50.16 684 THR A C 1
ATOM 5018 O O . THR A 1 684 ? 22.702 32.101 10.239 1.00 50.16 684 THR A O 1
ATOM 5021 N N . GLY A 1 685 ? 21.421 31.527 8.491 1.00 49.69 685 GLY A N 1
ATOM 5022 C CA . GLY A 1 685 ? 21.108 32.902 8.052 1.00 49.69 685 GLY A CA 1
ATOM 5023 C C . GLY A 1 685 ? 19.701 33.409 8.417 1.00 49.69 685 GLY A C 1
ATOM 5024 O O . GLY A 1 685 ? 18.878 32.658 8.935 1.00 49.69 685 GLY A O 1
ATOM 5025 N N . ASP A 1 686 ? 19.445 34.693 8.129 1.00 49.97 686 ASP A N 1
ATOM 5026 C CA . ASP A 1 686 ? 18.196 35.414 8.437 1.00 49.97 686 ASP A CA 1
ATOM 5027 C C . ASP A 1 686 ? 16.986 34.998 7.573 1.00 49.97 686 ASP A C 1
ATOM 5029 O O . ASP A 1 686 ? 17.112 34.575 6.423 1.00 49.97 686 ASP A O 1
ATOM 5033 N N . TYR A 1 687 ? 15.787 35.174 8.143 1.00 54.16 687 TYR A N 1
ATOM 5034 C CA . TYR A 1 687 ? 14.498 34.750 7.587 1.00 54.16 687 TYR A CA 1
ATOM 5035 C C . TYR A 1 687 ? 13.999 35.649 6.444 1.00 54.16 687 TYR A C 1
ATOM 5037 O O . TYR A 1 687 ? 13.474 36.743 6.677 1.00 54.16 687 TYR A O 1
ATOM 5045 N N . THR A 1 688 ? 14.029 35.145 5.215 1.00 53.62 688 THR A N 1
ATOM 5046 C CA . THR A 1 688 ? 13.219 35.661 4.101 1.00 53.62 688 THR A CA 1
ATOM 5047 C C . THR A 1 688 ? 12.166 34.621 3.723 1.00 53.62 688 THR A C 1
ATOM 5049 O O . THR A 1 688 ? 12.417 33.418 3.749 1.00 53.62 688 THR A O 1
ATOM 5052 N N . GLY A 1 689 ? 10.938 35.052 3.445 1.00 57.22 689 GLY A N 1
ATOM 5053 C CA . GLY A 1 689 ? 9.884 34.157 2.988 1.00 57.22 689 GLY A CA 1
ATOM 5054 C C . GLY A 1 689 ? 10.070 33.829 1.507 1.00 57.22 689 GLY A C 1
ATOM 5055 O O . GLY A 1 689 ? 10.269 34.712 0.672 1.00 57.22 689 GLY A O 1
ATOM 5056 N N . TYR A 1 690 ? 9.944 32.550 1.168 1.00 69.75 690 TYR A N 1
ATOM 5057 C CA . TYR A 1 690 ? 10.022 32.071 -0.210 1.00 69.75 690 TYR A CA 1
ATOM 5058 C C . TYR A 1 690 ? 8.658 31.595 -0.702 1.00 69.75 690 TYR A C 1
ATOM 5060 O O . TYR A 1 690 ? 7.819 31.152 0.083 1.00 69.75 690 TYR A O 1
ATOM 5068 N N . SER A 1 691 ? 8.431 31.700 -2.009 1.00 74.38 691 SER A N 1
ATOM 5069 C CA . SER A 1 691 ? 7.189 31.263 -2.646 1.00 74.38 691 SER A CA 1
ATOM 5070 C C . SER A 1 691 ? 7.459 30.452 -3.905 1.00 74.38 691 SER A C 1
ATOM 5072 O O . SER A 1 691 ? 8.403 30.736 -4.645 1.00 74.38 691 SER A O 1
ATOM 5074 N N . VAL A 1 692 ? 6.605 29.461 -4.139 1.00 81.44 692 VAL A N 1
ATOM 5075 C CA . VAL A 1 692 ? 6.550 28.664 -5.364 1.00 81.44 692 VAL A CA 1
ATOM 5076 C C . VAL A 1 692 ? 5.215 28.928 -6.038 1.00 81.44 692 VAL A C 1
ATOM 5078 O O . VAL A 1 692 ? 4.184 29.067 -5.376 1.00 81.44 692 VAL A O 1
ATOM 5081 N N . ARG A 1 693 ? 5.235 28.994 -7.366 1.00 83.81 693 ARG A N 1
ATOM 5082 C CA . ARG A 1 693 ? 4.044 28.997 -8.207 1.00 83.81 693 ARG A CA 1
ATOM 5083 C C . ARG A 1 693 ? 4.146 27.839 -9.182 1.00 83.81 693 ARG A C 1
ATOM 5085 O O . ARG A 1 693 ? 5.089 27.791 -9.965 1.00 83.81 693 ARG A O 1
ATOM 5092 N N . CYS A 1 694 ? 3.173 26.948 -9.131 1.00 83.19 694 CYS A N 1
ATOM 5093 C CA . CYS A 1 694 ? 3.029 25.816 -10.024 1.00 83.19 694 CYS A CA 1
ATOM 5094 C C . CYS A 1 694 ? 2.030 26.137 -11.136 1.00 83.19 694 CYS A C 1
ATOM 5096 O O . CYS A 1 694 ? 1.138 26.978 -10.976 1.00 83.19 694 CYS A O 1
ATOM 5098 N N . GLU A 1 695 ? 2.206 25.478 -12.271 1.00 81.88 695 GLU A N 1
ATOM 5099 C CA . GLU A 1 695 ? 1.253 25.501 -13.372 1.00 81.88 695 GLU A CA 1
ATOM 5100 C C . GLU A 1 695 ? 0.019 24.687 -12.978 1.00 81.88 695 GLU A C 1
ATOM 5102 O O . GLU A 1 695 ? 0.142 23.573 -12.474 1.00 81.88 695 GLU A O 1
ATOM 5107 N N . VAL A 1 696 ? -1.168 25.269 -13.144 1.00 74.44 696 VAL A N 1
ATOM 5108 C CA . VAL A 1 696 ? -2.440 24.571 -12.913 1.00 74.44 696 VAL A CA 1
ATOM 5109 C C . VAL A 1 696 ? -2.871 23.958 -14.248 1.00 74.44 696 VAL A C 1
ATOM 5111 O O . VAL A 1 696 ? -2.740 24.667 -15.247 1.00 74.44 696 VAL A O 1
ATOM 5114 N N . PRO A 1 697 ? -3.353 22.702 -14.273 1.00 54.06 697 PRO A N 1
ATOM 5115 C CA . PRO A 1 697 ? -3.885 22.068 -15.480 1.00 54.06 697 PRO A CA 1
ATOM 5116 C C . PRO A 1 697 ? -5.000 22.860 -16.172 1.00 54.06 697 PRO A C 1
ATOM 5118 O O . PRO A 1 697 ? -5.796 23.519 -15.455 1.00 54.06 697 PRO A O 1
#

Radius of gyration: 35.94 Å; chains: 1; bounding box: 80×69×104 Å